Protein AF-0000000077277855 (afdb_homodimer)

pLDDT: mean 76.46, std 28.64, range [19.61, 98.88]

Nearest PDB structures (foldseek):
  4gz9-assembly1_A  TM=7.259E-01  e=1.049E-05  Mus musculus
  6gh8-assembly2_C  TM=6.364E-01  e=1.049E-05  Homo sapiens
  2qql-assembly1_A  TM=7.311E-01  e=8.524E-05  Homo sapiens
  4gza-assembly1_H-2  TM=6.963E-01  e=7.123E-05  Mus musculus
  4gz9-assembly1_A  TM=7.260E-01  e=1.275E-05  Mus musculus

Sequence (448 aa):
MNHLLSTNTTCSLPTPPTPPAIHQHHLLVTYTICSLPTPLALPPTPTALHLIYLLVTWPAPTGCLQYYTETSGTITSFNHNNAGPTTNPGTRQIANTNYGVCVEMADGYCGIIWERNTTGGDYGFSMTGNPAGLPPGILGTPDVSETGTTDCTTDYVIIPGGVTDLGVQEDRYCGLGFPNSVTSTNKPFMLYVTTDEAELVAPPDISDINNSGFSLNYRQITNCMNHLLSTNTTCSLPTPPTPPAIHQHHLLVTYTICSLPTPLALPPTPTALHLIYLLVTWPAPTGCLQYYTETSGTITSFNHNNAGPTTNPGTRQIANTNYGVCVEMADGYCGIIWERNTTGGDYGFSMTGNPAGLPPGILGTPDVSETGTTDCTTDYVIIPGGVTDLGVQEDRYCGLGFPNSVTSTNKPFMLYVTTDEAELVAPPDISDINNSGFSLNYRQITNC

Foldseek 3Di:
DPCPPPPPVPPPPPPPPPPPVPWPQPFPQDQPQPPPPPDDDDPPPPSPRPRPRPSPPPPDPPQAPAEEEDQKDKDFDPQFDQAFDPDVQDESDDAFDKGKHFYADTPLFQKKKKAFDCPRHQQQAAWFFAPVPDPPPCFAEPVFKDFDCVVPPAWWKFFPQWAAPVGDTGGIIHTRYDGRMIMDRDPDGMMITGHHCQAVDPVHPNGGGRHRHHMMIMHTHNPD/DPCPPPPPPPPPPPPPPPPPVPWPQPFPFDQDQPPPPPDDPDPPPPSPRPRPRPSPPPPDPPQAPAEEEDQKDKDFDPQFDQAFDPDVQDESDDAFDKGKHFYADTPLFQKKKKAFDCPRHQQQAAWFFAPVPDPPPCFAEPVFKDFDCVVPPAWWKFFPQWAAPVGDTGGIIHTRYDGRMIMDRDPPGMMITGHHCQAVDPVHPNGGGRHRHHMMIMHTHNDD

Secondary structure (DSSP, 8-state):
--------------------S--S--EEEEEE-------TTS-------EEEEEE------TTEEEEE-SSEEEEE-TT--TT--SSSS---SPSS-EEEEEEPPPTT--EEEEEE--TT-STTEE-SS-GGGSPTT-TEEEEEEEEHHHH-SSSEEE-TT-EETTS-B-SEEEESE--S-EEE--SSEEEEEE--SGGG-SS--TTS-S--EEEEEEEEES--/--------------------S--S--EEEEEE-------TTS-------EEEEEE------TTEEEEE-SSEEEEE-TT--TT--SSSS---SPSS-EEEEEEPPPTT--EEEEEE--TT-STTEE-SS-GGGSPTT-TEEEEEEEEHHHH-SSSEEE-TT-EETTS-B-SEEEESE--S-EEE--SSEEEEEE--SGGG-SS--TTS-S--EEEEEEEEES--

Radius of gyration: 27.7 Å; Cα contacts (8 Å, |Δi|>4): 1075; chains: 2; bounding box: 88×74×42 Å

Structure (mmCIF, N/CA/C/O backbone):
data_AF-0000000077277855-model_v1
#
loop_
_entity.id
_entity.type
_entity.pdbx_description
1 polymer 'CUB domain-containing protein'
#
loop_
_atom_site.group_PDB
_atom_site.id
_atom_site.type_symbol
_atom_site.label_atom_id
_atom_site.label_alt_id
_atom_site.label_comp_id
_atom_site.label_asym_id
_atom_site.label_entity_id
_atom_site.label_seq_id
_atom_site.pdbx_PDB_ins_code
_atom_site.Cartn_x
_atom_site.Cartn_y
_atom_site.Cartn_z
_atom_site.occupancy
_atom_site.B_iso_or_equiv
_atom_site.auth_seq_id
_atom_site.auth_comp_id
_atom_site.auth_asym_id
_atom_site.auth_atom_id
_atom_site.pdbx_PDB_model_num
ATOM 1 N N . MET A 1 1 ? 59.188 41.688 6.324 1 19.61 1 MET A N 1
ATOM 2 C CA . MET A 1 1 ? 58.031 41.656 5.434 1 19.61 1 MET A CA 1
ATOM 3 C C . MET A 1 1 ? 57.875 40.312 4.73 1 19.61 1 MET A C 1
ATOM 5 O O . MET A 1 1 ? 58.5 40.094 3.699 1 19.61 1 MET A O 1
ATOM 9 N N . ASN A 1 2 ? 57.906 39.188 5.301 1 21.92 2 ASN A N 1
ATOM 10 C CA . ASN A 1 2 ? 58 37.812 4.816 1 21.92 2 ASN A CA 1
ATOM 11 C C . ASN A 1 2 ? 56.812 37.438 3.943 1 21.92 2 ASN A C 1
ATOM 13 O O . ASN A 1 2 ? 55.656 37.531 4.391 1 21.92 2 ASN A O 1
ATOM 17 N N . HIS A 1 3 ? 56.812 37.625 2.615 1 20.16 3 HIS A N 1
ATOM 18 C CA . HIS A 1 3 ? 55.844 37.406 1.563 1 20.16 3 HIS A CA 1
ATOM 19 C C . HIS A 1 3 ? 55.375 35.969 1.515 1 20.16 3 HIS A C 1
ATOM 21 O O . HIS A 1 3 ? 56.156 35.094 1.104 1 20.16 3 HIS A O 1
ATOM 27 N N . LEU A 1 4 ? 54.719 35.375 2.424 1 24.2 4 LEU A N 1
ATOM 28 C CA . LEU A 1 4 ? 54.125 34.031 2.34 1 24.2 4 LEU A CA 1
ATOM 29 C C . LEU A 1 4 ? 53.312 33.906 1.044 1 24.2 4 LEU A C 1
ATOM 31 O O . LEU A 1 4 ? 52.375 34.656 0.789 1 24.2 4 LEU A O 1
ATOM 35 N N . LEU A 1 5 ? 53.906 33.562 -0.11 1 22.11 5 LEU A N 1
ATOM 36 C CA . LEU A 1 5 ? 53.344 33.406 -1.439 1 22.11 5 LEU A CA 1
ATOM 37 C C . LEU A 1 5 ? 52.125 32.469 -1.404 1 22.11 5 LEU A C 1
ATOM 39 O O . LEU A 1 5 ? 52.281 31.297 -1.016 1 22.11 5 LEU A O 1
ATOM 43 N N . SER A 1 6 ? 50.906 32.75 -1.094 1 22.66 6 SER A N 1
ATOM 44 C CA . SER A 1 6 ? 49.531 32.25 -0.949 1 22.66 6 SER A CA 1
ATOM 45 C C . SER A 1 6 ? 49.031 31.625 -2.248 1 22.66 6 SER A C 1
ATOM 47 O O . SER A 1 6 ? 48.156 32.188 -2.902 1 22.66 6 SER A O 1
ATOM 49 N N . THR A 1 7 ? 49.844 31.312 -3.227 1 22.73 7 THR A N 1
ATOM 50 C CA . THR A 1 7 ? 49.281 30.938 -4.516 1 22.73 7 THR A CA 1
ATOM 51 C C . THR A 1 7 ? 48.438 29.672 -4.379 1 22.73 7 THR A C 1
ATOM 53 O O . THR A 1 7 ? 48.969 28.578 -4.148 1 22.73 7 THR A O 1
ATOM 56 N N . ASN A 1 8 ? 47.375 29.656 -3.719 1 23.77 8 ASN A N 1
ATOM 57 C CA . ASN A 1 8 ? 46.375 28.594 -3.604 1 23.77 8 ASN A CA 1
ATOM 58 C C . ASN A 1 8 ? 45.938 28.078 -4.977 1 23.77 8 ASN A C 1
ATOM 60 O O . ASN A 1 8 ? 45.25 28.766 -5.719 1 23.77 8 ASN A O 1
ATOM 64 N N . THR A 1 9 ? 46.781 27.562 -5.797 1 22.58 9 THR A N 1
ATOM 65 C CA . THR A 1 9 ? 46.469 27 -7.105 1 22.58 9 THR A CA 1
ATOM 66 C C . THR A 1 9 ? 45.25 26.125 -7.035 1 22.58 9 THR A C 1
ATOM 68 O O . THR A 1 9 ? 45.219 25.109 -6.332 1 22.58 9 THR A O 1
ATOM 71 N N . THR A 1 10 ? 44.094 26.641 -7.109 1 23.83 10 THR A N 1
ATOM 72 C CA . THR A 1 10 ? 42.781 26.031 -7.238 1 23.83 10 THR A CA 1
ATOM 73 C C . THR A 1 10 ? 42.75 25.078 -8.43 1 23.83 10 THR A C 1
ATOM 75 O O . THR A 1 10 ? 43.094 25.469 -9.555 1 23.83 10 THR A O 1
ATOM 78 N N . CYS A 1 11 ? 43.312 23.938 -8.375 1 24.25 11 CYS A N 1
ATOM 79 C CA . CYS A 1 11 ? 43.188 22.953 -9.445 1 24.25 11 CYS A CA 1
ATOM 80 C C . CYS A 1 11 ? 41.781 23 -10.047 1 24.25 11 CYS A C 1
ATOM 82 O O . CYS A 1 11 ? 40.781 22.953 -9.312 1 24.25 11 CYS A O 1
ATOM 84 N N . SER A 1 12 ? 41.656 23.703 -11.055 1 25.09 12 SER A N 1
ATOM 85 C CA . SER A 1 12 ? 40.438 23.75 -11.859 1 25.09 12 SER A CA 1
ATOM 86 C C . SER A 1 12 ? 39.938 22.344 -12.18 1 25.09 12 SER A C 1
ATOM 88 O O . SER A 1 12 ? 40.656 21.547 -12.789 1 25.09 12 SER A O 1
ATOM 90 N N . LEU A 1 13 ? 39.312 21.641 -11.289 1 27.23 13 LEU A N 1
ATOM 91 C CA . LEU A 1 13 ? 38.656 20.359 -11.555 1 27.23 13 LEU A CA 1
ATOM 92 C C . LEU A 1 13 ? 37.938 20.391 -12.898 1 27.23 13 LEU A C 1
ATOM 94 O O . LEU A 1 13 ? 37.219 21.344 -13.195 1 27.23 13 LEU A O 1
ATOM 98 N N . PRO A 1 14 ? 38.5 19.812 -13.875 1 27.08 14 PRO A N 1
ATOM 99 C CA . PRO A 1 14 ? 37.719 19.844 -15.109 1 27.08 14 PRO A CA 1
ATOM 100 C C . PRO A 1 14 ? 36.25 19.594 -14.867 1 27.08 14 PRO A C 1
ATOM 102 O O . PRO A 1 14 ? 35.875 19 -13.852 1 27.08 14 PRO A O 1
ATOM 105 N N . THR A 1 15 ? 35.375 20.328 -15.547 1 28.91 15 THR A N 1
ATOM 106 C CA . THR A 1 15 ? 33.938 20.125 -15.578 1 28.91 15 THR A CA 1
ATOM 107 C C . THR A 1 15 ? 33.594 18.656 -15.75 1 28.91 15 THR A C 1
ATOM 109 O O . THR A 1 15 ? 34.125 17.984 -16.656 1 28.91 15 THR A O 1
ATOM 112 N N . PRO A 1 16 ? 33.312 17.984 -14.758 1 28.89 16 PRO A N 1
ATOM 113 C CA . PRO A 1 16 ? 33.062 16.562 -14.953 1 28.89 16 PRO A CA 1
ATOM 114 C C . PRO A 1 16 ? 32.25 16.281 -16.219 1 28.89 16 PRO A C 1
ATOM 116 O O . PRO A 1 16 ? 31.438 17.125 -16.641 1 28.89 16 PRO A O 1
ATOM 119 N N . PRO A 1 17 ? 32.781 15.586 -17.156 1 28.34 17 PRO A N 1
ATOM 120 C CA . PRO A 1 17 ? 31.875 15.367 -18.281 1 28.34 17 PRO A CA 1
ATOM 121 C C . PRO A 1 17 ? 30.438 15.086 -17.859 1 28.34 17 PRO A C 1
ATOM 123 O O . PRO A 1 17 ? 30.203 14.672 -16.719 1 28.34 17 PRO A O 1
ATOM 126 N N . THR A 1 18 ? 29.484 15.672 -18.594 1 29.77 18 THR A N 1
ATOM 127 C CA . THR A 1 18 ? 28.062 15.438 -18.422 1 29.77 18 THR A CA 1
ATOM 128 C C . THR A 1 18 ? 27.766 13.945 -18.25 1 29.77 18 THR A C 1
ATOM 130 O O . THR A 1 18 ? 28.156 13.133 -19.094 1 29.77 18 THR A O 1
ATOM 133 N N . PRO A 1 19 ? 27.766 13.516 -17.109 1 30.11 19 PRO A N 1
ATOM 134 C CA . PRO A 1 19 ? 27.594 12.07 -16.984 1 30.11 19 PRO A CA 1
ATOM 135 C C . PRO A 1 19 ? 26.594 11.508 -18 1 30.11 19 PRO A C 1
ATOM 137 O O . PRO A 1 19 ? 25.672 12.211 -18.422 1 30.11 19 PRO A O 1
ATOM 140 N N . PRO A 1 20 ? 27.016 10.703 -18.875 1 28.34 20 PRO A N 1
ATOM 141 C CA . PRO A 1 20 ? 25.938 10.195 -19.734 1 28.34 20 PRO A CA 1
ATOM 142 C C . PRO A 1 20 ? 24.641 9.969 -18.969 1 28.34 20 PRO A C 1
ATOM 144 O O . PRO A 1 20 ? 24.641 9.844 -17.75 1 28.34 20 PRO A O 1
ATOM 147 N N . ALA A 1 21 ? 23.469 10.102 -19.656 1 28.45 21 ALA A N 1
ATOM 148 C CA . ALA A 1 21 ? 22.125 9.922 -19.141 1 28.45 21 ALA A CA 1
ATOM 149 C C . ALA A 1 21 ? 22.047 8.703 -18.219 1 28.45 21 ALA A C 1
ATOM 151 O O . ALA A 1 21 ? 21.859 7.578 -18.672 1 28.45 21 ALA A O 1
ATOM 152 N N . ILE A 1 22 ? 23.078 8.367 -17.516 1 30.16 22 ILE A N 1
ATOM 153 C CA . ILE A 1 22 ? 23.031 7.199 -16.656 1 30.16 22 ILE A CA 1
ATOM 154 C C . ILE A 1 22 ? 21.812 7.281 -15.734 1 30.16 22 ILE A C 1
ATOM 156 O O . ILE A 1 22 ? 21.516 8.336 -15.18 1 30.16 22 ILE A O 1
ATOM 160 N N . HIS A 1 23 ? 20.953 6.359 -15.703 1 29.94 23 HIS A N 1
ATOM 161 C CA . HIS A 1 23 ? 19.703 6.113 -14.984 1 29.94 23 HIS A CA 1
ATOM 162 C C . HIS A 1 23 ? 19.844 6.434 -13.5 1 29.94 23 HIS A C 1
ATOM 164 O O . HIS A 1 23 ? 20.953 6.477 -12.977 1 29.94 23 HIS A O 1
ATOM 170 N N . GLN A 1 24 ? 18.828 6.84 -12.711 1 31.66 24 GLN A N 1
ATOM 171 C CA . GLN A 1 24 ? 18.797 7.52 -11.422 1 31.66 24 GLN A CA 1
ATOM 172 C C . GLN A 1 24 ? 19.797 6.902 -10.445 1 31.66 24 GLN A C 1
ATOM 174 O O . GLN A 1 24 ? 19.438 6.008 -9.672 1 31.66 24 GLN A O 1
ATOM 179 N N . HIS A 1 25 ? 20.922 6.418 -10.836 1 33 25 HIS A N 1
ATOM 180 C CA . HIS A 1 25 ? 22.047 6.07 -9.984 1 33 25 HIS A CA 1
ATOM 181 C C . HIS A 1 25 ? 22.531 7.285 -9.203 1 33 25 HIS A C 1
ATOM 183 O O . HIS A 1 25 ? 22.734 8.359 -9.766 1 33 25 HIS A O 1
ATOM 189 N N . HIS A 1 26 ? 21.891 7.531 -8.086 1 35.06 26 HIS A N 1
ATOM 190 C CA . HIS A 1 26 ? 22.453 8.633 -7.312 1 35.06 26 HIS A CA 1
ATOM 191 C C . HIS A 1 26 ? 23.953 8.445 -7.109 1 35.06 26 HIS A C 1
ATOM 193 O O . HIS A 1 26 ? 24.406 7.344 -6.801 1 35.06 26 HIS A O 1
ATOM 199 N N . LEU A 1 27 ? 24.672 9.18 -7.801 1 32.5 27 LEU A N 1
ATOM 200 C CA . LEU A 1 27 ? 26.109 9.344 -7.66 1 32.5 27 LEU A CA 1
ATOM 201 C C . LEU A 1 27 ? 26.469 9.891 -6.277 1 32.5 27 LEU A C 1
ATOM 203 O O . LEU A 1 27 ? 25.984 10.953 -5.883 1 32.5 27 LEU A O 1
ATOM 207 N N . LEU A 1 28 ? 26.547 8.945 -5.355 1 33.75 28 LEU A N 1
ATOM 208 C CA . LEU A 1 28 ? 27.219 9.453 -4.164 1 33.75 28 LEU A CA 1
ATOM 209 C C . LEU A 1 28 ? 28.688 9.758 -4.449 1 33.75 28 LEU A C 1
ATOM 211 O O . LEU A 1 28 ? 29.422 8.891 -4.945 1 33.75 28 LEU A O 1
ATOM 215 N N . VAL A 1 29 ? 28.906 11.023 -4.648 1 31.45 29 VAL A N 1
ATOM 216 C CA . VAL A 1 29 ? 30.281 11.492 -4.777 1 31.45 29 VAL A CA 1
ATOM 217 C C . VAL A 1 29 ? 30.953 11.539 -3.398 1 31.45 29 VAL A C 1
ATOM 219 O O . VAL A 1 29 ? 30.438 12.195 -2.482 1 31.45 29 VAL A O 1
ATOM 222 N N . THR A 1 30 ? 31.469 10.414 -2.977 1 33.59 30 THR A N 1
ATOM 223 C CA . THR A 1 30 ? 32.25 10.5 -1.759 1 33.59 30 THR A CA 1
ATOM 224 C C . THR A 1 30 ? 33.688 10.969 -2.074 1 33.59 30 THR A C 1
ATOM 226 O O . THR A 1 30 ? 34.281 10.547 -3.072 1 33.59 30 THR A O 1
ATOM 229 N N . TYR A 1 31 ? 33.938 12.141 -1.371 1 29.31 31 TYR A N 1
ATOM 230 C CA . TYR A 1 31 ? 35.312 12.625 -1.401 1 29.31 31 TYR A CA 1
ATOM 231 C C . TYR A 1 31 ? 36.188 11.898 -0.374 1 29.31 31 TYR A C 1
ATOM 233 O O . TYR A 1 31 ? 35.781 11.766 0.789 1 29.31 31 TYR A O 1
ATOM 241 N N . THR A 1 32 ? 36.75 10.781 -0.854 1 31.22 32 THR A N 1
ATOM 242 C CA . THR A 1 32 ? 37.719 10.172 0.047 1 31.22 32 THR A CA 1
ATOM 243 C C . THR A 1 32 ? 39.062 10.898 -0.028 1 31.22 32 THR A C 1
ATOM 245 O O . THR A 1 32 ? 39.625 11.047 -1.109 1 31.22 32 THR A O 1
ATOM 248 N N . ILE A 1 33 ? 39.219 11.664 1.037 1 29.25 33 ILE A N 1
ATOM 249 C CA . ILE A 1 33 ? 40.562 12.219 1.197 1 29.25 33 ILE A CA 1
ATOM 250 C C . ILE A 1 33 ? 41.5 11.125 1.666 1 29.25 33 ILE A C 1
ATOM 252 O O . ILE A 1 33 ? 41.312 10.523 2.725 1 29.25 33 ILE A O 1
ATOM 256 N N . CYS A 1 34 ? 41.906 10.297 0.726 1 29.62 34 CYS A N 1
ATOM 257 C CA . CYS A 1 34 ? 42.938 9.32 1.062 1 29.62 34 CYS A CA 1
ATOM 258 C C . CYS A 1 34 ? 44.188 10.008 1.578 1 29.62 34 CYS A C 1
ATOM 260 O O . CYS A 1 34 ? 44.812 10.797 0.861 1 29.62 34 CYS A O 1
ATOM 262 N N . SER A 1 35 ? 44.094 10.258 2.889 1 30.45 35 SER A N 1
ATOM 263 C CA . SER A 1 35 ? 45.375 10.719 3.426 1 30.45 35 SER A CA 1
ATOM 264 C C . SER A 1 35 ? 46.438 9.625 3.355 1 30.45 35 SER A C 1
ATOM 266 O O . SER A 1 35 ? 46.25 8.523 3.885 1 30.45 35 SER A O 1
ATOM 268 N N . LEU A 1 36 ? 47.062 9.469 2.213 1 31.39 36 LEU A N 1
ATOM 269 C CA . LEU A 1 36 ? 48.25 8.633 2.178 1 31.39 36 LEU A CA 1
ATOM 270 C C . LEU A 1 36 ? 49.125 8.898 3.395 1 31.39 36 LEU A C 1
ATOM 272 O O . LEU A 1 36 ? 49.281 10.039 3.834 1 31.39 36 LEU A O 1
ATOM 276 N N . PRO A 1 37 ? 49.25 7.824 4.145 1 31.36 37 PRO A N 1
ATOM 277 C CA . PRO A 1 37 ? 50.312 8.094 5.117 1 31.36 37 PRO A CA 1
ATOM 278 C C . PRO A 1 37 ? 51.531 8.711 4.48 1 31.36 37 PRO A C 1
ATOM 280 O O . PRO A 1 37 ? 52 8.258 3.428 1 31.36 37 PRO A O 1
ATOM 283 N N . THR A 1 38 ? 51.625 10.039 4.52 1 31.17 38 THR A N 1
ATOM 284 C CA . THR A 1 38 ? 52.906 10.617 4.164 1 31.17 38 THR A CA 1
ATOM 285 C C . THR A 1 38 ? 54.031 9.859 4.84 1 31.17 38 THR A C 1
ATOM 287 O O . THR A 1 38 ? 54.031 9.672 6.059 1 31.17 38 THR A O 1
ATOM 290 N N . PRO A 1 39 ? 54.656 8.883 4.207 1 31.98 39 PRO A N 1
ATOM 291 C CA . PRO A 1 39 ? 55.969 8.852 4.828 1 31.98 39 PRO A CA 1
ATOM 292 C C . PRO A 1 39 ? 56.531 10.25 5.102 1 31.98 39 PRO A C 1
ATOM 294 O O . PRO A 1 39 ? 56.062 11.227 4.508 1 31.98 39 PRO A O 1
ATOM 297 N N . LEU A 1 40 ? 57.656 10.398 5.887 1 33.03 40 LEU A N 1
ATOM 298 C CA . LEU A 1 40 ? 58.312 11.617 6.316 1 33.03 40 LEU A CA 1
ATOM 299 C C . LEU A 1 40 ? 58.25 12.688 5.227 1 33.03 40 LEU A C 1
ATOM 301 O O . LEU A 1 40 ? 57.938 13.844 5.508 1 33.03 40 LEU A O 1
ATOM 305 N N . ALA A 1 41 ? 59.281 12.781 4.375 1 31.73 41 ALA A N 1
ATOM 306 C CA . ALA A 1 41 ? 59.812 13.922 3.646 1 31.73 41 ALA A CA 1
ATOM 307 C C . ALA A 1 41 ? 58.969 14.234 2.414 1 31.73 41 ALA A C 1
ATOM 309 O O . ALA A 1 41 ? 59.406 15 1.541 1 31.73 41 ALA A O 1
ATOM 310 N N . LEU A 1 42 ? 58.188 13.234 1.888 1 34.34 42 LEU A N 1
ATOM 311 C CA . LEU A 1 42 ? 57.781 13.609 0.539 1 34.34 42 LEU A CA 1
ATOM 312 C C . LEU A 1 42 ? 56.688 14.68 0.578 1 34.34 42 LEU A C 1
ATOM 314 O O . LEU A 1 42 ? 55.906 14.727 1.514 1 34.34 42 LEU A O 1
ATOM 318 N N . PRO A 1 43 ? 56.844 15.758 -0.214 1 36.53 43 PRO A N 1
ATOM 319 C CA . PRO A 1 43 ? 55.938 16.906 -0.305 1 36.53 43 PRO A CA 1
ATOM 320 C C . PRO A 1 43 ? 54.469 16.5 -0.389 1 36.53 43 PRO A C 1
ATOM 322 O O . PRO A 1 43 ? 54.188 15.383 -0.823 1 36.53 43 PRO A O 1
ATOM 325 N N . PRO A 1 44 ? 53.688 17.156 0.347 1 34.84 44 PRO A N 1
ATOM 326 C CA . PRO A 1 44 ? 52.25 16.906 0.405 1 34.84 44 PRO A CA 1
ATOM 327 C C . PRO A 1 44 ? 51.656 16.562 -0.959 1 34.84 44 PRO A C 1
ATOM 329 O O . PRO A 1 44 ? 51.75 17.359 -1.896 1 34.84 44 PRO A O 1
ATOM 332 N N . THR A 1 45 ? 52 15.367 -1.472 1 32.69 45 THR A N 1
ATOM 333 C CA . THR A 1 45 ? 51.406 15.016 -2.76 1 32.69 45 THR A CA 1
ATOM 334 C C . THR A 1 45 ? 49.906 15.32 -2.775 1 32.69 45 THR A C 1
ATOM 336 O O . THR A 1 45 ? 49.25 15.234 -1.743 1 32.69 45 THR A O 1
ATOM 339 N N . PRO A 1 46 ? 49.562 16.031 -3.838 1 30.86 46 PRO A N 1
ATOM 340 C CA . PRO A 1 46 ? 48.156 16.438 -4.02 1 30.86 46 PRO A CA 1
ATOM 341 C C . PRO A 1 46 ? 47.188 15.289 -3.781 1 30.86 46 PRO A C 1
ATOM 343 O O . PRO A 1 46 ? 47.469 14.141 -4.141 1 30.86 46 PRO A O 1
ATOM 346 N N . THR A 1 47 ? 46.594 15.289 -2.615 1 32.66 47 THR A N 1
ATOM 347 C CA . THR A 1 47 ? 45.469 14.43 -2.256 1 32.66 47 THR A CA 1
ATOM 348 C C . THR A 1 47 ? 44.469 14.312 -3.416 1 32.66 47 THR A C 1
ATOM 350 O O . THR A 1 47 ? 43.938 15.32 -3.885 1 32.66 47 THR A O 1
ATOM 353 N N . ALA A 1 48 ? 44.938 13.445 -4.379 1 30.86 48 ALA A N 1
ATOM 354 C CA . ALA A 1 48 ? 44 13.219 -5.465 1 30.86 48 ALA A CA 1
ATOM 355 C C . ALA A 1 48 ? 42.594 12.867 -4.922 1 30.86 48 ALA A C 1
ATOM 357 O O . ALA A 1 48 ? 42.469 12.016 -4.043 1 30.86 48 ALA A O 1
ATOM 358 N N . LEU A 1 49 ? 41.719 13.797 -4.906 1 29.03 49 LEU A N 1
ATOM 359 C CA . LEU A 1 49 ? 40.281 13.57 -4.652 1 29.03 49 LEU A CA 1
ATOM 360 C C . LEU A 1 49 ? 39.719 12.609 -5.676 1 29.03 49 LEU A C 1
ATOM 362 O O . LEU A 1 49 ? 39.781 12.859 -6.883 1 29.03 49 LEU A O 1
ATOM 366 N N . HIS A 1 50 ? 39.969 11.359 -5.469 1 29.95 50 HIS A N 1
ATOM 367 C CA . HIS A 1 50 ? 39.281 10.438 -6.375 1 29.95 50 HIS A CA 1
ATOM 368 C C . HIS A 1 50 ? 37.781 10.438 -6.141 1 29.95 50 HIS A C 1
ATOM 370 O O . HIS A 1 50 ? 37.312 10.289 -5 1 29.95 50 HIS A O 1
ATOM 376 N N . LEU A 1 51 ? 37.062 11.016 -7.031 1 30.38 51 LEU A N 1
ATOM 377 C CA . LEU A 1 51 ? 35.594 10.961 -7.098 1 30.38 51 LEU A CA 1
ATOM 378 C C . LEU A 1 51 ? 35.125 9.555 -7.449 1 30.38 51 LEU A C 1
ATOM 380 O O . LEU A 1 51 ? 35.562 8.984 -8.453 1 30.38 51 LEU A O 1
ATOM 384 N N . ILE A 1 52 ? 35.094 8.742 -6.504 1 30.39 52 ILE A N 1
ATOM 385 C CA . ILE A 1 52 ? 34.5 7.43 -6.785 1 30.39 52 ILE A CA 1
ATOM 386 C C . ILE A 1 52 ? 33 7.562 -6.965 1 30.39 52 ILE A C 1
ATOM 388 O O . ILE A 1 52 ? 32.312 8.117 -6.105 1 30.39 52 ILE A O 1
ATOM 392 N N . TYR A 1 53 ? 32.625 7.496 -8.211 1 29.84 53 TYR A N 1
ATOM 393 C CA . TYR A 1 53 ? 31.188 7.371 -8.523 1 29.84 53 TYR A CA 1
ATOM 394 C C . TYR A 1 53 ? 30.688 5.977 -8.195 1 29.84 53 TYR A C 1
ATOM 396 O O . TYR A 1 53 ? 31.203 4.98 -8.703 1 29.84 53 TYR A O 1
ATOM 404 N N . LEU A 1 54 ? 30.5 5.77 -7 1 31.84 54 LEU A N 1
ATOM 405 C CA . LEU A 1 54 ? 29.922 4.461 -6.711 1 31.84 54 LEU A CA 1
ATOM 406 C C . LEU A 1 54 ? 28.484 4.391 -7.199 1 31.84 54 LEU A C 1
ATOM 408 O O . LEU A 1 54 ? 27.656 5.242 -6.852 1 31.84 54 LEU A O 1
ATOM 412 N N . LEU A 1 55 ? 28.297 3.854 -8.352 1 29.97 55 LEU A N 1
ATOM 413 C CA . LEU A 1 55 ? 26.953 3.459 -8.734 1 29.97 55 LEU A CA 1
ATOM 414 C C . LEU A 1 55 ? 26.328 2.553 -7.684 1 29.97 55 LEU A C 1
ATOM 416 O O . LEU A 1 55 ? 26.812 1.446 -7.441 1 29.97 55 LEU A O 1
ATOM 420 N N . VAL A 1 56 ? 26.188 3.078 -6.535 1 32.03 56 VAL A N 1
ATOM 421 C CA . VAL A 1 56 ? 25.609 2.252 -5.48 1 32.03 56 VAL A CA 1
ATOM 422 C C . VAL A 1 56 ? 24.266 1.688 -5.949 1 32.03 56 VAL A C 1
ATOM 424 O O . VAL A 1 56 ? 23.406 2.432 -6.414 1 32.03 56 VAL A O 1
ATOM 427 N N . THR A 1 57 ? 24.281 0.619 -6.695 1 35.22 57 THR A N 1
ATOM 428 C CA . THR A 1 57 ? 23 -0.085 -6.812 1 35.22 57 THR A CA 1
ATOM 429 C C . THR A 1 57 ? 22.344 -0.229 -5.445 1 35.22 57 THR A C 1
ATOM 431 O O . THR A 1 57 ? 22.969 -0.662 -4.484 1 35.22 57 THR A O 1
ATOM 434 N N . TRP A 1 58 ? 21.656 0.763 -5.043 1 39.66 58 TRP A N 1
ATOM 435 C CA . TRP A 1 58 ? 20.969 0.786 -3.756 1 39.66 58 TRP A CA 1
ATOM 436 C C . TRP A 1 58 ? 20.312 -0.558 -3.467 1 39.66 58 TRP A C 1
ATOM 438 O O . TRP A 1 58 ? 19.734 -1.181 -4.363 1 39.66 58 TRP A O 1
ATOM 448 N N . PRO A 1 59 ? 20.844 -1.265 -2.521 1 47.09 59 PRO A N 1
ATOM 449 C CA . PRO A 1 59 ? 20.078 -2.475 -2.18 1 47.09 59 PRO A CA 1
ATOM 450 C C . PRO A 1 59 ? 18.578 -2.227 -2.082 1 47.09 59 PRO A C 1
ATOM 452 O O . PRO A 1 59 ? 18.156 -1.095 -1.843 1 47.09 59 PRO A O 1
ATOM 455 N N . ALA A 1 60 ? 17.859 -3.121 -2.561 1 49.34 60 ALA A N 1
ATOM 456 C CA . ALA A 1 60 ? 16.406 -3.143 -2.363 1 49.34 60 ALA A CA 1
ATOM 457 C C . ALA A 1 60 ? 16.047 -2.783 -0.926 1 49.34 60 ALA A C 1
ATOM 459 O O . ALA A 1 60 ? 16.703 -3.229 0.018 1 49.34 60 ALA A O 1
ATOM 460 N N . PRO A 1 61 ? 15.195 -1.645 -0.696 1 57.62 61 PRO A N 1
ATOM 461 C CA . PRO A 1 61 ? 14.727 -1.351 0.661 1 57.62 61 PRO A CA 1
ATOM 462 C C . PRO A 1 61 ? 14.344 -2.607 1.437 1 57.62 61 PRO A C 1
ATOM 464 O O . PRO A 1 61 ? 13.883 -3.586 0.844 1 57.62 61 PRO A O 1
ATOM 467 N N . THR A 1 62 ? 14.672 -2.631 2.693 1 67.44 62 THR A N 1
ATOM 468 C CA . THR A 1 62 ? 14.234 -3.734 3.543 1 67.44 62 THR A CA 1
ATOM 469 C C . THR A 1 62 ? 12.734 -3.961 3.408 1 67.44 62 THR A C 1
ATOM 471 O O . THR A 1 62 ? 11.953 -3.006 3.398 1 67.44 62 THR A O 1
ATOM 474 N N . GLY A 1 63 ? 12.32 -5.168 3.172 1 76.12 63 GLY A N 1
ATOM 475 C CA . GLY A 1 63 ? 10.93 -5.559 3.01 1 76.12 63 GLY A CA 1
ATOM 476 C C . GLY A 1 63 ? 10.562 -5.867 1.57 1 76.12 63 GLY A C 1
ATOM 477 O O . GLY A 1 63 ? 9.531 -6.496 1.309 1 76.12 63 GLY A O 1
ATOM 478 N N . CYS A 1 64 ? 11.398 -5.262 0.715 1 83.25 64 CYS A N 1
ATOM 479 C CA . CYS A 1 64 ? 11.227 -5.629 -0.687 1 83.25 64 CYS A CA 1
ATOM 480 C C . CYS A 1 64 ? 11.977 -6.914 -1.013 1 83.25 64 CYS A C 1
ATOM 482 O O . CYS A 1 64 ? 13.117 -6.867 -1.481 1 83.25 64 CYS A O 1
ATOM 484 N N . LEU A 1 65 ? 11.328 -8.047 -0.909 1 87.94 65 LEU A N 1
ATOM 485 C CA . LEU A 1 65 ? 12 -9.32 -1.146 1 87.94 65 LEU A CA 1
ATOM 486 C C . LEU A 1 65 ? 12.297 -9.516 -2.631 1 87.94 65 LEU A C 1
ATOM 488 O O . LEU A 1 65 ? 13.133 -10.344 -3.002 1 87.94 65 LEU A O 1
ATOM 492 N N . GLN A 1 66 ? 11.547 -8.852 -3.414 1 89.19 66 GLN A N 1
ATOM 493 C CA . GLN A 1 66 ? 11.82 -8.758 -4.844 1 89.19 66 GLN A CA 1
ATOM 494 C C . GLN A 1 66 ? 11.977 -7.301 -5.281 1 89.19 66 GLN A C 1
ATOM 496 O O . GLN A 1 66 ? 11.227 -6.434 -4.832 1 89.19 66 GLN A O 1
ATOM 501 N N . TYR A 1 67 ? 13.023 -7.07 -6.137 1 88.44 67 TYR A N 1
ATOM 502 C CA . TYR A 1 67 ? 13.289 -5.711 -6.586 1 88.44 67 TYR A CA 1
ATOM 503 C C . TYR A 1 67 ? 13.633 -5.684 -8.07 1 88.44 67 TYR A C 1
ATOM 505 O O . TYR A 1 67 ? 14.523 -6.406 -8.523 1 88.44 67 TYR A O 1
ATOM 513 N N . TYR A 1 68 ? 12.953 -4.855 -8.773 1 91.06 68 TYR A N 1
ATOM 514 C CA . TYR A 1 68 ? 13.117 -4.742 -10.219 1 91.06 68 TYR A CA 1
ATOM 515 C C . TYR A 1 68 ? 13.508 -3.324 -10.609 1 91.06 68 TYR A C 1
ATOM 517 O O . TYR A 1 68 ? 12.984 -2.352 -10.062 1 91.06 68 TYR A O 1
ATOM 525 N N . THR A 1 69 ? 14.312 -3.168 -11.617 1 88.06 69 THR A N 1
ATOM 526 C CA . THR A 1 69 ? 14.828 -1.843 -11.953 1 88.06 69 THR A CA 1
ATOM 527 C C . THR A 1 69 ? 14.422 -1.452 -13.375 1 88.06 69 THR A C 1
ATOM 529 O O . THR A 1 69 ? 14.539 -0.286 -13.758 1 88.06 69 THR A O 1
ATOM 532 N N . GLU A 1 70 ? 13.953 -2.443 -14.156 1 93.75 70 GLU A N 1
ATOM 533 C CA . GLU A 1 70 ? 13.555 -2.156 -15.531 1 93.75 70 GLU A CA 1
ATOM 534 C C . GLU A 1 70 ? 12.211 -1.429 -15.578 1 93.75 70 GLU A C 1
ATOM 536 O O . GLU A 1 70 ? 11.406 -1.547 -14.656 1 93.75 70 GLU A O 1
ATOM 541 N N . THR A 1 71 ? 11.984 -0.693 -16.656 1 96.88 71 THR A N 1
ATOM 542 C CA . THR A 1 71 ? 10.742 0.053 -16.797 1 96.88 71 THR A CA 1
ATOM 543 C C . THR A 1 71 ? 9.586 -0.883 -17.125 1 96.88 71 THR A C 1
ATOM 545 O O . THR A 1 71 ? 8.414 -0.495 -17.031 1 96.88 71 THR A O 1
ATOM 548 N N . SER A 1 72 ? 9.922 -2.031 -17.625 1 98.38 72 SER A N 1
ATOM 549 C CA . SER A 1 72 ? 8.93 -3.074 -17.844 1 98.38 72 SER A CA 1
ATOM 550 C C . SER A 1 72 ? 9.508 -4.461 -17.562 1 98.38 72 SER A C 1
ATOM 552 O O . SER A 1 72 ? 10.727 -4.641 -17.562 1 98.38 72 SER A O 1
ATOM 554 N N . GLY A 1 73 ? 8.641 -5.391 -17.25 1 97.81 73 GLY A N 1
ATOM 555 C CA . GLY A 1 73 ? 9.062 -6.754 -16.969 1 97.81 73 GLY A CA 1
ATOM 556 C C . GLY A 1 73 ? 7.941 -7.621 -16.422 1 97.81 73 GLY A C 1
ATOM 557 O O . GLY A 1 73 ? 6.762 -7.332 -16.641 1 97.81 73 GLY A O 1
ATOM 558 N N . THR A 1 74 ? 8.336 -8.75 -15.938 1 97.81 74 THR A N 1
ATOM 559 C CA . THR A 1 74 ? 7.406 -9.695 -15.32 1 97.81 74 THR A CA 1
ATOM 560 C C . THR A 1 74 ? 7.812 -9.984 -13.875 1 97.81 74 THR A C 1
ATOM 562 O O . THR A 1 74 ? 8.984 -10.234 -13.594 1 97.81 74 THR A O 1
ATOM 565 N N . ILE A 1 75 ? 6.836 -9.852 -13.008 1 96.44 75 ILE A N 1
ATOM 566 C CA . ILE A 1 75 ? 7.074 -10.25 -11.617 1 96.44 75 ILE A CA 1
ATOM 567 C C . ILE A 1 75 ? 6.273 -11.508 -11.297 1 96.44 75 ILE A C 1
ATOM 569 O O . ILE A 1 75 ? 5.168 -11.695 -11.812 1 96.44 75 ILE A O 1
ATOM 573 N N . THR A 1 76 ? 6.844 -12.406 -10.477 1 96.81 76 THR A N 1
ATOM 574 C CA . THR A 1 76 ? 6.195 -13.664 -10.117 1 96.81 76 THR A CA 1
ATOM 575 C C . THR A 1 76 ? 6.316 -13.93 -8.625 1 96.81 76 THR A C 1
ATOM 577 O O . THR A 1 76 ? 7.355 -13.648 -8.016 1 96.81 76 THR A O 1
ATOM 580 N N . SER A 1 77 ? 5.18 -14.398 -8.109 1 95.81 77 SER A N 1
ATOM 581 C CA . SER A 1 77 ? 5.293 -14.859 -6.723 1 95.81 77 SER A CA 1
ATOM 582 C C . SER A 1 77 ? 6.25 -16.031 -6.609 1 95.81 77 SER A C 1
ATOM 584 O O . SER A 1 77 ? 6.535 -16.703 -7.602 1 95.81 77 SER A O 1
ATOM 586 N N . PHE A 1 78 ? 6.727 -16.234 -5.434 1 91.25 78 PHE A N 1
ATOM 587 C CA . PHE A 1 78 ? 7.68 -17.312 -5.215 1 91.25 78 PHE A CA 1
ATOM 588 C C . PHE A 1 78 ? 7.055 -18.656 -5.547 1 91.25 78 PHE A C 1
ATOM 590 O O . PHE A 1 78 ? 5.895 -18.906 -5.211 1 91.25 78 PHE A O 1
ATOM 597 N N . ASN A 1 79 ? 7.746 -19.5 -6.234 1 92.94 79 ASN A N 1
ATOM 598 C CA . ASN A 1 79 ? 7.395 -20.875 -6.566 1 92.94 79 ASN A CA 1
ATOM 599 C C . ASN A 1 79 ? 6.25 -20.938 -7.574 1 92.94 79 ASN A C 1
ATOM 601 O O . ASN A 1 79 ? 5.617 -21.984 -7.738 1 92.94 79 ASN A O 1
ATOM 605 N N . HIS A 1 80 ? 5.992 -19.891 -8.195 1 95.38 80 HIS A N 1
ATOM 606 C CA . HIS A 1 80 ? 4.887 -19.828 -9.141 1 95.38 80 HIS A CA 1
ATOM 607 C C . HIS A 1 80 ? 5.188 -20.625 -10.398 1 95.38 80 HIS A C 1
ATOM 609 O O . HIS A 1 80 ? 6.344 -20.703 -10.82 1 95.38 80 HIS A O 1
ATOM 615 N N . ASN A 1 81 ? 4.125 -21.172 -10.93 1 95.06 81 ASN A N 1
ATOM 616 C CA . ASN A 1 81 ? 4.109 -21.766 -12.266 1 95.06 81 ASN A CA 1
ATOM 617 C C . ASN A 1 81 ? 2.781 -21.5 -12.977 1 95.06 81 ASN A C 1
ATOM 619 O O . ASN A 1 81 ? 1.718 -21.844 -12.453 1 95.06 81 ASN A O 1
ATOM 623 N N . ASN A 1 82 ? 2.834 -20.922 -14.164 1 95.94 82 ASN A N 1
ATOM 624 C CA . ASN A 1 82 ? 1.63 -20.547 -14.898 1 95.94 82 ASN A CA 1
ATOM 625 C C . ASN A 1 82 ? 0.843 -21.75 -15.367 1 95.94 82 ASN A C 1
ATOM 627 O O . ASN A 1 82 ? -0.317 -21.641 -15.766 1 95.94 82 ASN A O 1
ATOM 631 N N . ALA A 1 83 ? 1.442 -22.922 -15.312 1 93.75 83 ALA A N 1
ATOM 632 C CA . ALA A 1 83 ? 0.775 -24.172 -15.695 1 93.75 83 ALA A CA 1
ATOM 633 C C . ALA A 1 83 ? -0.043 -24.734 -14.539 1 93.75 83 ALA A C 1
ATOM 635 O O . ALA A 1 83 ? -0.872 -25.625 -14.727 1 93.75 83 ALA A O 1
ATOM 636 N N . GLY A 1 84 ? 0.136 -24.203 -13.391 1 93.25 84 GLY A N 1
ATOM 637 C CA . GLY A 1 84 ? -0.583 -24.688 -12.219 1 93.25 84 GLY A CA 1
ATOM 638 C C . GLY A 1 84 ? 0.146 -25.797 -11.484 1 93.25 84 GLY A C 1
ATOM 639 O O . GLY A 1 84 ? 1.258 -26.172 -11.867 1 93.25 84 GLY A O 1
ATOM 640 N N . PRO A 1 85 ? -0.494 -26.219 -10.367 1 91.12 85 PRO A N 1
ATOM 641 C CA . PRO A 1 85 ? 0.093 -27.328 -9.617 1 91.12 85 PRO A CA 1
ATOM 642 C C . PRO A 1 85 ? -0.006 -28.672 -10.359 1 91.12 85 PRO A C 1
ATOM 644 O O . PRO A 1 85 ? -0.921 -28.859 -11.164 1 91.12 85 PRO A O 1
ATOM 647 N N . THR A 1 86 ? 0.937 -29.562 -10.023 1 87.5 86 THR A N 1
ATOM 648 C CA . THR A 1 86 ? 0.99 -30.844 -10.719 1 87.5 86 THR A CA 1
ATOM 649 C C . THR A 1 86 ? 0.19 -31.891 -9.961 1 87.5 86 THR A C 1
ATOM 651 O O . THR A 1 86 ? -0.117 -32.969 -10.5 1 87.5 86 THR A O 1
ATOM 654 N N . THR A 1 87 ? -0.089 -31.656 -8.727 1 82.81 87 THR A N 1
ATOM 655 C CA . THR A 1 87 ? -0.884 -32.562 -7.914 1 82.81 87 THR A CA 1
ATOM 656 C C . THR A 1 87 ? -2.223 -31.938 -7.543 1 82.81 87 THR A C 1
ATOM 658 O O . THR A 1 87 ? -2.359 -30.703 -7.551 1 82.81 87 THR A O 1
ATOM 661 N N . ASN A 1 88 ? -3.201 -32.812 -7.293 1 77.25 88 ASN A N 1
ATOM 662 C CA . ASN A 1 88 ? -4.523 -32.375 -6.848 1 77.25 88 ASN A CA 1
ATOM 663 C C . ASN A 1 88 ? -5 -33.188 -5.648 1 77.25 88 ASN A C 1
ATOM 665 O O . ASN A 1 88 ? -5.285 -34.375 -5.781 1 77.25 88 ASN A O 1
ATOM 669 N N . PRO A 1 89 ? -5.07 -32.656 -4.363 1 80.38 89 PRO A N 1
ATOM 670 C CA . PRO A 1 89 ? -4.793 -31.25 -4.027 1 80.38 89 PRO A CA 1
ATOM 671 C C . PRO A 1 89 ? -3.303 -30.922 -4.07 1 80.38 89 PRO A C 1
ATOM 673 O O . PRO A 1 89 ? -2.467 -31.797 -3.822 1 80.38 89 PRO A O 1
ATOM 676 N N . GLY A 1 90 ? -3.027 -29.781 -4.559 1 85.94 90 GLY A N 1
ATOM 677 C CA . GLY A 1 90 ? -1.677 -29.234 -4.582 1 85.94 90 GLY A CA 1
ATOM 678 C C . GLY A 1 90 ? -1.641 -27.734 -4.703 1 85.94 90 GLY A C 1
ATOM 679 O O . GLY A 1 90 ? -2.645 -27.109 -5.059 1 85.94 90 GLY A O 1
ATOM 680 N N . THR A 1 91 ? -0.578 -27.156 -4.188 1 89.81 91 THR A N 1
ATOM 681 C CA . THR A 1 91 ? -0.436 -25.719 -4.309 1 89.81 91 THR A CA 1
ATOM 682 C C . THR A 1 91 ? 0.997 -25.344 -4.68 1 89.81 91 THR A C 1
ATOM 684 O O . THR A 1 91 ? 1.936 -26.078 -4.375 1 89.81 91 THR A O 1
ATOM 687 N N . ARG A 1 92 ? 1.12 -24.328 -5.426 1 92.12 92 ARG A N 1
ATOM 688 C CA . ARG A 1 92 ? 2.424 -23.703 -5.66 1 92.12 92 ARG A CA 1
ATOM 689 C C . ARG A 1 92 ? 2.564 -22.406 -4.875 1 92.12 92 ARG A C 1
ATOM 691 O O . ARG A 1 92 ? 3.633 -21.797 -4.867 1 92.12 92 ARG A O 1
ATOM 698 N N . GLN A 1 93 ? 1.431 -22 -4.246 1 93.44 93 GLN A N 1
ATOM 699 C CA . GLN A 1 93 ? 1.442 -20.797 -3.428 1 93.44 93 GLN A CA 1
ATOM 700 C C . GLN A 1 93 ? 2.072 -21.062 -2.062 1 93.44 93 GLN A C 1
ATOM 702 O O . GLN A 1 93 ? 1.579 -21.891 -1.297 1 93.44 93 GLN A O 1
ATOM 707 N N . ILE A 1 94 ? 3.193 -20.312 -1.813 1 90.69 94 ILE A N 1
ATOM 708 C CA . ILE A 1 94 ? 3.834 -20.469 -0.511 1 90.69 94 ILE A CA 1
ATOM 709 C C . ILE A 1 94 ? 2.947 -19.844 0.571 1 90.69 94 ILE A C 1
ATOM 711 O O . ILE A 1 94 ? 2.467 -18.719 0.421 1 90.69 94 ILE A O 1
ATOM 715 N N . ALA A 1 95 ? 2.75 -20.609 1.646 1 90.31 95 ALA A N 1
ATOM 716 C CA . ALA A 1 95 ? 1.892 -20.172 2.744 1 90.31 95 ALA A CA 1
ATOM 717 C C . ALA A 1 95 ? 2.627 -19.203 3.66 1 90.31 95 ALA A C 1
ATOM 719 O O . ALA A 1 95 ? 3.859 -19.219 3.73 1 90.31 95 ALA A O 1
ATOM 720 N N . ASN A 1 96 ? 1.896 -18.328 4.309 1 91.38 96 ASN A N 1
ATOM 721 C CA . ASN A 1 96 ? 2.352 -17.438 5.367 1 91.38 96 ASN A CA 1
ATOM 722 C C . ASN A 1 96 ? 3.443 -16.484 4.871 1 91.38 96 ASN A C 1
ATOM 724 O O . ASN A 1 96 ? 4.488 -16.344 5.512 1 91.38 96 ASN A O 1
ATOM 728 N N . THR A 1 97 ? 3.148 -15.938 3.723 1 92.5 97 THR A N 1
ATOM 729 C CA . THR A 1 97 ? 4.09 -14.945 3.225 1 92.5 97 THR A CA 1
ATOM 730 C C . THR A 1 97 ? 3.578 -13.531 3.492 1 92.5 97 THR A C 1
ATOM 732 O O . THR A 1 97 ? 2.375 -13.328 3.66 1 92.5 97 THR A O 1
ATOM 735 N N . ASN A 1 98 ? 4.434 -12.617 3.658 1 93.38 98 ASN A N 1
ATOM 736 C CA . ASN A 1 98 ? 4.215 -11.18 3.842 1 93.38 98 ASN A CA 1
ATOM 737 C C . ASN A 1 98 ? 5.43 -10.367 3.393 1 93.38 98 ASN A C 1
ATOM 739 O O . ASN A 1 98 ? 6.395 -10.227 4.141 1 93.38 98 ASN A O 1
ATOM 743 N N . TYR A 1 99 ? 5.348 -9.914 2.145 1 90.5 99 TYR A N 1
ATOM 744 C CA . TYR A 1 99 ? 6.52 -9.25 1.593 1 90.5 99 TYR A CA 1
ATOM 745 C C . TYR A 1 99 ? 6.117 -8.25 0.515 1 90.5 99 TYR A C 1
ATOM 747 O O . TYR A 1 99 ? 4.984 -8.266 0.03 1 90.5 99 TYR A O 1
ATOM 755 N N . GLY A 1 100 ? 7.086 -7.398 0.194 1 92.81 100 GLY A N 1
ATOM 756 C CA . GLY A 1 100 ? 6.895 -6.426 -0.873 1 92.81 100 GLY A CA 1
ATOM 757 C C . GLY A 1 100 ? 7.648 -6.781 -2.141 1 92.81 100 GLY A C 1
ATOM 758 O O . GLY A 1 100 ? 8.727 -7.379 -2.086 1 92.81 100 GLY A O 1
ATOM 759 N N . VAL A 1 101 ? 7.023 -6.531 -3.215 1 93.94 101 VAL A N 1
ATOM 760 C CA . VAL A 1 101 ? 7.66 -6.512 -4.527 1 93.94 101 VAL A CA 1
ATOM 761 C C . VAL A 1 101 ? 7.812 -5.07 -5.008 1 93.94 101 VAL A C 1
ATOM 763 O O . VAL A 1 101 ? 6.82 -4.367 -5.215 1 93.94 101 VAL A O 1
ATOM 766 N N . CYS A 1 102 ? 9 -4.66 -5.203 1 91.31 102 CYS A N 1
ATOM 767 C CA . CYS A 1 102 ? 9.273 -3.254 -5.48 1 91.31 102 CYS A CA 1
ATOM 768 C C . CYS A 1 102 ? 9.82 -3.07 -6.891 1 91.31 102 CYS A C 1
ATOM 770 O O . CYS A 1 102 ? 10.625 -3.877 -7.359 1 91.31 102 CYS A O 1
ATOM 772 N N . VAL A 1 103 ? 9.328 -2.057 -7.555 1 93.06 103 VAL A N 1
ATOM 773 C CA . VAL A 1 103 ? 9.836 -1.646 -8.859 1 93.06 103 VAL A CA 1
ATOM 774 C C . VAL A 1 103 ? 10.406 -0.232 -8.766 1 93.06 103 VAL A C 1
ATOM 776 O O . VAL A 1 103 ? 9.703 0.708 -8.398 1 93.06 103 VAL A O 1
ATOM 779 N N . GLU A 1 104 ? 11.594 -0.153 -9.156 1 89.44 104 GLU A N 1
ATOM 780 C CA . GLU A 1 104 ? 12.227 1.165 -9.164 1 89.44 104 GLU A CA 1
ATOM 781 C C . GLU A 1 104 ? 11.547 2.094 -10.172 1 89.44 104 GLU A C 1
ATOM 783 O O . GLU A 1 104 ? 11.367 1.73 -11.336 1 89.44 104 GLU A O 1
ATOM 788 N N . MET A 1 105 ? 11.219 3.277 -9.664 1 90.31 105 MET A N 1
ATOM 789 C CA . MET A 1 105 ? 10.625 4.262 -10.57 1 90.31 105 MET A CA 1
ATOM 790 C C . MET A 1 105 ? 11.695 4.941 -11.414 1 90.31 105 MET A C 1
ATOM 792 O O . MET A 1 105 ? 12.625 5.555 -10.875 1 90.31 105 MET A O 1
ATOM 796 N N . ALA A 1 106 ? 11.555 4.844 -12.688 1 88.94 106 ALA A N 1
ATOM 797 C CA . ALA A 1 106 ? 12.453 5.543 -13.594 1 88.94 106 ALA A CA 1
ATOM 798 C C . ALA A 1 106 ? 12.102 7.023 -13.688 1 88.94 106 ALA A C 1
ATOM 800 O O . ALA A 1 106 ? 10.945 7.406 -13.492 1 88.94 106 ALA A O 1
ATOM 801 N N . ASP A 1 107 ? 13.109 7.812 -14.008 1 84.5 107 ASP A N 1
ATOM 802 C CA . ASP A 1 107 ? 12.875 9.25 -14.148 1 84.5 107 ASP A CA 1
ATOM 803 C C . ASP A 1 107 ? 11.828 9.523 -15.234 1 84.5 107 ASP A C 1
ATOM 805 O O . ASP A 1 107 ? 11.867 8.922 -16.312 1 84.5 107 ASP A O 1
ATOM 809 N N . GLY A 1 108 ? 10.977 10.398 -14.922 1 88.62 108 GLY A N 1
ATOM 810 C CA . GLY A 1 108 ? 9.992 10.828 -15.906 1 88.62 108 GLY A CA 1
ATOM 811 C C . GLY A 1 108 ? 8.742 9.969 -15.914 1 88.62 108 GLY A C 1
ATOM 812 O O . GLY A 1 108 ? 7.758 10.305 -16.578 1 88.62 108 GLY A O 1
ATOM 813 N N . TYR A 1 109 ? 8.805 8.914 -15.258 1 93 109 TYR A N 1
ATOM 814 C CA . TYR A 1 109 ? 7.633 8.047 -15.164 1 93 109 TYR A CA 1
ATOM 815 C C . TYR A 1 109 ? 6.801 8.391 -13.938 1 93 109 TYR A C 1
ATOM 817 O O . TYR A 1 109 ? 7.344 8.789 -12.898 1 93 109 TYR A O 1
ATOM 825 N N . CYS A 1 110 ? 5.438 8.227 -14.055 1 92.94 110 CYS A N 1
ATOM 826 C CA . CYS A 1 110 ? 4.594 8.703 -12.969 1 92.94 110 CYS A CA 1
ATOM 827 C C . CYS A 1 1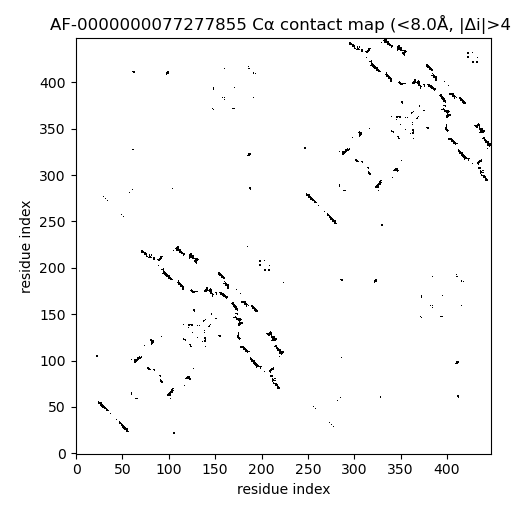10 ? 3.598 7.637 -12.539 1 92.94 110 CYS A C 1
ATOM 829 O O . CYS A 1 110 ? 2.828 7.84 -11.594 1 92.94 110 CYS A O 1
ATOM 831 N N . GLY A 1 111 ? 3.572 6.527 -13.234 1 97.19 111 GLY A N 1
ATOM 832 C CA . GLY A 1 111 ? 2.652 5.449 -12.914 1 97.19 111 GLY A CA 1
ATOM 833 C C . GLY A 1 111 ? 3.135 4.094 -13.398 1 97.19 111 GLY A C 1
ATOM 834 O O . GLY A 1 111 ? 4.172 3.994 -14.055 1 97.19 111 GLY A O 1
ATOM 835 N N . ILE A 1 112 ? 2.404 3.082 -13.094 1 98.44 112 ILE A N 1
ATOM 836 C CA . ILE A 1 112 ? 2.732 1.705 -13.438 1 98.44 112 ILE A CA 1
ATOM 837 C C . ILE A 1 112 ? 1.452 0.925 -13.727 1 98.44 112 ILE A C 1
ATOM 839 O O . ILE A 1 112 ? 0.436 1.119 -13.055 1 98.44 112 ILE A O 1
ATOM 843 N N . ILE A 1 113 ? 1.488 0.096 -14.719 1 98.88 113 ILE A N 1
ATOM 844 C CA . ILE A 1 113 ? 0.379 -0.775 -15.086 1 98.88 113 ILE A CA 1
ATOM 845 C C . ILE A 1 113 ? 0.765 -2.232 -14.844 1 98.88 113 ILE A C 1
ATOM 847 O O . ILE A 1 113 ? 1.874 -2.652 -15.18 1 98.88 113 ILE A O 1
ATOM 851 N N . TRP A 1 114 ? -0.106 -2.971 -14.25 1 98.88 114 TRP A N 1
ATOM 852 C CA . TRP A 1 114 ? 0.018 -4.406 -14.023 1 98.88 114 TRP A CA 1
ATOM 853 C C . TRP A 1 114 ? -0.982 -5.184 -14.875 1 98.88 114 TRP A C 1
ATOM 855 O O . TRP A 1 114 ? -2.158 -4.816 -14.953 1 98.88 114 TRP A O 1
ATOM 865 N N . GLU A 1 115 ? -0.508 -6.242 -15.438 1 98.81 115 GLU A N 1
ATOM 866 C CA . GLU A 1 115 ? -1.338 -7.141 -16.234 1 98.81 115 GLU A CA 1
ATOM 867 C C . GLU A 1 115 ? -0.974 -8.602 -15.969 1 98.81 115 GLU A C 1
ATOM 869 O O . GLU A 1 115 ? 0.202 -8.938 -15.812 1 98.81 115 GLU A O 1
ATOM 874 N N . ARG A 1 116 ? -2.01 -9.367 -15.961 1 98.31 116 ARG A N 1
ATOM 875 C CA . ARG A 1 116 ? -1.75 -10.797 -15.781 1 98.31 116 ARG A CA 1
ATOM 876 C C . ARG A 1 116 ? -0.883 -11.344 -16.906 1 98.31 116 ARG A C 1
ATOM 878 O O . ARG A 1 116 ? -1.098 -11.008 -18.078 1 98.31 116 ARG A O 1
ATOM 885 N N . ASN A 1 117 ? 0.119 -12.172 -16.562 1 98.44 117 ASN A N 1
ATOM 886 C CA . ASN A 1 117 ? 0.895 -12.914 -17.547 1 98.44 117 ASN A CA 1
ATOM 887 C C . ASN A 1 117 ? 0.111 -14.102 -18.094 1 98.44 117 ASN A C 1
ATOM 889 O O . ASN A 1 117 ? -0.353 -14.953 -17.344 1 98.44 117 ASN A O 1
ATOM 893 N N . THR A 1 118 ? 0.034 -14.188 -19.375 1 97.38 118 THR A N 1
ATOM 894 C CA . THR A 1 118 ? -0.792 -15.227 -19.984 1 97.38 118 THR A CA 1
ATOM 895 C C . THR A 1 118 ? 0.077 -16.266 -20.672 1 97.38 118 THR A C 1
ATOM 897 O O . THR A 1 118 ? -0.44 -17.188 -21.312 1 97.38 118 THR A O 1
ATOM 900 N N . THR A 1 119 ? 1.356 -16.125 -20.578 1 96.56 119 THR A N 1
ATOM 901 C CA . THR A 1 119 ? 2.268 -17.047 -21.25 1 96.56 119 THR A CA 1
ATOM 902 C C . THR A 1 119 ? 2.463 -18.328 -20.422 1 96.56 119 THR A C 1
ATOM 904 O O . THR A 1 119 ? 2.762 -18.25 -19.234 1 96.56 119 THR A O 1
ATOM 907 N N . GLY A 1 120 ? 2.26 -19.453 -21.031 1 92.12 120 GLY A N 1
ATOM 908 C CA . GLY A 1 120 ? 2.629 -20.719 -20.422 1 92.12 120 GLY A CA 1
ATOM 909 C C . GLY A 1 120 ? 1.511 -21.312 -19.594 1 92.12 120 GLY A C 1
ATOM 910 O O . GLY A 1 120 ? 1.693 -22.359 -18.953 1 92.12 120 GLY A O 1
ATOM 911 N N . GLY A 1 121 ? 0.326 -20.641 -19.594 1 94.69 121 GLY A N 1
ATOM 912 C CA . GLY A 1 121 ? -0.796 -21.203 -18.859 1 94.69 121 GLY A CA 1
ATOM 913 C C . GLY A 1 121 ? -1.784 -20.141 -18.391 1 94.69 121 GLY A C 1
ATOM 914 O O . GLY A 1 121 ? -1.689 -18.984 -18.781 1 94.69 121 GLY A O 1
ATOM 915 N N . ASP A 1 122 ? -2.76 -20.641 -17.594 1 96 122 ASP A N 1
ATOM 916 C CA . ASP A 1 122 ? -3.859 -19.75 -17.219 1 96 122 ASP A CA 1
ATOM 917 C C . ASP A 1 122 ? -3.764 -19.359 -15.75 1 96 122 ASP A C 1
ATOM 919 O O . ASP A 1 122 ? -4.609 -18.625 -15.242 1 96 122 ASP A O 1
ATOM 923 N N . TYR A 1 123 ? -2.684 -19.812 -15.07 1 97.25 123 TYR A N 1
ATOM 924 C CA . TYR A 1 123 ? -2.568 -19.609 -13.633 1 97.25 123 TYR A CA 1
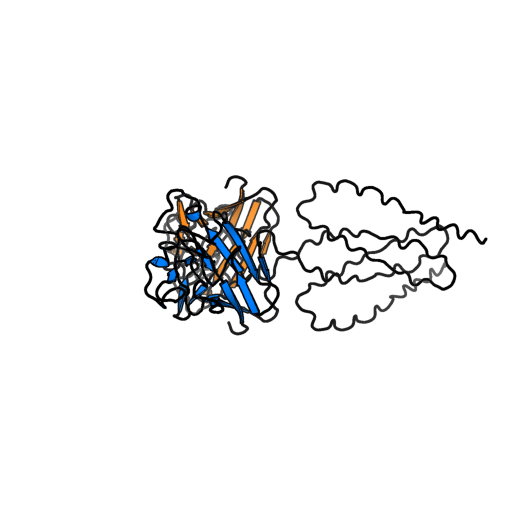ATOM 925 C C . TYR A 1 123 ? -1.807 -18.328 -13.32 1 97.25 123 TYR A C 1
ATOM 927 O O . TYR A 1 123 ? -1.119 -18.234 -12.305 1 97.25 123 TYR A O 1
ATOM 935 N N . GLY A 1 124 ? -1.932 -17.359 -14.25 1 98.06 124 GLY A N 1
ATOM 936 C CA . GLY A 1 124 ? -1.235 -16.094 -14.039 1 98.06 124 GLY A CA 1
ATOM 937 C C . GLY A 1 124 ? -1.656 -15.391 -12.766 1 98.06 124 GLY A C 1
ATOM 938 O O . GLY A 1 124 ? -0.908 -14.57 -12.227 1 98.06 124 GLY A O 1
ATOM 939 N N . PHE A 1 125 ? -2.912 -15.734 -12.359 1 98.62 125 PHE A N 1
ATOM 940 C CA . PHE A 1 125 ? -3.402 -15.211 -11.094 1 98.62 125 PHE A CA 1
ATOM 941 C C . PHE A 1 125 ? -4.398 -16.172 -10.461 1 98.62 125 PHE A C 1
ATOM 943 O O . PHE A 1 125 ? -5.523 -16.312 -10.938 1 98.62 125 PHE A O 1
ATOM 950 N N . SER A 1 126 ? -3.986 -16.781 -9.461 1 97.62 126 SER A N 1
ATOM 951 C CA . SER A 1 126 ? -4.789 -17.672 -8.633 1 97.62 126 SER A CA 1
ATOM 952 C C . SER A 1 126 ? -4.34 -17.625 -7.176 1 97.62 126 SER A C 1
ATOM 954 O O . SER A 1 126 ? -3.441 -18.359 -6.773 1 97.62 126 SER A O 1
ATOM 956 N N . MET A 1 127 ? -5.016 -16.797 -6.449 1 97.5 127 MET A N 1
ATOM 957 C CA . MET A 1 127 ? -4.578 -16.516 -5.086 1 97.5 127 MET A CA 1
ATOM 958 C C . MET A 1 127 ? -5.496 -17.188 -4.066 1 97.5 127 MET A C 1
ATOM 960 O O . MET A 1 127 ? -5.035 -17.672 -3.035 1 97.5 127 MET A O 1
ATOM 964 N N . THR A 1 128 ? -6.711 -17.109 -4.27 1 96.56 128 THR A N 1
ATOM 965 C CA . THR A 1 128 ? -7.715 -17.625 -3.348 1 96.56 128 THR A CA 1
ATOM 966 C C . THR A 1 128 ? -8.828 -18.344 -4.105 1 96.56 128 THR A C 1
ATOM 968 O O . THR A 1 128 ? -9.258 -17.891 -5.164 1 96.56 128 THR A O 1
ATOM 971 N N . GLY A 1 129 ? -9.297 -19.422 -3.555 1 94.81 129 GLY A N 1
ATOM 972 C CA . GLY A 1 129 ? -10.328 -20.234 -4.184 1 94.81 129 GLY A CA 1
ATOM 973 C C . GLY A 1 129 ? -9.82 -21.578 -4.668 1 94.81 129 GLY A C 1
ATOM 974 O O . GLY A 1 129 ? -8.828 -22.094 -4.148 1 94.81 129 GLY A O 1
ATOM 975 N N . ASN A 1 130 ? -10.617 -22.172 -5.57 1 94.12 130 ASN A N 1
ATOM 976 C CA . ASN A 1 130 ? -10.289 -23.469 -6.141 1 94.12 130 ASN A CA 1
ATOM 977 C C . ASN A 1 130 ? -10.477 -23.484 -7.656 1 94.12 130 ASN A C 1
ATOM 979 O O . ASN A 1 130 ? -11.609 -23.516 -8.148 1 94.12 130 ASN A O 1
ATOM 983 N N . PRO A 1 131 ? -9.359 -23.594 -8.391 1 94.56 131 PRO A N 1
ATOM 984 C CA . PRO A 1 131 ? -9.445 -23.562 -9.852 1 94.56 131 PRO A CA 1
ATOM 985 C C . PRO A 1 131 ? -10.172 -24.781 -10.422 1 94.56 131 PRO A C 1
ATOM 987 O O . PRO A 1 131 ? -10.734 -24.703 -11.516 1 94.56 131 PRO A O 1
ATOM 990 N N . ALA A 1 132 ? -10.109 -25.906 -9.773 1 88.44 132 ALA A N 1
ATOM 991 C CA . ALA A 1 132 ? -10.703 -27.156 -10.281 1 88.44 132 ALA A CA 1
ATOM 992 C C . ALA A 1 132 ? -12.203 -26.984 -10.5 1 88.44 132 ALA A C 1
ATOM 994 O O . ALA A 1 132 ? -12.781 -27.656 -11.367 1 88.44 132 ALA A O 1
ATOM 995 N N . GLY A 1 133 ? -12.844 -26.125 -9.898 1 82.38 133 GLY A N 1
ATOM 996 C CA . GLY A 1 133 ? -14.281 -25.953 -10.016 1 82.38 133 GLY A CA 1
ATOM 997 C C . GLY A 1 133 ? -14.672 -24.953 -11.094 1 82.38 133 GLY A C 1
ATOM 998 O O . GLY A 1 133 ? -15.859 -24.797 -11.391 1 82.38 133 GLY A O 1
ATOM 999 N N . LEU A 1 134 ? -13.719 -24.469 -11.82 1 92.94 134 LEU A N 1
ATOM 1000 C CA . LEU A 1 134 ? -14.039 -23.406 -12.773 1 92.94 134 LEU A CA 1
ATOM 1001 C C . LEU A 1 134 ? -14.258 -23.984 -14.172 1 92.94 134 LEU A C 1
ATOM 1003 O O . LEU A 1 134 ? -13.594 -24.953 -14.555 1 92.94 134 LEU A O 1
ATOM 1007 N N . PRO A 1 135 ? -15.258 -23.406 -14.891 1 92.56 135 PRO A N 1
ATOM 1008 C CA . PRO A 1 135 ? -15.336 -23.75 -16.312 1 92.56 135 PRO A CA 1
ATOM 1009 C C . PRO A 1 135 ? -14.031 -23.453 -17.062 1 92.56 135 PRO A C 1
ATOM 1011 O O . PRO A 1 135 ? -13.258 -22.594 -16.641 1 92.56 135 PRO A O 1
ATOM 1014 N N . PRO A 1 136 ? -13.875 -24.203 -18.188 1 88.75 136 PRO A N 1
ATOM 1015 C CA . PRO A 1 136 ? -12.664 -23.953 -18.969 1 88.75 136 PRO A CA 1
ATOM 1016 C C . PRO A 1 136 ? -12.586 -22.531 -19.5 1 88.75 136 PRO A C 1
ATOM 1018 O O . PRO A 1 136 ? -13.594 -21.953 -19.922 1 88.75 136 PRO A O 1
ATOM 1021 N N . GLY A 1 137 ? -11.461 -21.922 -19.375 1 92.75 137 GLY A N 1
ATOM 1022 C CA . GLY A 1 137 ? -11.203 -20.656 -20.047 1 92.75 137 GLY A CA 1
ATOM 1023 C C . GLY A 1 137 ? -11.438 -19.453 -19.156 1 92.75 137 GLY A C 1
ATOM 1024 O O . GLY A 1 137 ? -11.156 -18.312 -19.531 1 92.75 137 GLY A O 1
ATOM 1025 N N . ILE A 1 138 ? -11.883 -19.672 -17.984 1 96.44 138 ILE A N 1
ATOM 1026 C CA . ILE A 1 138 ? -12.266 -18.516 -17.188 1 96.44 138 ILE A CA 1
ATOM 1027 C C . ILE A 1 138 ? -11.18 -18.219 -16.156 1 96.44 138 ILE A C 1
ATOM 1029 O O . ILE A 1 138 ? -11.062 -17.094 -15.656 1 96.44 138 ILE A O 1
ATOM 1033 N N . LEU A 1 139 ? -10.352 -19.266 -15.828 1 97.94 139 LEU A N 1
ATOM 1034 C CA . LEU A 1 139 ? -9.273 -19.094 -14.859 1 97.94 139 LEU A CA 1
ATOM 1035 C C . LEU A 1 139 ? -8.336 -17.969 -15.289 1 97.94 139 LEU A C 1
ATOM 1037 O O . LEU A 1 139 ? -7.965 -17.875 -16.453 1 97.94 139 LEU A O 1
ATOM 1041 N N . GLY A 1 140 ? -8.008 -17.141 -14.367 1 98 140 GLY A N 1
ATOM 1042 C CA . GLY A 1 140 ? -7.082 -16.047 -14.609 1 98 140 GLY A CA 1
ATOM 1043 C C . GLY A 1 140 ? -7.758 -14.789 -15.133 1 98 140 GLY A C 1
ATOM 1044 O O . GLY A 1 140 ? -7.156 -13.711 -15.148 1 98 140 GLY A O 1
ATOM 1045 N N . THR A 1 141 ? -9.016 -14.867 -15.539 1 98 141 THR A N 1
ATOM 1046 C CA . THR A 1 141 ? -9.672 -13.766 -16.234 1 98 141 THR A CA 1
ATOM 1047 C C . THR A 1 141 ? -10.375 -12.844 -15.234 1 98 141 THR A C 1
ATOM 1049 O O . THR A 1 141 ? -10.523 -13.195 -14.062 1 98 141 THR A O 1
ATOM 1052 N N . PRO A 1 142 ? -10.836 -11.648 -15.742 1 98 142 PRO A N 1
ATOM 1053 C CA . PRO A 1 142 ? -11.523 -10.719 -14.844 1 98 142 PRO A CA 1
ATOM 1054 C C . PRO A 1 142 ? -12.828 -11.297 -14.289 1 98 142 PRO A C 1
ATOM 1056 O O . PRO A 1 142 ? -13.289 -10.867 -13.227 1 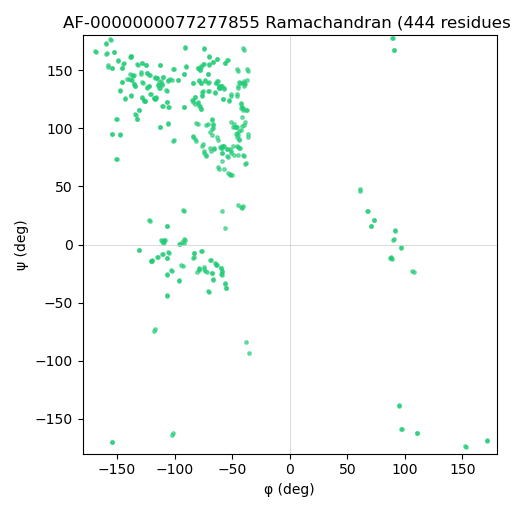98 142 PRO A O 1
ATOM 1059 N N . ASP A 1 143 ? -13.359 -12.312 -14.875 1 97.5 143 ASP A N 1
ATOM 1060 C CA . ASP A 1 143 ? -14.656 -12.859 -14.484 1 97.5 143 ASP A CA 1
ATOM 1061 C C . ASP A 1 143 ? -14.586 -13.492 -13.094 1 97.5 143 ASP A C 1
ATOM 1063 O O . ASP A 1 143 ? -15.609 -13.633 -12.422 1 97.5 143 ASP A O 1
ATOM 1067 N N . VAL A 1 144 ? -13.445 -13.883 -12.703 1 98.12 144 VAL A N 1
ATOM 1068 C CA . VAL A 1 144 ? -13.305 -14.555 -11.414 1 98.12 144 VAL A CA 1
ATOM 1069 C C . VAL A 1 144 ? -12.312 -13.789 -10.539 1 98.12 144 VAL A C 1
ATOM 1071 O O . VAL A 1 144 ? -11.688 -14.359 -9.648 1 98.12 144 VAL A O 1
ATOM 1074 N N . SER A 1 145 ? -12.117 -12.5 -10.883 1 98.38 145 SER A N 1
ATOM 1075 C CA . SER A 1 145 ? -11.328 -11.602 -10.047 1 98.38 145 SER A CA 1
ATOM 1076 C C . SER A 1 145 ? -12.133 -11.102 -8.859 1 98.38 145 SER A C 1
ATOM 1078 O O . SER A 1 145 ? -13.344 -10.867 -8.977 1 98.38 145 SER A O 1
ATOM 1080 N N . GLU A 1 146 ? -11.5 -10.984 -7.707 1 97.81 146 GLU A N 1
ATOM 1081 C CA . GLU A 1 146 ? -12.086 -10.383 -6.512 1 97.81 146 GLU A CA 1
ATOM 1082 C C . GLU A 1 146 ? -11.227 -9.234 -5.992 1 97.81 146 GLU A C 1
ATOM 1084 O O . GLU A 1 146 ? -10.008 -9.25 -6.152 1 97.81 146 GLU A O 1
ATOM 1089 N N . THR A 1 147 ? -11.898 -8.227 -5.406 1 97.25 147 THR A N 1
ATOM 1090 C CA . THR A 1 147 ? -11.195 -7.059 -4.891 1 97.25 147 THR A CA 1
ATOM 1091 C C . THR A 1 147 ? -11.766 -6.637 -3.539 1 97.25 147 THR A C 1
ATOM 1093 O O . THR A 1 147 ? -12.844 -7.082 -3.148 1 97.25 147 THR A O 1
ATOM 1096 N N . GLY A 1 148 ? -10.922 -5.805 -2.818 1 95.88 148 GLY A N 1
ATOM 1097 C CA . GLY A 1 148 ? -11.414 -5.16 -1.609 1 95.88 148 GLY A CA 1
ATOM 1098 C C . GLY A 1 148 ? -11.18 -5.984 -0.358 1 95.88 148 GLY A C 1
ATOM 1099 O O . GLY A 1 148 ? -10.898 -7.184 -0.44 1 95.88 148 GLY A O 1
ATOM 1100 N N . THR A 1 149 ? -11.359 -5.348 0.778 1 95.56 149 THR A N 1
ATOM 1101 C CA . THR A 1 149 ? -11.039 -5.973 2.059 1 95.56 149 THR A CA 1
ATOM 1102 C C . THR A 1 149 ? -12.148 -6.938 2.48 1 95.56 149 THR A C 1
ATOM 1104 O O . THR A 1 149 ? -11.93 -7.809 3.326 1 95.56 149 THR A O 1
ATOM 1107 N N . THR A 1 150 ? -13.312 -6.754 1.941 1 94.5 150 THR A N 1
ATOM 1108 C CA . THR A 1 150 ? -14.406 -7.652 2.297 1 94.5 150 THR A CA 1
ATOM 1109 C C . THR A 1 150 ? -14.18 -9.047 1.72 1 94.5 150 THR A C 1
ATOM 1111 O O . THR A 1 150 ? -14.367 -10.047 2.41 1 94.5 150 THR A O 1
ATOM 1114 N N . ASP A 1 151 ? -13.703 -9.102 0.503 1 95.38 151 ASP A N 1
ATOM 1115 C CA . ASP A 1 151 ? -13.555 -10.383 -0.192 1 95.38 151 ASP A CA 1
ATOM 1116 C C . ASP A 1 151 ? -12.133 -10.922 -0.047 1 95.38 151 ASP A C 1
ATOM 1118 O O . ASP A 1 151 ? -11.922 -12.141 -0.076 1 95.38 151 ASP A O 1
ATOM 1122 N N . CYS A 1 152 ? -11.172 -10.055 0.048 1 97.12 152 CYS A N 1
ATOM 1123 C CA . CYS A 1 152 ? -9.773 -10.453 0.081 1 97.12 152 CYS A CA 1
ATOM 1124 C C . CYS A 1 152 ? -9.234 -10.438 1.507 1 97.12 152 CYS A C 1
ATOM 1126 O O . CYS A 1 152 ? -8.562 -9.484 1.911 1 97.12 152 CYS A O 1
ATOM 1128 N N . THR A 1 153 ? -9.352 -11.555 2.211 1 94.88 153 THR A N 1
ATOM 1129 C CA . THR A 1 153 ? -9.039 -11.562 3.635 1 94.88 153 THR A CA 1
ATOM 1130 C C . THR A 1 153 ? -7.902 -12.539 3.932 1 94.88 153 THR A C 1
ATOM 1132 O O . THR A 1 153 ? -7.309 -12.5 5.012 1 94.88 153 THR A O 1
ATOM 1135 N N . THR A 1 154 ? -7.539 -13.422 2.996 1 94 154 THR A N 1
ATOM 1136 C CA . THR A 1 154 ? -6.574 -14.469 3.291 1 94 154 THR A CA 1
ATOM 1137 C C . THR A 1 154 ? -5.332 -14.328 2.414 1 94 154 THR A C 1
ATOM 1139 O O . THR A 1 154 ? -4.297 -13.836 2.871 1 94 154 THR A O 1
ATOM 1142 N N . ASP A 1 155 ? -5.477 -14.688 1.116 1 96.62 155 ASP A N 1
ATOM 1143 C CA . ASP A 1 155 ? -4.391 -14.531 0.154 1 96.62 155 ASP A CA 1
ATOM 1144 C C . ASP A 1 155 ? -4.699 -13.422 -0.845 1 96.62 155 ASP A C 1
ATOM 1146 O O . ASP A 1 155 ? -5.691 -13.492 -1.575 1 96.62 155 ASP A O 1
ATOM 1150 N N . TYR A 1 156 ? -3.826 -12.406 -0.831 1 98.12 156 TYR A N 1
ATOM 1151 C CA . TYR A 1 156 ? -4.129 -11.25 -1.675 1 98.12 156 TYR A CA 1
ATOM 1152 C C . TYR A 1 156 ? -2.871 -10.445 -1.964 1 98.12 156 TYR A C 1
ATOM 1154 O O . TYR A 1 156 ? -1.831 -10.656 -1.337 1 98.12 156 TYR A O 1
ATOM 1162 N N . VAL A 1 157 ? -3.002 -9.594 -2.949 1 98.56 157 VAL A N 1
ATOM 1163 C CA . VAL A 1 157 ? -1.999 -8.578 -3.242 1 98.56 157 VAL A CA 1
ATOM 1164 C C . VAL A 1 157 ? -2.596 -7.184 -3.029 1 98.56 157 VAL A C 1
ATOM 1166 O O . VAL A 1 157 ? -3.771 -6.957 -3.32 1 98.56 157 VAL A O 1
ATOM 1169 N N . ILE A 1 158 ? -1.763 -6.324 -2.525 1 98.44 158 ILE A N 1
ATOM 1170 C CA . ILE A 1 158 ? -2.139 -4.918 -2.424 1 98.44 158 ILE A CA 1
ATOM 1171 C C . ILE A 1 158 ? -1.382 -4.105 -3.469 1 98.44 158 ILE A C 1
ATOM 1173 O O . ILE A 1 158 ? -0.151 -4.156 -3.533 1 98.44 158 ILE A O 1
ATOM 1177 N N . ILE A 1 159 ? -2.109 -3.453 -4.266 1 98.5 159 ILE A N 1
ATOM 1178 C CA . ILE A 1 159 ? -1.595 -2.43 -5.168 1 98.5 159 ILE A CA 1
ATOM 1179 C C . ILE A 1 159 ? -2.125 -1.06 -4.754 1 98.5 159 ILE A C 1
ATOM 1181 O O . ILE A 1 159 ? -3.262 -0.704 -5.07 1 98.5 159 ILE A O 1
ATOM 1185 N N . PRO A 1 160 ? -1.276 -0.295 -4.074 1 97.56 160 PRO A N 1
ATOM 1186 C CA . PRO A 1 160 ? -1.786 0.978 -3.559 1 97.56 160 PRO A CA 1
ATOM 1187 C C . PRO A 1 160 ? -2.332 1.884 -4.66 1 97.56 160 PRO A C 1
ATOM 1189 O O . PRO A 1 160 ? -1.628 2.174 -5.629 1 97.56 160 PRO A O 1
ATOM 1192 N N . GLY A 1 161 ? -3.594 2.314 -4.488 1 97.19 161 GLY A N 1
ATOM 1193 C CA . GLY A 1 161 ? -4.207 3.254 -5.41 1 97.19 161 GLY A CA 1
ATOM 1194 C C . GLY A 1 161 ? -4.566 2.629 -6.746 1 97.19 161 GLY A C 1
ATOM 1195 O O . GLY A 1 161 ? -4.695 3.332 -7.754 1 97.19 161 GLY A O 1
ATOM 1196 N N . GLY A 1 162 ? -4.711 1.349 -6.828 1 97.94 162 GLY A N 1
ATOM 1197 C CA . GLY A 1 162 ? -4.992 0.67 -8.086 1 97.94 162 GLY A CA 1
ATOM 1198 C C . GLY A 1 162 ? -6.332 1.054 -8.68 1 97.94 162 GLY A C 1
ATOM 1199 O O . GLY A 1 162 ? -7.312 1.23 -7.957 1 97.94 162 GLY A O 1
ATOM 1200 N N . VAL A 1 163 ? -6.332 1.224 -9.984 1 97.88 163 VAL A N 1
ATOM 1201 C CA . VAL A 1 163 ? -7.543 1.431 -10.773 1 97.88 163 VAL A CA 1
ATOM 1202 C C . VAL A 1 163 ? -7.609 0.4 -11.898 1 97.88 163 VAL A C 1
ATOM 1204 O O . VAL A 1 163 ? -6.695 0.309 -12.727 1 97.88 163 VAL A O 1
ATOM 1207 N N . THR A 1 164 ? -8.695 -0.352 -11.938 1 98.38 164 THR A N 1
ATOM 1208 C CA . THR A 1 164 ? -8.836 -1.391 -12.953 1 98.38 164 THR A CA 1
ATOM 1209 C C . THR A 1 164 ? -9.148 -0.777 -14.32 1 98.38 164 THR A C 1
ATOM 1211 O O . THR A 1 164 ? -9.477 0.406 -14.406 1 98.38 164 THR A O 1
ATOM 1214 N N . ASP A 1 165 ? -9.062 -1.596 -15.312 1 97.94 165 ASP A N 1
ATOM 1215 C CA . ASP A 1 165 ? -9.367 -1.18 -16.672 1 97.94 165 ASP A CA 1
ATOM 1216 C C . ASP A 1 165 ? -10.805 -0.684 -16.797 1 97.94 165 ASP A C 1
ATOM 1218 O O . ASP A 1 165 ? -11.125 0.118 -17.672 1 97.94 165 ASP A O 1
ATOM 1222 N N . LEU A 1 166 ? -11.586 -1.08 -15.875 1 97.19 166 LEU A N 1
ATOM 1223 C CA . LEU A 1 166 ? -12.992 -0.689 -15.891 1 97.19 166 LEU A CA 1
ATOM 1224 C C . LEU A 1 166 ? -13.219 0.547 -15.023 1 97.19 166 LEU A C 1
ATOM 1226 O O . LEU A 1 166 ? -14.367 0.95 -14.805 1 97.19 166 LEU A O 1
ATOM 1230 N N . GLY A 1 167 ? -12.227 1.069 -14.43 1 96 167 GLY A N 1
ATOM 1231 C CA . GLY A 1 167 ? -12.32 2.312 -13.688 1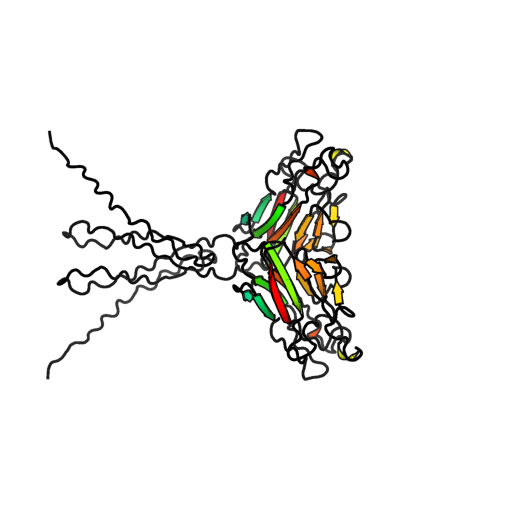 96 167 GLY A CA 1
ATOM 1232 C C . GLY A 1 167 ? -12.641 2.104 -12.219 1 96 167 GLY A C 1
ATOM 1233 O O . GLY A 1 167 ? -12.977 3.055 -11.508 1 96 167 GLY A O 1
ATOM 1234 N N . VAL A 1 168 ? -12.555 0.876 -11.766 1 94.62 168 VAL A N 1
ATOM 1235 C CA . VAL A 1 168 ? -12.82 0.578 -10.359 1 94.62 168 VAL A CA 1
ATOM 1236 C C . VAL A 1 168 ? -11.57 0.825 -9.531 1 94.62 168 VAL A C 1
ATOM 1238 O O . VAL A 1 168 ? -10.508 0.269 -9.82 1 94.62 168 VAL A O 1
ATOM 1241 N N . GLN A 1 169 ? -11.742 1.668 -8.539 1 96 169 GLN A N 1
ATOM 1242 C CA . GLN A 1 169 ? -10.617 1.941 -7.652 1 96 169 GLN A CA 1
ATOM 1243 C C . GLN A 1 169 ? -10.617 0.997 -6.453 1 96 169 GLN A C 1
ATOM 1245 O O . GLN A 1 169 ? -11.578 0.966 -5.684 1 96 169 GLN A O 1
ATOM 1250 N N . GLU A 1 170 ? -9.578 0.228 -6.34 1 97 170 GLU A N 1
ATOM 1251 C CA . GLU A 1 170 ? -9.367 -0.688 -5.223 1 97 170 GLU A CA 1
ATOM 1252 C C . GLU A 1 170 ? -7.875 -0.857 -4.93 1 97 170 GLU A C 1
ATOM 1254 O O . GLU A 1 170 ? -7.035 -0.615 -5.797 1 97 170 GLU A O 1
ATOM 1259 N N . ASP A 1 171 ? -7.625 -1.289 -3.699 1 97.75 171 ASP A N 1
ATOM 1260 C CA . ASP A 1 171 ? -6.223 -1.483 -3.354 1 97.75 171 ASP A CA 1
ATOM 1261 C C . ASP A 1 171 ? -5.875 -2.969 -3.279 1 97.75 171 ASP A C 1
ATOM 1263 O O . ASP A 1 171 ? -4.727 -3.355 -3.506 1 97.75 171 ASP A O 1
ATOM 1267 N N . ARG A 1 172 ? -6.883 -3.789 -2.994 1 97.88 172 ARG A N 1
ATOM 1268 C CA . ARG A 1 172 ? -6.625 -5.203 -2.748 1 97.88 172 ARG A CA 1
ATOM 1269 C C . ARG A 1 172 ? -7.211 -6.066 -3.859 1 97.88 172 ARG A C 1
ATOM 1271 O O . ARG A 1 172 ? -8.328 -5.824 -4.316 1 97.88 172 ARG A O 1
ATOM 1278 N N . TYR A 1 173 ? -6.445 -7.094 -4.219 1 98.62 173 TYR A N 1
ATOM 1279 C CA . TYR A 1 173 ? -6.852 -8.023 -5.27 1 98.62 173 TYR A CA 1
ATOM 1280 C C . TYR A 1 173 ? -6.613 -9.469 -4.848 1 98.62 173 TYR A C 1
ATOM 1282 O O . TYR A 1 173 ? -5.586 -9.781 -4.242 1 98.62 173 TYR A O 1
ATOM 1290 N N . CYS A 1 174 ? -7.602 -10.289 -5.145 1 98.56 174 CYS A N 1
ATOM 1291 C CA . CYS A 1 174 ? -7.5 -11.711 -4.852 1 98.56 174 CYS A CA 1
ATOM 1292 C C . CYS A 1 174 ? -8.391 -12.523 -5.781 1 98.56 174 CYS A C 1
ATOM 1294 O O . CYS A 1 174 ? -8.82 -12.031 -6.824 1 98.56 174 CYS A O 1
ATOM 1296 N N . GLY A 1 175 ? -8.539 -13.781 -5.473 1 98.25 175 GLY A N 1
ATOM 1297 C CA . GLY A 1 175 ? -9.398 -14.641 -6.266 1 98.25 175 GLY A CA 1
ATOM 1298 C C . GLY A 1 175 ? -8.641 -15.453 -7.301 1 98.25 175 GLY A C 1
ATOM 1299 O O . GLY A 1 175 ? -7.457 -15.742 -7.121 1 98.25 175 GLY A O 1
ATOM 1300 N N . LEU A 1 176 ? -9.383 -15.906 -8.328 1 98.31 176 LEU A N 1
ATOM 1301 C CA . LEU A 1 176 ? -8.859 -16.812 -9.336 1 98.31 176 LEU A CA 1
ATOM 1302 C C . LEU A 1 176 ? -8.633 -16.094 -10.664 1 98.31 176 LEU A C 1
ATOM 1304 O O . LEU A 1 176 ? -8.516 -16.734 -11.711 1 98.31 176 LEU A O 1
ATOM 1308 N N . GLY A 1 177 ? -8.633 -14.812 -10.539 1 98.5 177 GLY A N 1
ATOM 1309 C CA . GLY A 1 177 ? -8.43 -13.984 -11.711 1 98.5 177 GLY A CA 1
ATOM 1310 C C . GLY A 1 177 ? -7.969 -12.578 -11.375 1 98.5 177 GLY A C 1
ATOM 1311 O O . GLY A 1 177 ? -7.926 -12.195 -10.203 1 98.5 177 GLY A O 1
ATOM 1312 N N . PHE A 1 178 ? -7.637 -11.844 -12.383 1 98.75 178 PHE A N 1
ATOM 1313 C CA . PHE A 1 178 ? -7.141 -10.477 -12.297 1 98.75 178 PHE A CA 1
ATOM 1314 C C . PHE A 1 178 ? -7.82 -9.586 -13.336 1 98.75 178 PHE A C 1
ATOM 1316 O O . PHE A 1 178 ? -8.148 -10.047 -14.43 1 98.75 178 PHE A O 1
ATOM 1323 N N . PRO A 1 179 ? -8.031 -8.336 -12.953 1 98.69 179 PRO A N 1
ATOM 1324 C CA . PRO A 1 179 ? -8.492 -7.441 -14.016 1 98.69 179 PRO A CA 1
ATOM 1325 C C . PRO A 1 179 ? -7.578 -7.445 -15.234 1 98.69 179 PRO A C 1
ATOM 1327 O O . PRO A 1 179 ? -6.422 -7.875 -15.141 1 98.69 179 PRO A O 1
ATOM 1330 N N . ASN A 1 180 ? -8.164 -7.008 -16.375 1 98.69 180 ASN A N 1
ATOM 1331 C CA . ASN A 1 180 ? -7.305 -6.945 -17.547 1 98.69 180 ASN A CA 1
ATOM 1332 C C . ASN A 1 180 ? -6.066 -6.094 -17.297 1 98.69 180 ASN A C 1
ATOM 1334 O O . ASN A 1 180 ? -4.992 -6.383 -17.828 1 98.69 180 ASN A O 1
ATOM 1338 N N . SER A 1 181 ? -6.258 -5.039 -16.562 1 98.81 181 SER A N 1
ATOM 1339 C CA . SER A 1 181 ? -5.141 -4.219 -16.109 1 98.81 181 SER A CA 1
ATOM 1340 C C . SER A 1 181 ? -5.496 -3.465 -14.828 1 98.81 181 SER A C 1
ATOM 1342 O O . SER A 1 181 ? -6.676 -3.225 -14.547 1 98.81 181 SER A O 1
ATOM 1344 N N . VAL A 1 182 ? -4.469 -3.195 -14.055 1 98.88 182 VAL A N 1
ATOM 1345 C CA . VAL A 1 182 ? -4.559 -2.312 -12.898 1 98.88 182 VAL A CA 1
ATOM 1346 C C . VAL A 1 182 ? -3.49 -1.225 -12.992 1 98.88 182 VAL A C 1
ATOM 1348 O O . VAL A 1 182 ? -2.301 -1.522 -13.133 1 98.88 182 VAL A O 1
ATOM 1351 N N . THR A 1 183 ? -3.92 0.034 -12.953 1 98.75 183 THR A N 1
ATOM 1352 C CA . THR A 1 183 ? -3.01 1.173 -13 1 98.75 183 THR A CA 1
ATOM 1353 C C . THR A 1 183 ? -2.906 1.842 -11.633 1 98.75 183 THR A C 1
ATOM 1355 O O . THR A 1 183 ? -3.914 2.023 -10.945 1 98.75 183 THR A O 1
ATOM 1358 N N . SER A 1 184 ? -1.673 2.08 -11.234 1 98.25 184 SER A N 1
ATOM 1359 C CA . SER A 1 184 ? -1.449 2.857 -10.023 1 98.25 184 SER A CA 1
ATOM 1360 C C . SER A 1 184 ? -0.497 4.02 -10.281 1 98.25 184 SER A C 1
ATOM 1362 O O . SER A 1 184 ? 0.49 3.875 -11 1 98.25 184 SER A O 1
ATOM 1364 N N . THR A 1 185 ? -0.809 5.184 -9.695 1 96.44 185 THR A N 1
ATOM 1365 C CA . THR A 1 185 ? 0.094 6.328 -9.766 1 96.44 185 THR A CA 1
ATOM 1366 C C . THR A 1 185 ? 0.727 6.605 -8.406 1 96.44 185 THR A C 1
ATOM 1368 O O . THR A 1 185 ? 1.47 7.578 -8.25 1 96.44 185 THR A O 1
ATOM 1371 N N . ASN A 1 186 ? 0.401 5.766 -7.441 1 95 186 ASN A N 1
ATOM 1372 C CA . ASN A 1 186 ? 1.012 5.93 -6.125 1 95 186 ASN A CA 1
ATOM 1373 C C . ASN A 1 186 ? 2.49 5.555 -6.145 1 95 186 ASN A C 1
ATOM 1375 O O . ASN A 1 186 ? 2.877 4.566 -6.77 1 95 186 ASN A O 1
ATOM 1379 N N . LYS A 1 187 ? 3.256 6.391 -5.426 1 89.69 187 LYS A N 1
ATOM 1380 C CA . LYS A 1 187 ? 4.695 6.16 -5.344 1 89.69 187 LYS A CA 1
ATOM 1381 C C . LYS A 1 187 ? 5.129 5.867 -3.912 1 89.69 187 LYS A C 1
ATOM 1383 O O . LYS A 1 187 ? 4.594 6.449 -2.965 1 89.69 187 LYS A O 1
ATOM 1388 N N . PRO A 1 188 ? 6.133 4.949 -3.807 1 91.31 188 PRO A N 1
ATOM 1389 C CA . PRO A 1 188 ? 6.906 4.168 -4.773 1 91.31 188 PRO A CA 1
ATOM 1390 C C . PRO A 1 188 ? 6.074 3.078 -5.453 1 91.31 188 PRO A C 1
ATOM 1392 O O . PRO A 1 188 ? 5.027 2.686 -4.938 1 91.31 188 PRO A O 1
ATOM 1395 N N . PHE A 1 189 ? 6.586 2.611 -6.566 1 94.5 189 PHE A N 1
ATOM 1396 C CA . PHE A 1 189 ? 5.922 1.536 -7.293 1 94.5 189 PHE A CA 1
ATOM 1397 C C . PHE A 1 189 ? 6.168 0.193 -6.617 1 94.5 189 PHE A C 1
ATOM 1399 O O . PHE A 1 189 ? 7.305 -0.276 -6.551 1 94.5 189 PHE A O 1
ATOM 1406 N N . MET A 1 190 ? 5.062 -0.389 -6.148 1 93.06 190 MET A N 1
ATOM 1407 C CA . MET A 1 190 ? 5.254 -1.698 -5.531 1 93.06 190 MET A CA 1
ATOM 1408 C C . MET A 1 190 ? 3.916 -2.387 -5.285 1 93.06 190 MET A C 1
ATOM 1410 O O . MET A 1 190 ? 2.859 -1.767 -5.426 1 93.06 190 MET A O 1
ATOM 1414 N N . LEU A 1 191 ? 3.938 -3.633 -5.02 1 96.88 191 LEU A N 1
ATOM 1415 C CA . LEU A 1 191 ? 2.775 -4.32 -4.477 1 96.88 191 LEU A CA 1
ATOM 1416 C C . LEU A 1 191 ? 3.162 -5.172 -3.271 1 96.88 191 LEU A C 1
ATOM 1418 O O . LEU A 1 191 ? 4.344 -5.465 -3.066 1 96.88 191 LEU A O 1
ATOM 1422 N N . TYR A 1 192 ? 2.209 -5.438 -2.365 1 97.5 192 TYR A N 1
ATOM 1423 C CA . TYR A 1 192 ? 2.355 -6.297 -1.195 1 97.5 192 TYR A CA 1
ATOM 1424 C C . TYR A 1 192 ? 1.705 -7.656 -1.431 1 97.5 192 TYR A C 1
ATOM 1426 O O . TYR A 1 192 ? 0.626 -7.738 -2.023 1 97.5 192 TYR A O 1
ATOM 1434 N N . VAL A 1 193 ? 2.379 -8.664 -0.911 1 97.19 193 VAL A N 1
ATOM 1435 C CA . VAL A 1 193 ? 1.858 -10.023 -1.03 1 97.19 193 VAL A CA 1
ATOM 1436 C C . VAL A 1 193 ? 1.582 -10.594 0.359 1 97.19 193 VAL A C 1
ATOM 1438 O O . VAL A 1 193 ? 2.455 -10.578 1.229 1 97.19 193 VAL A O 1
ATOM 1441 N N . THR A 1 194 ? 0.408 -11.055 0.562 1 96.69 194 THR A N 1
ATOM 1442 C CA . THR A 1 194 ? 0.022 -11.727 1.8 1 96.69 194 THR A CA 1
ATOM 1443 C C . THR A 1 194 ? -0.629 -13.078 1.506 1 96.69 194 THR A C 1
ATOM 1445 O O . THR A 1 194 ? -1.548 -13.164 0.688 1 96.69 194 THR A O 1
ATOM 1448 N N . THR A 1 195 ? -0.135 -14.125 2.102 1 95.5 195 THR A N 1
ATOM 1449 C CA . THR A 1 195 ? -0.782 -15.43 2.09 1 95.5 195 THR A CA 1
ATOM 1450 C C . THR A 1 195 ? -0.908 -15.984 3.506 1 95.5 195 THR A C 1
ATOM 1452 O O . THR A 1 195 ? -0.107 -15.656 4.383 1 95.5 195 THR A O 1
ATOM 1455 N N . ASP A 1 196 ? -1.942 -16.734 3.746 1 93.94 196 ASP A N 1
ATOM 1456 C CA . ASP A 1 196 ? -2.127 -17.328 5.066 1 93.94 196 ASP A CA 1
ATOM 1457 C C . ASP A 1 196 ? -1.741 -18.812 5.062 1 93.94 196 ASP A C 1
ATOM 1459 O O . ASP A 1 196 ? -1.006 -19.266 4.184 1 93.94 196 ASP A O 1
ATOM 1463 N N . GLU A 1 197 ? -2.145 -19.562 6.051 1 90.06 197 GLU A N 1
ATOM 1464 C CA . GLU A 1 197 ? -1.668 -20.938 6.266 1 90.06 197 GLU A CA 1
ATOM 1465 C C . GLU A 1 197 ? -2.576 -21.953 5.582 1 90.06 197 GLU A C 1
ATOM 1467 O O . GLU A 1 197 ? -2.318 -23.156 5.633 1 90.06 197 GLU A O 1
ATOM 1472 N N . ALA A 1 198 ? -3.574 -21.562 4.918 1 86.25 198 ALA A N 1
ATOM 1473 C CA . ALA A 1 198 ? -4.617 -22.469 4.43 1 86.25 198 ALA A CA 1
ATOM 1474 C C . ALA A 1 198 ? -4.023 -23.578 3.568 1 86.25 198 ALA A C 1
ATOM 1476 O O . ALA A 1 198 ? -4.484 -24.719 3.615 1 86.25 198 ALA A O 1
ATOM 1477 N N . GLU A 1 199 ? -3.018 -23.328 2.854 1 79.19 199 GLU A N 1
ATOM 1478 C CA . GLU A 1 199 ? -2.43 -24.281 1.921 1 79.19 199 GLU A CA 1
ATOM 1479 C C . GLU A 1 199 ? -1.623 -25.344 2.658 1 79.19 199 GLU A C 1
ATOM 1481 O O . GLU A 1 199 ? -1.233 -26.359 2.068 1 79.19 199 GLU A O 1
ATOM 1486 N N . LEU A 1 200 ? -1.51 -25.141 3.99 1 79.38 200 LEU A N 1
ATOM 1487 C CA . LEU A 1 200 ? -0.711 -26.062 4.777 1 79.38 200 LEU A CA 1
ATOM 1488 C C . LEU A 1 200 ? -1.605 -26.969 5.625 1 79.38 200 LEU A C 1
ATOM 1490 O O . LEU A 1 200 ? -1.135 -27.953 6.207 1 79.38 200 LEU A O 1
ATOM 1494 N N . VAL A 1 201 ? -2.824 -26.641 5.695 1 80.94 201 VAL A N 1
ATOM 1495 C CA . VAL A 1 201 ? -3.695 -27.328 6.641 1 80.94 201 VAL A CA 1
ATOM 1496 C C . VAL A 1 201 ? -4.07 -28.703 6.082 1 80.94 201 VAL A C 1
ATOM 1498 O O . VAL A 1 201 ? -4.277 -28.859 4.875 1 80.94 201 VAL A O 1
ATOM 1501 N N . ALA A 1 202 ? -4.102 -29.766 6.91 1 79.69 202 ALA A N 1
ATOM 1502 C CA . ALA A 1 202 ? -4.57 -31.125 6.625 1 79.69 202 ALA A CA 1
ATOM 1503 C C . ALA A 1 202 ? -5.785 -31.469 7.484 1 79.69 202 ALA A C 1
ATOM 1505 O O . ALA A 1 202 ? -5.727 -31.406 8.711 1 79.69 202 ALA A O 1
ATOM 1506 N N . PRO A 1 203 ? -6.969 -31.938 6.945 1 81.62 203 PRO A N 1
ATOM 1507 C CA . PRO A 1 203 ? -7.168 -31.984 5.492 1 81.62 203 PRO A CA 1
ATOM 1508 C C . PRO A 1 203 ? -7.215 -30.594 4.859 1 81.62 203 PRO A C 1
ATOM 1510 O O . PRO A 1 203 ? -7.492 -29.609 5.547 1 81.62 203 PRO A O 1
ATOM 1513 N N . PRO A 1 204 ? -6.922 -30.547 3.549 1 78.56 204 PRO A N 1
ATOM 1514 C CA . PRO A 1 204 ? -6.887 -29.234 2.912 1 78.56 204 PRO A CA 1
ATOM 1515 C C . PRO A 1 204 ? -8.242 -28.531 2.939 1 78.56 204 PRO A C 1
ATOM 1517 O O . PRO A 1 204 ? -9.281 -29.188 2.875 1 78.56 204 PRO A O 1
ATOM 1520 N N . ASP A 1 205 ? -8.172 -27.203 3.18 1 84.19 205 ASP A N 1
ATOM 1521 C CA . ASP A 1 205 ? -9.359 -26.375 3.006 1 84.19 205 ASP A CA 1
ATOM 1522 C C . ASP A 1 205 ? -9.781 -26.312 1.539 1 84.19 205 ASP A C 1
ATOM 1524 O O . ASP A 1 205 ? -9.156 -25.609 0.74 1 84.19 205 ASP A O 1
ATOM 1528 N N . ILE A 1 206 ? -10.781 -27.016 1.167 1 84.19 206 ILE A N 1
ATOM 1529 C CA . ILE A 1 206 ? -11.18 -27.219 -0.223 1 84.19 206 ILE A CA 1
ATOM 1530 C C . ILE A 1 206 ? -11.609 -25.875 -0.83 1 84.19 206 ILE A C 1
ATOM 1532 O O . ILE A 1 206 ? -11.711 -25.75 -2.053 1 84.19 206 ILE A O 1
ATOM 1536 N N . SER A 1 207 ? -11.875 -24.906 -0.004 1 87.5 207 SER A N 1
ATOM 1537 C CA . SER A 1 207 ? -12.289 -23.609 -0.512 1 87.5 207 SER A CA 1
ATOM 1538 C C . SER A 1 207 ? -11.094 -22.766 -0.919 1 87.5 207 SER A C 1
ATOM 1540 O O . SER A 1 207 ? -11.25 -21.719 -1.561 1 87.5 207 SER A O 1
ATOM 1542 N N . ASP A 1 208 ? -9.906 -23.234 -0.635 1 91.88 208 ASP A N 1
ATOM 1543 C CA . ASP A 1 208 ? -8.68 -22.5 -0.946 1 91.88 208 ASP A CA 1
ATOM 1544 C C . ASP A 1 208 ? -7.52 -23.469 -1.202 1 91.88 208 ASP A C 1
ATOM 1546 O O . ASP A 1 208 ? -6.652 -23.656 -0.345 1 91.88 208 ASP A O 1
ATOM 1550 N N . ILE A 1 209 ? -7.629 -24.062 -2.361 1 90.88 209 ILE A N 1
ATOM 1551 C CA . ILE A 1 209 ? -6.664 -25.094 -2.73 1 90.88 209 ILE A CA 1
ATOM 1552 C C . ILE A 1 209 ? -6.27 -24.938 -4.195 1 90.88 209 ILE A C 1
ATOM 1554 O O . ILE A 1 209 ? -6.91 -24.188 -4.938 1 90.88 209 ILE A O 1
ATOM 1558 N N . ASN A 1 210 ? -5.16 -25.531 -4.539 1 92.75 210 ASN A N 1
ATOM 1559 C CA . ASN A 1 210 ? -4.723 -25.656 -5.926 1 92.75 210 ASN A CA 1
ATOM 1560 C C . ASN A 1 210 ? -4.359 -24.297 -6.523 1 92.75 210 ASN A C 1
ATOM 1562 O O . ASN A 1 210 ? -4.559 -24.078 -7.719 1 92.75 210 ASN A O 1
ATOM 1566 N N . ASN A 1 211 ? -3.916 -23.375 -5.676 1 95.25 211 ASN A N 1
ATOM 1567 C CA . ASN A 1 211 ? -3.502 -22.062 -6.16 1 95.25 211 ASN A CA 1
ATOM 1568 C C . ASN A 1 211 ? -2.016 -22.031 -6.508 1 95.25 211 ASN A C 1
ATOM 1570 O O . ASN A 1 211 ? -1.235 -22.828 -5.973 1 95.25 211 ASN A O 1
ATOM 1574 N N . SER A 1 212 ? -1.672 -21.141 -7.441 1 96 212 SER A N 1
ATOM 1575 C CA . SER A 1 212 ? -0.285 -21.062 -7.887 1 96 212 SER A CA 1
ATOM 1576 C C . SER A 1 212 ? 0.349 -19.734 -7.504 1 96 212 SER A C 1
ATOM 1578 O O . SER A 1 212 ? 1.566 -19.562 -7.609 1 96 212 SER A O 1
ATOM 1580 N N . GLY A 1 213 ? -0.365 -18.766 -7.059 1 97.31 213 GLY A N 1
ATOM 1581 C CA . GLY A 1 213 ? 0.144 -17.422 -6.875 1 97.31 213 GLY A CA 1
ATOM 1582 C C . GLY A 1 213 ? -0.134 -16.516 -8.062 1 97.31 213 GLY A C 1
ATOM 1583 O O . GLY A 1 213 ? -1.25 -16.5 -8.586 1 97.31 213 GLY A O 1
ATOM 1584 N N . PHE A 1 214 ? 0.896 -15.719 -8.391 1 98.56 214 PHE A N 1
ATOM 1585 C CA . PHE A 1 214 ? 0.639 -14.789 -9.492 1 98.56 214 PHE A CA 1
ATOM 1586 C C . PHE A 1 214 ? 1.896 -14.578 -10.328 1 98.56 214 PHE A C 1
ATOM 1588 O O . PHE A 1 214 ? 3.01 -14.789 -9.844 1 98.56 214 PHE A O 1
ATOM 1595 N N . SER A 1 215 ? 1.674 -14.289 -11.516 1 98.62 215 SER A N 1
ATOM 1596 C CA . SER A 1 215 ? 2.623 -13.75 -12.484 1 98.62 215 SER A CA 1
ATOM 1597 C C . SER A 1 215 ? 2.045 -12.539 -13.211 1 98.62 215 SER A C 1
ATOM 1599 O O . SER A 1 215 ? 1.057 -12.656 -13.938 1 98.62 215 SER A O 1
ATOM 1601 N N . LEU A 1 216 ? 2.641 -11.359 -13.023 1 98.75 216 LEU A N 1
ATOM 1602 C CA . LEU A 1 216 ? 2.131 -10.109 -13.578 1 98.75 216 LEU A CA 1
ATOM 1603 C C . LEU A 1 216 ? 3.195 -9.422 -14.422 1 98.75 216 LEU A C 1
ATOM 1605 O O . LEU A 1 216 ? 4.355 -9.328 -14.023 1 98.75 216 LEU A O 1
ATOM 1609 N N . ASN A 1 217 ? 2.748 -8.992 -15.516 1 98.81 217 ASN A N 1
ATOM 1610 C CA . ASN A 1 217 ? 3.549 -8.047 -16.281 1 98.81 217 ASN A CA 1
ATOM 1611 C C . ASN A 1 217 ? 3.342 -6.613 -15.805 1 98.81 217 ASN A C 1
ATOM 1613 O O . ASN A 1 217 ? 2.219 -6.215 -15.492 1 98.81 217 ASN A O 1
ATOM 1617 N N . TYR A 1 218 ? 4.465 -5.898 -15.75 1 98.75 218 TYR A N 1
ATOM 1618 C CA . TYR A 1 218 ? 4.336 -4.484 -15.414 1 98.75 218 TYR A CA 1
ATOM 1619 C C . TYR A 1 218 ? 4.977 -3.609 -16.484 1 98.75 218 TYR A C 1
ATOM 1621 O O . TYR A 1 218 ? 5.879 -4.055 -17.203 1 98.75 218 TYR A O 1
ATOM 1629 N N . ARG A 1 219 ? 4.492 -2.369 -16.594 1 98.81 219 ARG A N 1
ATOM 1630 C CA . ARG A 1 219 ? 5.102 -1.312 -17.391 1 98.81 219 ARG A CA 1
ATOM 1631 C C . ARG A 1 219 ? 4.875 0.056 -16.766 1 98.81 219 ARG A C 1
ATOM 1633 O O . ARG A 1 219 ? 3.756 0.38 -16.359 1 98.81 219 ARG A O 1
ATOM 1640 N N . GLN A 1 220 ? 5.906 0.785 -16.672 1 97.88 220 GLN A N 1
ATOM 1641 C CA . GLN A 1 220 ? 5.789 2.156 -16.172 1 97.88 220 GLN A CA 1
ATOM 1642 C C . GLN A 1 220 ? 5.242 3.08 -17.266 1 97.88 220 GLN A C 1
ATOM 1644 O O . GLN A 1 220 ? 5.441 2.836 -18.453 1 97.88 220 GLN A O 1
ATOM 1649 N N . ILE A 1 221 ? 4.562 4.07 -16.828 1 98.56 221 ILE A N 1
ATOM 1650 C CA . ILE A 1 221 ? 3.91 4.953 -17.797 1 98.56 221 ILE A CA 1
ATOM 1651 C C . ILE A 1 221 ? 4.285 6.402 -17.5 1 98.56 221 ILE A C 1
ATOM 1653 O O . ILE A 1 221 ? 4.637 6.742 -16.359 1 98.56 221 ILE A O 1
ATOM 1657 N N . THR A 1 222 ? 4.211 7.285 -18.484 1 95.44 222 THR A N 1
ATOM 1658 C CA . THR A 1 222 ? 4.617 8.68 -18.375 1 95.44 222 THR A CA 1
ATOM 1659 C C . THR A 1 222 ? 3.4 9.602 -18.422 1 95.44 222 THR A C 1
ATOM 1661 O O . THR A 1 222 ? 3.518 10.805 -18.172 1 95.44 222 THR A O 1
ATOM 1664 N N . ASN A 1 223 ? 2.33 9.031 -18.703 1 92 223 ASN A N 1
ATOM 1665 C CA . ASN A 1 223 ? 1.1 9.812 -18.75 1 92 223 ASN A CA 1
ATOM 1666 C C . ASN A 1 223 ? 0.217 9.539 -17.531 1 92 223 ASN A C 1
ATOM 1668 O O . ASN A 1 223 ? -0.435 8.5 -17.453 1 92 223 ASN A O 1
ATOM 1672 N N . CYS A 1 224 ? 0.231 10.516 -16.594 1 87.38 224 CYS A N 1
ATOM 1673 C CA . CYS A 1 224 ? -0.575 10.344 -15.391 1 87.38 224 CYS A CA 1
ATOM 1674 C C . CYS A 1 224 ? -1.486 11.539 -15.164 1 87.38 224 CYS A C 1
ATOM 1676 O O . CYS A 1 224 ? -1.154 12.664 -15.555 1 87.38 224 CYS A O 1
ATOM 1678 N N . MET B 1 1 ? 70.25 -21.172 -11.68 1 20.23 1 MET B N 1
ATOM 1679 C CA . MET B 1 1 ? 69.125 -21.516 -10.758 1 20.23 1 MET B CA 1
ATOM 1680 C C . MET B 1 1 ? 68.562 -20.266 -10.086 1 20.23 1 MET B C 1
ATOM 1682 O O . MET B 1 1 ? 69.125 -19.797 -9.086 1 20.23 1 MET B O 1
ATOM 1686 N N . ASN B 1 2 ? 68.188 -19.219 -10.656 1 22.36 2 ASN B N 1
ATOM 1687 C CA . ASN B 1 2 ? 67.812 -17.875 -10.234 1 22.36 2 ASN B CA 1
ATOM 1688 C C . ASN B 1 2 ? 66.562 -17.906 -9.352 1 22.36 2 ASN B C 1
ATOM 1690 O O . ASN B 1 2 ? 65.5 -18.375 -9.773 1 22.36 2 ASN B O 1
ATOM 1694 N N . HIS B 1 3 ? 66.688 -17.984 -8 1 20.53 3 HIS B N 1
ATOM 1695 C CA . HIS B 1 3 ? 65.75 -18.109 -6.922 1 20.53 3 HIS B CA 1
ATOM 1696 C C . HIS B 1 3 ? 64.812 -16.891 -6.887 1 20.53 3 HIS B C 1
ATOM 1698 O O . HIS B 1 3 ? 65.188 -15.797 -6.496 1 20.53 3 HIS B O 1
ATOM 1704 N N . LEU B 1 4 ? 63.969 -16.562 -7.762 1 24.27 4 LEU B N 1
ATOM 1705 C CA . LEU B 1 4 ? 62.969 -15.516 -7.676 1 24.27 4 LEU B CA 1
ATOM 1706 C C . LEU B 1 4 ? 62.156 -15.656 -6.391 1 24.27 4 LEU B C 1
ATOM 1708 O O . LEU B 1 4 ? 61.469 -16.672 -6.184 1 24.27 4 LEU B O 1
ATOM 1712 N N . LEU B 1 5 ? 62.625 -15.242 -5.207 1 23.17 5 LEU B N 1
ATOM 1713 C CA . LEU B 1 5 ? 61.969 -15.305 -3.902 1 23.17 5 LEU B CA 1
ATOM 1714 C C . LEU B 1 5 ? 60.594 -14.641 -3.943 1 23.17 5 LEU B C 1
ATOM 1716 O O . LEU B 1 5 ? 60.5 -13.453 -4.254 1 23.17 5 LEU B O 1
ATOM 1720 N N . SER B 1 6 ? 59.469 -15.164 -4.367 1 22.89 6 SER B N 1
ATOM 1721 C CA . SER B 1 6 ? 58.062 -14.844 -4.523 1 22.89 6 SER B CA 1
ATOM 1722 C C . SER B 1 6 ? 57.438 -14.484 -3.186 1 22.89 6 SER B C 1
ATOM 1724 O O . SER B 1 6 ? 56.781 -15.312 -2.561 1 22.89 6 SER B O 1
ATOM 1726 N N . THR B 1 7 ? 58.062 -13.961 -2.209 1 22.52 7 THR B N 1
ATOM 1727 C CA . THR B 1 7 ? 57.469 -13.734 -0.889 1 22.52 7 THR B CA 1
ATOM 1728 C C . THR B 1 7 ? 56.25 -12.828 -0.981 1 22.52 7 THR B C 1
ATOM 1730 O O . THR B 1 7 ? 56.375 -11.648 -1.308 1 22.52 7 THR B O 1
ATOM 1733 N N . ASN B 1 8 ? 55.188 -13.242 -1.482 1 24.11 8 ASN B N 1
ATOM 1734 C CA . ASN B 1 8 ? 53.875 -12.609 -1.515 1 24.11 8 ASN B CA 1
ATOM 1735 C C . ASN B 1 8 ? 53.438 -12.172 -0.123 1 24.11 8 ASN B C 1
ATOM 1737 O O . ASN B 1 8 ? 53.125 -13 0.733 1 24.11 8 ASN B O 1
ATOM 1741 N N . THR B 1 9 ? 54.094 -11.336 0.583 1 22.73 9 THR B N 1
ATOM 1742 C CA . THR B 1 9 ? 53.719 -10.812 1.896 1 22.73 9 THR B CA 1
ATOM 1743 C C . THR B 1 9 ? 52.25 -10.43 1.938 1 22.73 9 THR B C 1
ATOM 1745 O O . THR B 1 9 ? 51.812 -9.523 1.224 1 22.73 9 THR B O 1
ATOM 1748 N N . THR B 1 10 ? 51.406 -11.312 2.162 1 23.38 10 THR B N 1
ATOM 1749 C CA . THR B 1 10 ? 49.969 -11.203 2.43 1 23.38 10 THR B CA 1
ATOM 1750 C C . THR B 1 10 ? 49.719 -10.266 3.602 1 23.38 10 THR B C 1
ATOM 1752 O O . THR B 1 10 ? 50.25 -10.453 4.691 1 23.38 10 THR B O 1
ATOM 1755 N N . CYS B 1 11 ? 49.812 -9 3.459 1 24.38 11 CYS B N 1
ATOM 1756 C CA . CYS B 1 11 ? 49.406 -8.078 4.52 1 24.38 11 CYS B CA 1
ATOM 1757 C C . CYS B 1 11 ? 48.188 -8.586 5.262 1 24.38 11 CYS B C 1
ATOM 1759 O O . CYS B 1 11 ? 47.188 -8.938 4.641 1 24.38 11 CYS B O 1
ATOM 1761 N N . SER B 1 12 ? 48.406 -9.266 6.277 1 25.22 12 SER B N 1
ATOM 1762 C CA . SER B 1 12 ? 47.375 -9.688 7.207 1 25.22 12 SER B CA 1
ATOM 1763 C C . SER B 1 12 ? 46.438 -8.539 7.535 1 25.22 12 SER B C 1
ATOM 1765 O O . SER B 1 12 ? 46.844 -7.508 8.047 1 25.22 12 SER B O 1
ATOM 1767 N N . LEU B 1 13 ? 45.531 -8.164 6.699 1 27.42 13 LEU B N 1
ATOM 1768 C CA . LEU B 1 13 ? 44.5 -7.172 7 1 27.42 13 LEU B CA 1
ATOM 1769 C C . LEU B 1 13 ? 43.938 -7.371 8.414 1 27.42 13 LEU B C 1
ATOM 1771 O O . LEU B 1 13 ? 43.688 -8.5 8.82 1 27.42 13 LEU B O 1
ATOM 1775 N N . PRO B 1 14 ? 44.375 -6.551 9.305 1 27.14 14 PRO B N 1
ATOM 1776 C CA . PRO B 1 14 ? 43.781 -6.781 10.617 1 27.14 14 PRO B CA 1
ATOM 1777 C C . PRO B 1 14 ? 42.281 -7.129 10.539 1 27.14 14 PRO B C 1
ATOM 1779 O O . PRO B 1 14 ? 41.625 -6.797 9.555 1 27.14 14 PRO B O 1
ATOM 1782 N N . THR B 1 15 ? 41.844 -8.117 11.289 1 28.91 15 THR B N 1
ATOM 1783 C CA . THR B 1 15 ? 40.438 -8.461 11.469 1 28.91 15 THR B CA 1
ATOM 1784 C C . THR B 1 15 ? 39.594 -7.203 11.656 1 28.91 15 THR B C 1
ATOM 1786 O O . THR B 1 15 ? 39.906 -6.352 12.484 1 28.91 15 THR B O 1
ATOM 1789 N N . PRO B 1 16 ? 39 -6.758 10.695 1 28.88 16 PRO B N 1
ATOM 1790 C CA . PRO B 1 16 ? 38.25 -5.52 10.898 1 28.88 16 PRO B CA 1
ATOM 1791 C C . PRO B 1 16 ? 37.5 -5.48 12.242 1 28.88 16 PRO B C 1
ATOM 1793 O O . PRO B 1 16 ? 37.125 -6.527 12.766 1 28.88 16 PRO B O 1
ATOM 1796 N N . PRO B 1 17 ? 37.844 -4.602 13.102 1 28.5 17 PRO B N 1
ATOM 1797 C CA . PRO B 1 17 ? 37.062 -4.664 14.344 1 28.5 17 PRO B CA 1
ATOM 1798 C C . PRO B 1 17 ? 35.594 -4.973 14.086 1 28.5 17 PRO B C 1
ATOM 1800 O O . PRO B 1 17 ? 35.094 -4.738 12.984 1 28.5 17 PRO B O 1
ATOM 1803 N N . THR B 1 18 ? 35.031 -5.855 14.938 1 30.05 18 THR B N 1
ATOM 1804 C CA . THR B 1 18 ? 33.594 -6.148 14.922 1 30.05 18 THR B CA 1
ATOM 1805 C C . THR B 1 18 ? 32.781 -4.867 14.789 1 30.05 18 THR B C 1
ATOM 1807 O O . THR B 1 18 ? 32.938 -3.941 15.586 1 30.05 18 THR B O 1
ATOM 1810 N N . PRO B 1 19 ? 32.531 -4.508 13.664 1 30.08 19 PRO B N 1
ATOM 1811 C CA . PRO B 1 19 ? 31.844 -3.213 13.57 1 30.08 19 PRO B CA 1
ATOM 1812 C C . PRO B 1 19 ? 30.828 -2.998 14.688 1 30.08 19 PRO B C 1
ATOM 1814 O O . PRO B 1 19 ? 30.25 -3.965 15.195 1 30.08 19 PRO B O 1
ATOM 1817 N N . PRO B 1 20 ? 31.016 -2.066 15.516 1 28.66 20 PRO B N 1
ATOM 1818 C CA . PRO B 1 20 ? 29.922 -1.944 16.484 1 28.66 20 PRO B CA 1
ATOM 1819 C C . PRO B 1 20 ? 28.562 -2.24 15.867 1 28.66 20 PRO B C 1
ATOM 1821 O O . PRO B 1 20 ? 28.406 -2.176 14.641 1 28.66 20 PRO B O 1
ATOM 1824 N N . ALA B 1 21 ? 27.594 -2.773 16.656 1 28.52 21 ALA B N 1
ATOM 1825 C CA . ALA B 1 21 ? 26.219 -3.107 16.266 1 28.52 21 ALA B CA 1
ATOM 1826 C C . ALA B 1 21 ? 25.641 -2.035 15.352 1 28.52 21 ALA B C 1
ATOM 1828 O O . ALA B 1 21 ? 25.109 -1.029 15.828 1 28.52 21 ALA B O 1
ATOM 1829 N N . ILE B 1 22 ? 26.406 -1.403 14.539 1 30.02 22 ILE B N 1
ATOM 1830 C CA . ILE B 1 22 ? 25.875 -0.354 13.68 1 30.02 22 ILE B CA 1
ATOM 1831 C C . ILE B 1 22 ? 24.672 -0.883 12.898 1 30.02 22 ILE B C 1
ATOM 1833 O O . ILE B 1 22 ? 24.703 -2 12.375 1 30.02 22 ILE B O 1
ATOM 1837 N N . HIS B 1 23 ? 23.547 -0.307 12.961 1 29.84 23 HIS B N 1
ATOM 1838 C CA . HIS B 1 23 ? 22.234 -0.525 12.375 1 29.84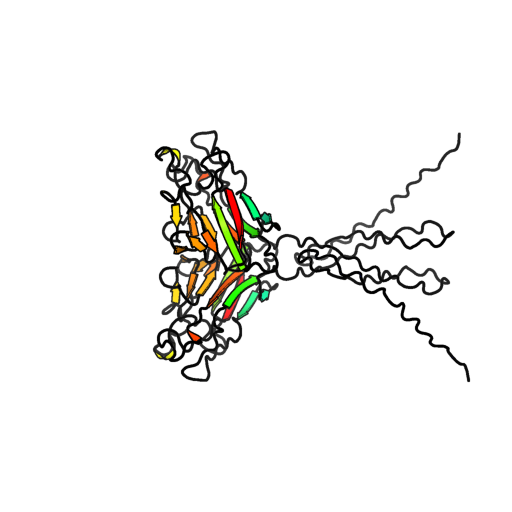 23 HIS B CA 1
ATOM 1839 C C . HIS B 1 23 ? 22.344 -0.839 10.891 1 29.84 23 HIS B C 1
ATOM 1841 O O . HIS B 1 23 ? 23.344 -0.523 10.25 1 29.84 23 HIS B O 1
ATOM 1847 N N . GLN B 1 24 ? 21.5 -1.62 10.234 1 31.61 24 GLN B N 1
ATOM 1848 C CA . GLN B 1 24 ? 21.562 -2.297 8.945 1 31.61 24 GLN B CA 1
ATOM 1849 C C . GLN B 1 24 ? 22.156 -1.382 7.879 1 31.61 24 GLN B C 1
ATOM 1851 O O . GLN B 1 24 ? 21.422 -0.684 7.176 1 31.61 24 GLN B O 1
ATOM 1856 N N . HIS B 1 25 ? 23.047 -0.508 8.148 1 33 25 HIS B N 1
ATOM 1857 C CA . HIS B 1 25 ? 23.875 0.206 7.176 1 33 25 HIS B CA 1
ATOM 1858 C C . HIS B 1 25 ? 24.688 -0.763 6.324 1 33 25 HIS B C 1
ATOM 1860 O O . HIS B 1 25 ? 25.312 -1.682 6.855 1 33 25 HIS B O 1
ATOM 1866 N N . HIS B 1 26 ? 24.047 -1.261 5.27 1 34.59 26 HIS B N 1
ATOM 1867 C CA . HIS B 1 26 ? 24.891 -2.096 4.418 1 34.59 26 HIS B CA 1
ATOM 1868 C C . HIS B 1 26 ? 26.219 -1.404 4.098 1 34.59 26 HIS B C 1
ATOM 1870 O O . HIS B 1 26 ? 26.234 -0.216 3.77 1 34.59 26 HIS B O 1
ATOM 1876 N N . LEU B 1 27 ? 27.188 -1.829 4.719 1 32.28 27 LEU B N 1
ATOM 1877 C CA . LEU B 1 27 ? 28.578 -1.49 4.441 1 32.28 27 LEU B CA 1
ATOM 1878 C C . LEU B 1 27 ? 28.969 -1.9 3.023 1 32.28 27 LEU B C 1
ATOM 1880 O O . LEU B 1 27 ? 28.828 -3.068 2.652 1 32.28 27 LEU B O 1
ATOM 1884 N N . LEU B 1 28 ? 28.625 -1.002 2.115 1 33.34 28 LEU B N 1
ATOM 1885 C CA . LEU B 1 28 ? 29.312 -1.28 0.853 1 33.34 28 LEU B CA 1
ATOM 1886 C C . LEU B 1 28 ? 30.812 -1.045 0.979 1 33.34 28 LEU B C 1
ATOM 1888 O O . LEU B 1 28 ? 31.234 0.033 1.396 1 33.34 28 LEU B O 1
ATOM 1892 N N . VAL B 1 29 ? 31.484 -2.131 1.159 1 31.45 29 VAL B N 1
ATOM 1893 C CA . VAL B 1 29 ? 32.938 -2.102 1.141 1 31.45 29 VAL B CA 1
ATOM 1894 C C . VAL B 1 29 ? 33.438 -1.966 -0.297 1 31.45 29 VAL B C 1
ATOM 1896 O O . VAL B 1 29 ? 33.094 -2.768 -1.163 1 31.45 29 VAL B O 1
ATOM 1899 N N . THR B 1 30 ? 33.531 -0.737 -0.767 1 33.19 30 THR B N 1
ATOM 1900 C CA . THR B 1 30 ? 34.188 -0.608 -2.064 1 33.19 30 THR B CA 1
ATOM 1901 C C . THR B 1 30 ? 35.688 -0.555 -1.905 1 33.19 30 THR B C 1
ATOM 1903 O O . THR B 1 30 ? 36.188 0.082 -0.98 1 33.19 30 THR B O 1
ATOM 1906 N N . TYR B 1 31 ? 36.25 -1.576 -2.629 1 29.27 31 TYR B N 1
ATOM 1907 C CA . TYR B 1 31 ? 37.719 -1.583 -2.744 1 29.27 31 TYR B CA 1
ATOM 1908 C C . TYR B 1 31 ? 38.156 -0.643 -3.85 1 29.27 31 TYR B C 1
ATOM 1910 O O . TYR B 1 31 ? 37.625 -0.677 -4.965 1 29.27 31 TYR B O 1
ATOM 1918 N N . THR B 1 32 ? 38.406 0.615 -3.426 1 31.53 32 THR B N 1
ATOM 1919 C CA . THR B 1 32 ? 39.031 1.488 -4.418 1 31.53 32 THR B CA 1
ATOM 1920 C C . THR B 1 32 ? 40.531 1.251 -4.484 1 31.53 32 THR B C 1
ATOM 1922 O O . THR B 1 32 ? 41.219 1.323 -3.465 1 31.53 32 THR B O 1
ATOM 1925 N N . ILE B 1 33 ? 40.844 0.564 -5.559 1 29.3 33 ILE B N 1
ATOM 1926 C CA . ILE B 1 33 ? 42.25 0.477 -5.852 1 29.3 33 ILE B CA 1
ATOM 1927 C C . ILE B 1 33 ? 42.75 1.809 -6.414 1 29.3 33 ILE B C 1
ATOM 1929 O O . ILE B 1 33 ? 42.25 2.273 -7.445 1 29.3 33 ILE B O 1
ATOM 1933 N N . CYS B 1 34 ? 43 2.746 -5.516 1 29.83 34 CYS B N 1
ATOM 1934 C CA . CYS B 1 34 ? 43.625 3.988 -5.953 1 29.83 34 CYS B CA 1
ATOM 1935 C C . CYS B 1 34 ? 44.969 3.723 -6.598 1 29.83 34 CYS B C 1
ATOM 1937 O O . CYS B 1 34 ? 45.875 3.211 -5.949 1 29.83 34 CYS B O 1
ATOM 1939 N N . SER B 1 35 ? 44.844 3.387 -7.887 1 30.12 35 SER B N 1
ATOM 1940 C CA . SER B 1 35 ? 46.125 3.33 -8.555 1 30.12 35 SER B CA 1
ATOM 1941 C C . SER B 1 35 ? 46.781 4.711 -8.625 1 30.12 35 SER B C 1
ATOM 1943 O O . SER B 1 35 ? 46.188 5.652 -9.156 1 30.12 35 SER B O 1
ATOM 1945 N N . LEU B 1 36 ? 47.438 5.125 -7.59 1 31.55 36 LEU B N 1
ATOM 1946 C CA . LEU B 1 36 ? 48.312 6.301 -7.703 1 31.55 36 LEU B CA 1
ATOM 1947 C C . LEU B 1 36 ? 49.094 6.273 -9.016 1 31.55 36 LEU B C 1
ATOM 1949 O O . LEU B 1 36 ? 49.531 5.211 -9.461 1 31.55 36 LEU B O 1
ATOM 1953 N N . PRO B 1 37 ? 48.812 7.305 -9.773 1 31.75 37 PRO B N 1
ATOM 1954 C CA . PRO B 1 37 ? 49.781 7.352 -10.867 1 31.75 37 PRO B CA 1
ATOM 1955 C C . PRO B 1 37 ? 51.219 7.156 -10.391 1 31.75 37 PRO B C 1
ATOM 1957 O O . PRO B 1 37 ? 51.625 7.797 -9.422 1 31.75 37 PRO B O 1
ATOM 1960 N N . THR B 1 38 ? 51.656 5.902 -10.406 1 31.59 38 THR B N 1
ATOM 1961 C CA . THR B 1 38 ? 53.094 5.758 -10.203 1 31.59 38 THR B CA 1
ATOM 1962 C C . THR B 1 38 ? 53.875 6.742 -11.078 1 31.59 38 THR B C 1
ATOM 1964 O O . THR B 1 38 ? 53.656 6.812 -12.289 1 31.59 38 THR B O 1
ATOM 1967 N N . PRO B 1 39 ? 54.25 7.895 -10.562 1 32.75 39 PRO B N 1
ATOM 1968 C CA . PRO B 1 39 ? 55.438 8.25 -11.359 1 32.75 39 PRO B CA 1
ATOM 1969 C C . PRO B 1 39 ? 56.312 7.055 -11.656 1 32.75 39 PRO B C 1
ATOM 1971 O O . PRO B 1 39 ? 56.25 6.035 -10.961 1 32.75 39 PRO B O 1
ATOM 1974 N N . LEU B 1 40 ? 57.312 7.117 -12.594 1 33.5 40 LEU B N 1
ATOM 1975 C CA . LEU B 1 40 ? 58.219 6.098 -13.086 1 33.5 40 LEU B CA 1
ATOM 1976 C C . LEU B 1 40 ? 58.656 5.18 -11.953 1 33.5 40 LEU B C 1
ATOM 1978 O O . LEU B 1 40 ? 58.75 3.961 -12.133 1 33.5 40 LEU B O 1
ATOM 1982 N N . ALA B 1 41 ? 59.688 5.605 -11.211 1 32.34 41 ALA B N 1
ATOM 1983 C CA . ALA B 1 41 ? 60.688 4.785 -10.508 1 32.34 41 ALA B CA 1
ATOM 1984 C C . ALA B 1 41 ? 60.125 4.281 -9.18 1 32.34 41 ALA B C 1
ATOM 1986 O O . ALA B 1 41 ? 60.875 3.742 -8.359 1 32.34 41 ALA B O 1
ATOM 1987 N N . LEU B 1 42 ? 59.094 4.98 -8.586 1 34.44 42 LEU B N 1
ATOM 1988 C CA . LEU B 1 42 ? 58.969 4.562 -7.191 1 34.44 42 LEU B CA 1
ATOM 1989 C C . LEU B 1 42 ? 58.281 3.193 -7.098 1 34.44 42 LEU B C 1
ATOM 1991 O O . LEU B 1 42 ? 57.469 2.838 -7.945 1 34.44 42 LEU B O 1
ATOM 1995 N N . PRO B 1 43 ? 58.875 2.26 -6.324 1 36.66 43 PRO B N 1
ATOM 1996 C CA . PRO B 1 43 ? 58.406 0.887 -6.125 1 36.66 43 PRO B CA 1
ATOM 1997 C C . PRO B 1 43 ? 56.906 0.809 -5.871 1 36.66 43 PRO B C 1
ATOM 1999 O O . PRO B 1 43 ? 56.312 1.783 -5.418 1 36.66 43 PRO B O 1
ATOM 2002 N N . PRO B 1 44 ? 56.281 -0.129 -6.496 1 34.88 44 PRO B N 1
ATOM 2003 C CA . PRO B 1 44 ? 54.844 -0.361 -6.391 1 34.88 44 PRO B CA 1
ATOM 2004 C C . PRO B 1 44 ? 54.312 -0.157 -4.973 1 34.88 44 PRO B C 1
ATOM 2006 O O . PRO B 1 44 ? 54.75 -0.83 -4.039 1 34.88 44 PRO B O 1
ATOM 2009 N N . THR B 1 45 ? 54.312 1.11 -4.512 1 33.69 45 THR B N 1
ATOM 2010 C CA . THR B 1 45 ? 53.781 1.328 -3.174 1 33.69 45 THR B CA 1
ATOM 2011 C C . THR B 1 45 ? 52.469 0.568 -2.988 1 33.69 45 THR B C 1
ATOM 2013 O O . THR B 1 45 ? 51.688 0.39 -3.943 1 33.69 45 THR B O 1
ATOM 2016 N N . PRO B 1 46 ? 52.469 -0.2 -1.887 1 31.05 46 PRO B N 1
ATOM 2017 C CA . PRO B 1 46 ? 51.281 -1.013 -1.562 1 31.05 46 PRO B CA 1
ATOM 2018 C C . PRO B 1 46 ? 49.969 -0.238 -1.692 1 31.05 46 PRO B C 1
ATOM 2020 O O . PRO B 1 46 ? 49.938 0.953 -1.372 1 31.05 46 PRO B O 1
ATOM 2023 N N . THR B 1 47 ? 49.281 -0.456 -2.795 1 32.53 47 THR B N 1
ATOM 2024 C CA . THR B 1 47 ? 47.906 -0.003 -3.027 1 32.53 47 THR B CA 1
ATOM 2025 C C . THR B 1 47 ? 47.062 -0.167 -1.768 1 32.53 47 THR B C 1
ATOM 2027 O O . THR B 1 47 ? 46.938 -1.273 -1.241 1 32.53 47 THR B O 1
ATOM 2030 N N . ALA B 1 48 ? 47.344 0.817 -0.848 1 31.03 48 ALA B N 1
ATOM 2031 C CA . ALA B 1 48 ? 46.5 0.782 0.34 1 31.03 48 ALA B CA 1
ATOM 2032 C C . ALA B 1 48 ? 45.031 0.654 -0.041 1 31.03 48 ALA B C 1
ATOM 2034 O O . ALA B 1 48 ? 44.531 1.385 -0.906 1 31.03 48 ALA B O 1
ATOM 2035 N N . LEU B 1 49 ? 44.469 -0.515 0.042 1 28.94 49 LEU B N 1
ATOM 2036 C CA . LEU B 1 49 ? 43.031 -0.763 -0.047 1 28.94 49 LEU B CA 1
ATOM 2037 C C . LEU B 1 49 ? 42.281 -0.008 1.045 1 28.94 49 LEU B C 1
ATOM 2039 O O . LEU B 1 49 ? 42.531 -0.201 2.232 1 28.94 49 LEU B O 1
ATOM 2043 N N . HIS B 1 50 ? 42.094 1.248 0.825 1 30.08 50 HIS B N 1
ATOM 2044 C CA . HIS B 1 50 ? 41.281 1.938 1.805 1 30.08 50 HIS B CA 1
ATOM 2045 C C . HIS B 1 50 ? 39.844 1.446 1.747 1 30.08 50 HIS B C 1
ATOM 2047 O O . HIS B 1 50 ? 39.25 1.382 0.669 1 30.08 50 HIS B O 1
ATOM 2053 N N . LEU B 1 51 ? 39.469 0.718 2.723 1 30.23 51 LEU B N 1
ATOM 2054 C CA . LEU B 1 51 ? 38.094 0.304 2.955 1 30.23 51 LEU B CA 1
ATOM 2055 C C . LEU B 1 51 ? 37.219 1.495 3.357 1 30.23 51 LEU B C 1
ATOM 2057 O O . LEU B 1 51 ? 37.562 2.223 4.293 1 30.23 51 LEU B O 1
ATOM 2061 N N . ILE B 1 52 ? 36.781 2.193 2.436 1 30.61 52 ILE B N 1
ATOM 2062 C CA . ILE B 1 52 ? 35.844 3.25 2.779 1 30.61 52 ILE B CA 1
ATOM 2063 C C . ILE B 1 52 ? 34.469 2.633 3.145 1 30.61 52 ILE B C 1
ATOM 2065 O O . ILE B 1 52 ? 33.938 1.844 2.379 1 30.61 52 ILE B O 1
ATOM 2069 N N . TYR B 1 53 ? 34.25 2.613 4.438 1 29.41 53 TYR B N 1
ATOM 2070 C CA . TYR B 1 53 ? 32.938 2.279 4.914 1 29.41 53 TYR B CA 1
ATOM 2071 C C . TYR B 1 53 ? 31.953 3.42 4.652 1 29.41 53 TYR B C 1
ATOM 2073 O O . TYR B 1 53 ? 32.188 4.547 5.102 1 29.41 53 TYR B O 1
ATOM 2081 N N . LEU B 1 54 ? 31.594 3.502 3.494 1 31.64 54 LEU B N 1
ATOM 2082 C CA . LEU B 1 54 ? 30.578 4.527 3.27 1 31.64 54 LEU B CA 1
ATOM 2083 C C . LEU B 1 54 ? 29.266 4.152 3.938 1 31.64 54 LEU B C 1
ATOM 2085 O O . LEU B 1 54 ? 28.734 3.062 3.703 1 31.64 54 LEU B O 1
ATOM 2089 N N . LEU B 1 55 ? 29.078 4.625 5.125 1 29.52 55 LEU B N 1
ATOM 2090 C CA . LEU B 1 55 ? 27.719 4.582 5.656 1 29.52 55 LEU B CA 1
ATOM 2091 C C . LEU B 1 55 ? 26.734 5.203 4.672 1 29.52 55 LEU B C 1
ATOM 2093 O O . LEU B 1 55 ? 26.812 6.402 4.387 1 29.52 55 LEU B O 1
ATOM 2097 N N . VAL B 1 56 ? 26.688 4.625 3.549 1 31.95 56 VAL B N 1
ATOM 2098 C CA . VAL B 1 56 ? 25.75 5.172 2.57 1 31.95 56 VAL B CA 1
ATOM 2099 C C . VAL B 1 56 ? 24.375 5.312 3.201 1 31.95 56 VAL B C 1
ATOM 2101 O O . VAL B 1 56 ? 23.844 4.359 3.773 1 31.95 56 VAL B O 1
ATOM 2104 N N . THR B 1 57 ? 24.156 6.352 3.963 1 34.31 57 THR B N 1
ATOM 2105 C CA . THR B 1 57 ? 22.75 6.625 4.242 1 34.31 57 THR B CA 1
ATOM 2106 C C . THR B 1 57 ? 21.906 6.48 2.98 1 34.31 57 THR B C 1
ATOM 2108 O O . THR B 1 57 ? 22.25 7.031 1.932 1 34.31 57 THR B O 1
ATOM 2111 N N . TRP B 1 58 ? 21.547 5.309 2.676 1 38.97 58 TRP B N 1
ATOM 2112 C CA . TRP B 1 58 ? 20.734 4.996 1.504 1 38.97 58 TRP B CA 1
ATOM 2113 C C . TRP B 1 58 ? 19.656 6.062 1.283 1 38.97 58 TRP B C 1
ATOM 2115 O O . TRP B 1 58 ? 19.031 6.523 2.236 1 38.97 58 TRP B O 1
ATOM 2125 N N . PRO B 1 59 ? 19.859 6.906 0.282 1 46.12 59 PRO B N 1
ATOM 2126 C CA . PRO B 1 59 ? 18.734 7.805 0.032 1 46.12 59 PRO B CA 1
ATOM 2127 C C . PRO B 1 59 ? 17.391 7.086 0.096 1 46.12 59 PRO B C 1
ATOM 2129 O O . PRO B 1 59 ? 17.312 5.871 -0.108 1 46.12 59 PRO B O 1
ATOM 2132 N N . ALA B 1 60 ? 16.484 7.684 0.651 1 49.25 60 ALA B N 1
ATOM 2133 C CA . ALA B 1 60 ? 15.094 7.23 0.608 1 49.25 60 ALA B CA 1
ATOM 2134 C C . ALA B 1 60 ? 14.711 6.746 -0.788 1 49.25 60 ALA B C 1
ATOM 2136 O O . ALA B 1 60 ? 15.109 7.348 -1.79 1 49.25 60 ALA B O 1
ATOM 2137 N N . PRO B 1 61 ? 14.25 5.391 -0.944 1 57.22 61 PRO B N 1
ATOM 2138 C CA . PRO B 1 61 ? 13.758 4.945 -2.25 1 57.22 61 PRO B CA 1
ATOM 2139 C C . PRO B 1 61 ? 12.969 6.027 -2.98 1 57.22 61 PRO B C 1
ATOM 2141 O O . PRO B 1 61 ? 12.305 6.852 -2.342 1 57.22 61 PRO B O 1
ATOM 2144 N N . THR B 1 62 ? 13.148 6.102 -4.258 1 66.56 62 THR B N 1
ATOM 2145 C CA . THR B 1 62 ? 12.359 7.031 -5.055 1 66.56 62 THR B CA 1
ATOM 2146 C C . THR B 1 62 ? 10.867 6.859 -4.773 1 66.56 62 THR B C 1
ATOM 2148 O O . THR B 1 62 ? 10.375 5.734 -4.707 1 66.56 62 THR B O 1
ATOM 2151 N N . GLY B 1 63 ? 10.195 7.914 -4.469 1 75.62 63 GLY B N 1
ATOM 2152 C CA . GLY B 1 63 ? 8.773 7.93 -4.164 1 75.62 63 GLY B CA 1
ATOM 2153 C C . GLY B 1 63 ? 8.484 8.156 -2.693 1 75.62 63 GLY B C 1
ATOM 2154 O O . GLY B 1 63 ? 7.363 8.516 -2.326 1 75.62 63 GLY B O 1
ATOM 2155 N N . CYS B 1 64 ? 9.531 7.789 -1.932 1 82.75 64 CYS B N 1
ATOM 2156 C CA . CYS B 1 64 ? 9.406 8.117 -0.516 1 82.75 64 CYS B CA 1
ATOM 2157 C C . CYS B 1 64 ? 9.836 9.555 -0.253 1 82.75 64 CYS B C 1
ATOM 2159 O O . CYS B 1 64 ? 10.992 9.812 0.09 1 82.75 64 CYS B O 1
ATOM 2161 N N . LEU B 1 65 ? 8.906 10.484 -0.263 1 87.31 65 LEU B N 1
ATOM 2162 C CA . LEU B 1 65 ? 9.25 11.883 -0.081 1 87.31 65 LEU B CA 1
ATOM 2163 C C . LEU B 1 65 ? 9.625 12.172 1.369 1 87.31 65 LEU B C 1
ATOM 2165 O O . LEU B 1 65 ? 10.25 13.188 1.664 1 87.31 65 LEU B O 1
ATOM 2169 N N . GLN B 1 66 ? 9.156 11.352 2.223 1 88.62 66 GLN B N 1
ATOM 2170 C CA . GLN B 1 66 ? 9.586 11.352 3.617 1 88.62 66 GLN B CA 1
ATOM 2171 C C . GLN B 1 66 ? 10.148 9.992 4.02 1 88.62 66 GLN B C 1
ATOM 2173 O O . GLN B 1 66 ? 9.609 8.945 3.637 1 88.62 66 GLN B O 1
ATOM 2178 N N . TYR B 1 67 ? 11.305 10.055 4.762 1 88.12 67 TYR B N 1
ATOM 2179 C CA . TYR B 1 67 ? 11.969 8.812 5.164 1 88.12 67 TYR B CA 1
ATOM 2180 C C . TYR B 1 67 ? 12.445 8.898 6.605 1 88.12 67 TYR B C 1
ATOM 2182 O O . TYR B 1 67 ? 13.164 9.828 6.977 1 88.12 67 TYR B O 1
ATOM 2190 N N . TYR B 1 68 ? 12.07 7.926 7.363 1 90.94 68 TYR B N 1
ATOM 2191 C CA . TYR B 1 68 ? 12.406 7.879 8.781 1 90.94 68 TYR B CA 1
ATOM 2192 C C . TYR B 1 68 ? 13.188 6.613 9.117 1 90.94 68 TYR B C 1
ATOM 2194 O O . TYR B 1 68 ? 12.875 5.531 8.609 1 90.94 68 TYR B O 1
ATOM 2202 N N . THR B 1 69 ? 14.102 6.688 10.039 1 87.88 69 THR B N 1
ATOM 2203 C CA . THR B 1 69 ? 14.969 5.539 10.305 1 87.88 69 THR B CA 1
ATOM 2204 C C . THR B 1 69 ? 14.82 5.078 11.75 1 87.88 69 THR B C 1
ATOM 2206 O O . THR B 1 69 ? 15.266 3.984 12.109 1 87.88 69 THR B O 1
ATOM 2209 N N . GLU B 1 70 ? 14.203 5.93 12.586 1 93.88 70 GLU B N 1
ATOM 2210 C CA . GLU B 1 70 ? 14.031 5.566 13.992 1 93.88 70 GLU B CA 1
ATOM 2211 C C . GLU B 1 70 ? 12.93 4.52 14.156 1 93.88 70 GLU B C 1
ATOM 2213 O O . GLU B 1 70 ? 12.031 4.418 13.32 1 93.88 70 GLU B O 1
ATOM 2218 N N . THR B 1 71 ? 13.023 3.756 15.242 1 96.94 71 THR B N 1
ATOM 2219 C CA . THR B 1 71 ? 12.031 2.715 15.484 1 96.94 71 THR B CA 1
ATOM 2220 C C . THR B 1 71 ? 10.711 3.324 15.938 1 96.94 71 THR B C 1
ATOM 2222 O O . THR B 1 71 ? 9.68 2.646 15.945 1 96.94 71 THR B O 1
ATOM 2225 N N . SER B 1 72 ? 10.781 4.527 16.406 1 98.38 72 SER B N 1
ATOM 2226 C CA . SER B 1 72 ? 9.578 5.281 16.75 1 98.38 72 SER B CA 1
ATOM 2227 C C . SER B 1 72 ? 9.75 6.762 16.438 1 98.38 72 SER B C 1
ATOM 2229 O O . SER B 1 72 ? 10.867 7.254 16.328 1 98.38 72 SER B O 1
ATOM 2231 N N . GLY B 1 73 ? 8.648 7.445 16.219 1 97.81 73 GLY B N 1
ATOM 2232 C CA . GLY B 1 73 ? 8.672 8.867 15.914 1 97.81 73 GLY B CA 1
ATOM 2233 C C . GLY B 1 73 ? 7.316 9.406 15.484 1 97.81 73 GLY B C 1
ATOM 2234 O O . GLY B 1 73 ? 6.281 8.828 15.805 1 97.81 73 GLY B O 1
ATOM 2235 N N . THR B 1 74 ? 7.352 10.602 14.992 1 97.69 74 THR B N 1
ATOM 2236 C CA . THR B 1 74 ? 6.16 11.266 14.484 1 97.69 74 THR B CA 1
ATOM 2237 C C . THR B 1 74 ? 6.332 11.625 13.008 1 97.69 74 THR B C 1
ATOM 2239 O O . THR B 1 74 ? 7.367 12.164 12.609 1 97.69 74 THR B O 1
ATOM 2242 N N . ILE B 1 75 ? 5.34 11.234 12.234 1 96.38 75 ILE B N 1
ATOM 2243 C CA . ILE B 1 75 ? 5.324 11.664 10.836 1 96.38 75 ILE B CA 1
ATOM 2244 C C . ILE B 1 75 ? 4.199 12.672 10.617 1 96.38 75 ILE B C 1
ATOM 2246 O O . ILE B 1 75 ? 3.137 12.57 11.242 1 96.38 75 ILE B O 1
ATOM 2250 N N . THR B 1 76 ? 4.434 13.672 9.758 1 96.75 76 THR B N 1
ATOM 2251 C CA . THR B 1 76 ? 3.451 14.719 9.492 1 96.75 76 THR B CA 1
ATOM 2252 C C . THR B 1 76 ? 3.355 14.992 7.992 1 96.75 76 THR B C 1
ATOM 2254 O O . THR B 1 76 ? 4.367 14.977 7.285 1 96.75 76 THR B O 1
ATOM 2257 N N . SER B 1 77 ? 2.094 15.148 7.59 1 95.5 77 SER B N 1
ATOM 2258 C CA . SER B 1 77 ? 1.948 15.602 6.211 1 95.5 77 SER B CA 1
ATOM 2259 C C . SER B 1 77 ? 2.559 16.984 6.016 1 95.5 77 SER B C 1
ATOM 2261 O O . SER B 1 77 ? 2.766 17.719 6.984 1 95.5 77 SER B O 1
ATOM 2263 N N . PHE B 1 78 ? 2.844 17.281 4.805 1 90.56 78 PHE B N 1
ATOM 2264 C CA . PHE B 1 78 ? 3.457 18.562 4.5 1 90.56 78 PHE B CA 1
ATOM 2265 C C . PHE B 1 78 ? 2.539 19.719 4.918 1 90.56 78 PHE B C 1
ATOM 2267 O O . PHE B 1 78 ? 1.328 19.656 4.699 1 90.56 78 PHE B O 1
ATOM 2274 N N . ASN B 1 79 ? 3.064 20.703 5.551 1 92.5 79 ASN B N 1
ATOM 2275 C CA . ASN B 1 79 ? 2.408 21.953 5.934 1 92.5 79 ASN B CA 1
ATOM 2276 C C . ASN B 1 79 ? 1.392 21.734 7.051 1 92.5 79 ASN B C 1
ATOM 2278 O O . ASN B 1 79 ? 0.531 22.578 7.289 1 92.5 79 ASN B O 1
ATOM 2282 N N . HIS B 1 80 ? 1.479 20.656 7.684 1 95.06 80 HIS B N 1
ATOM 2283 C CA . HIS B 1 80 ? 0.525 20.312 8.734 1 95.06 80 HIS B CA 1
ATOM 2284 C C . HIS B 1 80 ? 0.736 21.188 9.969 1 95.06 80 HIS B C 1
ATOM 2286 O O . HIS B 1 80 ? 1.866 21.578 10.273 1 95.06 80 HIS B O 1
ATOM 2292 N N . ASN B 1 81 ? -0.382 21.453 10.609 1 94.94 81 ASN B N 1
ATOM 2293 C CA . ASN B 1 81 ? -0.421 22.031 11.945 1 94.94 81 ASN B CA 1
ATOM 2294 C C . ASN B 1 81 ? -1.563 21.453 12.773 1 94.94 81 ASN B C 1
ATOM 2296 O O . ASN B 1 81 ? -2.723 21.5 12.359 1 94.94 81 ASN B O 1
ATOM 2300 N N . ASN B 1 82 ? -1.247 20.922 13.961 1 95.88 82 ASN B N 1
ATOM 2301 C CA . ASN B 1 82 ? -2.236 20.25 14.797 1 95.88 82 ASN B CA 1
ATOM 2302 C C . ASN B 1 82 ? -3.256 21.234 15.359 1 95.88 82 ASN B C 1
ATOM 2304 O O . ASN B 1 82 ? -4.305 20.828 15.859 1 95.88 82 ASN B O 1
ATOM 2308 N N . ALA B 1 83 ? -2.975 22.516 15.258 1 93.62 83 ALA B N 1
ATOM 2309 C CA . ALA B 1 83 ? -3.895 23.562 15.711 1 93.62 83 ALA B CA 1
ATOM 2310 C C . ALA B 1 83 ? -4.941 23.875 14.648 1 93.62 83 ALA B C 1
ATOM 2312 O O . ALA B 1 83 ? -5.953 24.516 14.93 1 93.62 83 ALA B O 1
ATOM 2313 N N . GLY B 1 84 ? -4.754 23.375 13.477 1 93.19 84 GLY B N 1
ATOM 2314 C CA . GLY B 1 84 ? -5.684 23.641 12.391 1 93.19 84 GLY B CA 1
ATOM 2315 C C . GLY B 1 84 ? -5.344 24.891 11.602 1 93.19 84 GLY B C 1
ATOM 2316 O O . GLY B 1 84 ? -4.332 25.547 11.875 1 93.19 84 GLY B O 1
ATOM 2317 N N . PRO B 1 85 ? -6.176 25.125 10.562 1 91.06 85 PRO B N 1
ATOM 2318 C CA . PRO B 1 85 ? -5.973 26.344 9.773 1 91.06 85 PRO B CA 1
ATOM 2319 C C . PRO B 1 85 ? -6.336 27.609 10.539 1 91.06 85 PRO B C 1
ATOM 2321 O O . PRO B 1 85 ? -7.18 27.578 11.438 1 91.06 85 PRO B O 1
ATOM 2324 N N . THR B 1 86 ? -5.703 28.719 10.109 1 87.25 86 THR B N 1
ATOM 2325 C CA . THR B 1 86 ? -5.914 29.984 10.812 1 87.25 86 THR B CA 1
ATOM 2326 C C . THR B 1 86 ? -7.027 30.797 10.148 1 87.25 86 THR B C 1
ATOM 2328 O O . THR B 1 86 ? -7.543 31.75 10.734 1 87.25 86 THR B O 1
ATOM 2331 N N . THR B 1 87 ? -7.352 30.469 8.953 1 82.62 87 THR B N 1
ATOM 2332 C CA . THR B 1 87 ? -8.43 31.125 8.234 1 82.62 87 THR B CA 1
ATOM 2333 C C . THR B 1 87 ? -9.594 30.172 7.992 1 82.62 87 THR B C 1
ATOM 2335 O O . THR B 1 87 ? -9.414 28.953 8 1 82.62 87 THR B O 1
ATOM 2338 N N . ASN B 1 88 ? -10.781 30.766 7.848 1 78.12 88 ASN B N 1
ATOM 2339 C CA . ASN B 1 88 ? -11.992 30.016 7.531 1 78.12 88 ASN B CA 1
ATOM 2340 C C . ASN B 1 88 ? -12.773 30.672 6.398 1 78.12 88 ASN B C 1
ATOM 2342 O O . ASN B 1 88 ? -13.344 31.75 6.57 1 78.12 88 ASN B O 1
ATOM 2346 N N . PRO B 1 89 ? -12.82 30.094 5.137 1 80.94 89 PRO B N 1
ATOM 2347 C CA . PRO B 1 89 ? -12.227 28.812 4.762 1 80.94 89 PRO B CA 1
ATOM 2348 C C . PRO B 1 89 ? -10.703 28.875 4.648 1 80.94 89 PRO B C 1
ATOM 2350 O O . PRO B 1 89 ? -10.148 29.938 4.336 1 80.94 89 PRO B O 1
ATOM 2353 N N . GLY B 1 90 ? -10.102 27.844 5.082 1 85.69 90 GLY B N 1
ATOM 2354 C CA . GLY B 1 90 ? -8.664 27.672 4.961 1 85.69 90 GLY B CA 1
ATOM 2355 C C . GLY B 1 90 ? -8.227 26.219 5.047 1 85.69 90 GLY B C 1
ATOM 2356 O O . GLY B 1 90 ? -9 25.359 5.473 1 85.69 90 GLY B O 1
ATOM 2357 N N . THR B 1 91 ? -7.09 25.953 4.438 1 89.56 91 THR B N 1
ATOM 2358 C CA . THR B 1 91 ? -6.57 24.594 4.523 1 89.56 91 THR B CA 1
ATOM 2359 C C . THR B 1 91 ? -5.059 24.609 4.746 1 89.56 91 THR B C 1
ATOM 2361 O O . THR B 1 91 ? -4.379 25.562 4.363 1 89.56 91 THR B O 1
ATOM 2364 N N . ARG B 1 92 ? -4.609 23.656 5.465 1 91.94 92 ARG B N 1
ATOM 2365 C CA . ARG B 1 92 ? -3.176 23.406 5.562 1 91.94 92 ARG B CA 1
ATOM 2366 C C . ARG B 1 92 ? -2.785 22.172 4.762 1 91.94 92 ARG B C 1
ATOM 2368 O O . ARG B 1 92 ? -1.6 21.859 4.641 1 91.94 92 ARG B O 1
ATOM 2375 N N . GLN B 1 93 ? -3.826 21.484 4.242 1 93.25 93 GLN B N 1
ATOM 2376 C CA . GLN B 1 93 ? -3.586 20.312 3.416 1 93.25 93 GLN B CA 1
ATOM 2377 C C . GLN B 1 93 ? -3.182 20.703 1.998 1 93.25 93 GLN B C 1
ATOM 2379 O O . GLN B 1 93 ? -3.941 21.375 1.294 1 93.25 93 GLN B O 1
ATOM 2384 N N . ILE B 1 94 ? -1.95 20.266 1.631 1 90.25 94 ILE B N 1
ATOM 2385 C CA . ILE B 1 94 ? -1.5 20.562 0.272 1 90.25 94 ILE B CA 1
ATOM 2386 C C . ILE B 1 94 ? -2.307 19.719 -0.723 1 90.25 94 ILE B C 1
ATOM 2388 O O . ILE B 1 94 ? -2.473 18.516 -0.539 1 90.25 94 ILE B O 1
ATOM 2392 N N . ALA B 1 95 ? -2.793 20.422 -1.773 1 90 95 ALA B N 1
ATOM 2393 C CA . ALA B 1 95 ? -3.617 19.766 -2.787 1 90 95 ALA B CA 1
ATOM 2394 C C . ALA B 1 95 ? -2.754 19 -3.785 1 90 95 ALA B C 1
ATOM 2396 O O . ALA B 1 95 ? -1.579 19.312 -3.977 1 90 95 ALA B O 1
ATOM 2397 N N . ASN B 1 96 ? -3.301 17.953 -4.367 1 91.06 96 ASN B N 1
ATOM 2398 C CA . ASN B 1 96 ? -2.74 17.188 -5.477 1 91.06 96 ASN B CA 1
ATOM 2399 C C . ASN B 1 96 ? -1.398 16.562 -5.109 1 91.06 96 ASN B C 1
ATOM 2401 O O . ASN B 1 96 ? -0.423 16.688 -5.848 1 91.06 96 ASN B O 1
ATOM 2405 N N . THR B 1 97 ? -1.445 15.953 -3.949 1 92.31 97 THR B N 1
ATOM 2406 C CA . THR B 1 97 ? -0.234 15.242 -3.564 1 92.31 97 THR B CA 1
ATOM 2407 C C . THR B 1 97 ? -0.392 13.742 -3.803 1 92.31 97 THR B C 1
ATOM 2409 O O . THR B 1 97 ? -1.513 13.227 -3.857 1 92.31 97 THR B O 1
ATOM 2412 N N . ASN B 1 98 ? 0.651 13.07 -4.07 1 93.12 98 ASN B N 1
ATOM 2413 C CA . ASN B 1 98 ? 0.793 11.625 -4.25 1 93.12 98 ASN B CA 1
ATOM 2414 C C . ASN B 1 98 ? 2.211 11.156 -3.932 1 93.12 98 ASN B C 1
ATOM 2416 O O . ASN B 1 98 ? 3.105 11.258 -4.773 1 93.12 98 ASN B O 1
ATOM 2420 N N . TYR B 1 99 ? 2.373 10.711 -2.682 1 90.06 99 TYR B N 1
ATOM 2421 C CA . TYR B 1 99 ? 3.729 10.383 -2.262 1 90.06 99 TYR B CA 1
ATOM 2422 C C . TYR B 1 99 ? 3.713 9.32 -1.163 1 90.06 99 TYR B C 1
ATOM 2424 O O . TYR B 1 99 ? 2.668 9.055 -0.567 1 90.06 99 TYR B O 1
ATOM 2432 N N . GLY B 1 100 ? 4.895 8.758 -0.956 1 92.69 100 GLY B N 1
ATOM 2433 C CA . GLY B 1 100 ? 5.074 7.781 0.108 1 92.69 100 GLY B CA 1
ATOM 2434 C C . GLY B 1 100 ? 5.828 8.336 1.303 1 92.69 100 GLY B C 1
ATOM 2435 O O . GLY B 1 100 ? 6.707 9.18 1.149 1 92.69 100 GLY B O 1
ATOM 2436 N N . VAL B 1 101 ? 5.395 7.957 2.432 1 93.88 101 VAL B N 1
ATOM 2437 C CA . VAL B 1 101 ? 6.141 8.117 3.676 1 93.88 101 VAL B CA 1
ATOM 2438 C C . VAL B 1 101 ? 6.707 6.766 4.113 1 93.88 101 VAL B C 1
ATOM 2440 O O . VAL B 1 101 ? 5.953 5.836 4.41 1 93.88 101 VAL B O 1
ATOM 2443 N N . CYS B 1 102 ? 7.977 6.672 4.188 1 91.31 102 CYS B N 1
ATOM 2444 C CA . CYS B 1 102 ? 8.633 5.391 4.418 1 91.31 102 CYS B CA 1
ATOM 2445 C C . CYS B 1 102 ? 9.344 5.371 5.766 1 91.31 102 CYS B C 1
ATOM 2447 O O . CYS B 1 102 ? 9.953 6.367 6.16 1 91.31 102 CYS B O 1
ATOM 2449 N N . VAL B 1 103 ? 9.195 4.277 6.457 1 93.12 103 VAL B N 1
ATOM 2450 C CA . VAL B 1 103 ? 9.914 4.031 7.699 1 93.12 103 VAL B CA 1
ATOM 2451 C C . VAL B 1 103 ? 10.82 2.811 7.535 1 93.12 103 VAL B C 1
ATOM 2453 O O . VAL B 1 103 ? 10.344 1.715 7.23 1 93.12 103 VAL B O 1
ATOM 2456 N N . GLU B 1 104 ? 12.023 3.037 7.805 1 89.31 104 GLU B N 1
ATOM 2457 C CA . GLU B 1 104 ? 12.969 1.925 7.73 1 89.31 104 GLU B CA 1
ATOM 2458 C C . GLU B 1 104 ? 12.656 0.866 8.781 1 89.31 104 GLU B C 1
ATOM 2460 O O . GLU B 1 104 ? 12.508 1.185 9.969 1 89.31 104 GLU B O 1
ATOM 2465 N N . MET B 1 105 ? 12.609 -0.377 8.297 1 90.5 105 MET B N 1
ATOM 2466 C CA . MET B 1 105 ? 12.383 -1.468 9.242 1 90.5 105 MET B CA 1
ATOM 2467 C C . MET B 1 105 ? 13.672 -1.839 9.969 1 90.5 105 MET B C 1
ATOM 2469 O O . MET B 1 105 ? 14.664 -2.205 9.336 1 90.5 105 MET B O 1
ATOM 2473 N N . ALA B 1 106 ? 13.625 -1.752 11.25 1 89.44 106 ALA B N 1
ATOM 2474 C CA . ALA B 1 106 ? 14.766 -2.186 12.062 1 89.44 106 ALA B CA 1
ATOM 2475 C C . ALA B 1 106 ? 14.812 -3.707 12.164 1 89.44 106 ALA B C 1
ATOM 2477 O O . ALA B 1 106 ? 13.781 -4.375 12.086 1 89.44 106 ALA B O 1
ATOM 2478 N N . ASP B 1 107 ? 16.016 -4.207 12.359 1 84.94 107 ASP B N 1
ATOM 2479 C CA . ASP B 1 107 ? 16.172 -5.652 12.508 1 84.94 107 ASP B CA 1
ATOM 2480 C C . ASP B 1 107 ? 15.352 -6.176 13.688 1 84.94 107 ASP B C 1
ATOM 2482 O O . ASP B 1 107 ? 15.336 -5.562 14.758 1 84.94 107 ASP B O 1
ATOM 2486 N N . GLY B 1 108 ? 14.719 -7.242 13.453 1 89.06 108 GLY B N 1
ATOM 2487 C CA . GLY B 1 108 ? 13.984 -7.891 14.531 1 89.06 108 GLY B CA 1
ATOM 2488 C C . GLY B 1 108 ? 12.562 -7.387 14.664 1 89.06 108 GLY B C 1
ATOM 2489 O O . GLY B 1 108 ? 11.766 -7.953 15.414 1 89.06 108 GLY B O 1
ATOM 2490 N N . TYR B 1 109 ? 12.273 -6.359 14.031 1 93.5 109 TYR B N 1
ATOM 2491 C CA . TYR B 1 109 ? 10.914 -5.828 14.062 1 93.5 109 TYR B CA 1
ATOM 2492 C C . TYR B 1 109 ? 10.086 -6.395 12.914 1 93.5 109 TYR B C 1
ATOM 2494 O O . TYR B 1 109 ? 10.609 -6.652 11.828 1 93.5 109 TYR B O 1
ATOM 2502 N N . CYS B 1 110 ? 8.758 -6.582 13.172 1 93.25 110 CYS B N 1
ATOM 2503 C CA . CYS B 1 110 ? 7.957 -7.273 12.164 1 93.25 110 CYS B CA 1
ATOM 2504 C C . CYS B 1 110 ? 6.68 -6.5 11.852 1 93.25 110 CYS B C 1
ATOM 2506 O O . CYS B 1 110 ? 5.895 -6.91 11 1 93.25 110 CYS B O 1
ATOM 2508 N N . GLY B 1 111 ? 6.441 -5.43 12.57 1 97.25 111 GLY B N 1
ATOM 2509 C CA . GLY B 1 111 ? 5.246 -4.629 12.359 1 97.25 111 GLY B CA 1
ATOM 2510 C C . GLY B 1 111 ? 5.406 -3.189 12.812 1 97.25 111 GLY B C 1
ATOM 2511 O O . GLY B 1 111 ? 6.441 -2.82 13.375 1 97.25 111 GLY B O 1
ATOM 2512 N N . ILE B 1 112 ? 4.422 -2.396 12.594 1 98.44 112 ILE B N 1
ATOM 2513 C CA . ILE B 1 112 ? 4.418 -0.976 12.93 1 98.44 112 ILE B CA 1
ATOM 2514 C C . ILE B 1 112 ? 3.014 -0.546 13.352 1 98.44 112 ILE B C 1
ATOM 2516 O O . ILE B 1 112 ? 2.021 -1.002 12.773 1 98.44 112 ILE B O 1
ATOM 2520 N N . ILE B 1 113 ? 2.934 0.275 14.344 1 98.88 113 ILE B N 1
ATOM 2521 C CA . ILE B 1 113 ? 1.681 0.839 14.836 1 98.88 113 ILE B CA 1
ATOM 2522 C C . ILE B 1 113 ? 1.653 2.344 14.57 1 98.88 113 ILE B C 1
ATOM 2524 O O . ILE B 1 113 ? 2.646 3.037 14.797 1 98.88 113 ILE B O 1
ATOM 2528 N N . TRP B 1 114 ? 0.576 2.82 14.078 1 98.88 114 TRP B N 1
ATOM 2529 C CA . TRP B 1 114 ? 0.303 4.234 13.852 1 98.88 114 TRP B CA 1
ATOM 2530 C C . TRP B 1 114 ? -0.776 4.738 14.805 1 98.88 114 TRP B C 1
ATOM 2532 O O . TRP B 1 114 ? -1.805 4.086 14.992 1 98.88 114 TRP B O 1
ATOM 2542 N N . GLU B 1 115 ? -0.554 5.891 15.312 1 98.81 115 GLU B N 1
ATOM 2543 C CA . GLU B 1 115 ? -1.505 6.559 16.203 1 98.81 115 GLU B CA 1
ATOM 2544 C C . GLU B 1 115 ? -1.556 8.062 15.922 1 98.81 115 GLU B C 1
ATOM 2546 O O . GLU B 1 115 ? -0.525 8.68 15.664 1 98.81 115 GLU B O 1
ATOM 2551 N N . ARG B 1 116 ? -2.738 8.531 16.031 1 98.38 116 ARG B N 1
ATOM 2552 C CA . ARG B 1 116 ? -2.871 9.977 15.852 1 98.38 116 ARG B CA 1
ATOM 2553 C C . ARG B 1 116 ? -2.07 10.734 16.906 1 98.38 116 ARG B C 1
ATOM 2555 O O . ARG B 1 116 ? -2.088 10.383 18.078 1 98.38 116 ARG B O 1
ATOM 2562 N N . ASN B 1 117 ? -1.357 11.797 16.469 1 98.38 117 ASN B N 1
ATOM 2563 C CA . ASN B 1 117 ? -0.706 12.719 17.391 1 98.38 117 ASN B CA 1
ATOM 2564 C C . ASN B 1 117 ? -1.712 13.672 18.031 1 98.38 117 ASN B C 1
ATOM 2566 O O . ASN B 1 117 ? -2.463 14.352 17.344 1 98.38 117 ASN B O 1
ATOM 2570 N N . THR B 1 118 ? -1.676 13.758 19.312 1 97.38 118 THR B N 1
ATOM 2571 C CA . THR B 1 118 ? -2.678 14.555 20.016 1 97.38 118 THR B CA 1
ATOM 2572 C C . THR B 1 118 ? -2.043 15.797 20.641 1 97.38 118 THR B C 1
ATOM 2574 O O . THR B 1 118 ? -2.711 16.547 21.344 1 97.38 118 THR B O 1
ATOM 2577 N N . THR B 1 119 ? -0.79 15.992 20.406 1 96.5 119 THR B N 1
ATOM 2578 C CA . THR B 1 119 ? -0.084 17.125 21 1 96.5 119 THR B CA 1
ATOM 2579 C C . THR B 1 119 ? -0.304 18.391 20.188 1 96.5 119 THR B C 1
ATOM 2581 O O . THR B 1 119 ? -0.112 18.391 18.969 1 96.5 119 THR B O 1
ATOM 2584 N N . GLY B 1 120 ? -0.738 19.438 20.812 1 92.19 120 GLY B N 1
ATOM 2585 C CA . GLY B 1 120 ? -0.772 20.734 20.188 1 92.19 120 GLY B CA 1
ATOM 2586 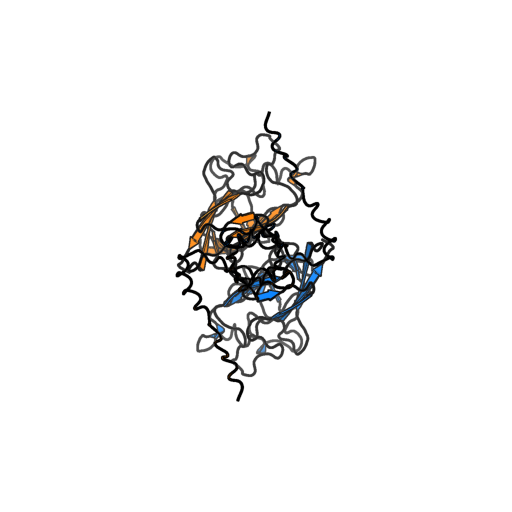C C . GLY B 1 120 ? -2.08 21.016 19.469 1 92.19 120 GLY B C 1
ATOM 2587 O O . GLY B 1 120 ? -2.227 22.047 18.812 1 92.19 120 GLY B O 1
ATOM 2588 N N . GLY B 1 121 ? -3.053 20.078 19.594 1 94.62 121 GLY B N 1
ATOM 2589 C CA . GLY B 1 121 ? -4.348 20.312 18.969 1 94.62 121 GLY B CA 1
ATOM 2590 C C . GLY B 1 121 ? -5.066 19.031 18.594 1 94.62 121 GLY B C 1
ATOM 2591 O O . GLY B 1 121 ? -4.633 17.938 18.969 1 94.62 121 GLY B O 1
ATOM 2592 N N . ASP B 1 122 ? -6.199 19.25 17.891 1 96.06 122 ASP B N 1
ATOM 2593 C CA . ASP B 1 122 ? -7.062 18.094 17.609 1 96.06 122 ASP B CA 1
ATOM 2594 C C . ASP B 1 122 ? -7.012 17.719 16.141 1 96.06 122 ASP B C 1
ATOM 2596 O O . ASP B 1 122 ? -7.691 16.781 15.703 1 96.06 122 ASP B O 1
ATOM 2600 N N . TYR B 1 123 ? -6.156 18.422 15.375 1 97.31 123 TYR B N 1
ATOM 2601 C CA . TYR B 1 123 ? -6.129 18.25 13.93 1 97.31 123 TYR B CA 1
ATOM 2602 C C . TYR B 1 123 ? -5.098 17.188 13.539 1 97.31 123 TYR B C 1
ATOM 2604 O O . TYR B 1 123 ? -4.508 17.266 12.453 1 97.31 123 TYR B O 1
ATOM 2612 N N . GLY B 1 124 ? -4.875 16.234 14.453 1 98.12 124 GLY B N 1
ATOM 2613 C CA . GLY B 1 124 ? -3.908 15.18 14.164 1 98.12 124 GLY B CA 1
ATOM 2614 C C . GLY B 1 124 ? -4.258 14.383 12.922 1 98.12 124 GLY B C 1
ATOM 2615 O O . GLY B 1 124 ? -3.377 13.781 12.297 1 98.12 124 GLY B O 1
ATOM 2616 N N . PHE B 1 125 ? -5.602 14.383 12.648 1 98.62 125 PHE B N 1
ATOM 2617 C CA . PHE B 1 125 ? -6.062 13.75 11.422 1 98.62 125 PHE B CA 1
ATOM 2618 C C . PHE B 1 125 ? -7.332 14.414 10.906 1 98.62 125 PHE B C 1
ATOM 2620 O O . PHE B 1 125 ? -8.398 14.266 11.5 1 98.62 125 PHE B O 1
ATOM 2627 N N . SER B 1 126 ? -7.184 15.102 9.883 1 97.62 126 SER B N 1
ATOM 2628 C CA . SER B 1 126 ? -8.266 15.75 9.148 1 97.62 126 SER B CA 1
ATOM 2629 C C . SER B 1 126 ? -7.969 15.805 7.652 1 97.62 126 SER B C 1
ATOM 2631 O O . SER B 1 126 ? -7.336 16.75 7.176 1 97.62 126 SER B O 1
ATOM 2633 N N . MET B 1 127 ? -8.484 14.812 6.984 1 97.5 127 MET B N 1
ATOM 2634 C CA . MET B 1 127 ? -8.125 14.641 5.578 1 97.5 127 MET B CA 1
ATOM 2635 C C . MET B 1 127 ? -9.281 15.039 4.668 1 97.5 127 MET B C 1
ATOM 2637 O O . MET B 1 127 ? -9.062 15.625 3.605 1 97.5 127 MET B O 1
ATOM 2641 N N . THR B 1 128 ? -10.398 14.656 4.988 1 96.56 128 THR B N 1
ATOM 2642 C CA . THR B 1 128 ? -11.586 14.891 4.172 1 96.56 128 THR B CA 1
ATOM 2643 C C . THR B 1 128 ? -12.773 15.305 5.039 1 96.56 128 THR B C 1
ATOM 2645 O O . THR B 1 128 ? -12.969 14.758 6.129 1 96.56 128 THR B O 1
ATOM 2648 N N . GLY B 1 129 ? -13.547 16.203 4.562 1 94.75 129 GLY B N 1
ATOM 2649 C CA . GLY B 1 129 ? -14.688 16.734 5.297 1 94.75 129 GLY B CA 1
ATOM 2650 C C . GLY B 1 129 ? -14.5 18.172 5.746 1 94.75 129 GLY B C 1
ATOM 2651 O O . GLY B 1 129 ? -13.734 18.922 5.137 1 94.75 129 GLY B O 1
ATOM 2652 N N . ASN B 1 130 ? -15.336 18.547 6.719 1 94 130 ASN B N 1
ATOM 2653 C CA . ASN B 1 130 ? -15.305 19.906 7.277 1 94 130 ASN B CA 1
ATOM 2654 C C . ASN B 1 130 ? -15.336 19.875 8.805 1 94 130 ASN B C 1
ATOM 2656 O O . ASN B 1 130 ? -16.375 19.609 9.398 1 94 130 ASN B O 1
ATOM 2660 N N . PRO B 1 131 ? -14.219 20.266 9.414 1 94.62 131 PRO B N 1
ATOM 2661 C CA . PRO B 1 131 ? -14.148 20.234 10.875 1 94.62 131 PRO B CA 1
ATOM 2662 C C . PRO B 1 131 ? -15.102 21.234 11.539 1 94.62 131 PRO B C 1
ATOM 2664 O O . PRO B 1 131 ? -15.5 21.031 12.688 1 94.62 131 PRO B O 1
ATOM 2667 N N . ALA B 1 132 ? -15.383 22.344 10.891 1 88.5 132 ALA B N 1
ATOM 2668 C CA . ALA B 1 132 ? -16.219 23.391 11.477 1 88.5 132 ALA B CA 1
ATOM 2669 C C . ALA B 1 132 ? -17.609 22.844 11.836 1 88.5 132 ALA B C 1
ATOM 2671 O O . ALA B 1 132 ? -18.25 23.344 12.758 1 88.5 132 ALA B O 1
ATOM 2672 N N . GLY B 1 133 ? -18.047 21.844 11.281 1 82.56 133 GLY B N 1
ATOM 2673 C CA . GLY B 1 133 ? -19.375 21.297 11.531 1 82.56 133 GLY B CA 1
ATOM 2674 C C . GLY B 1 133 ? -19.406 20.266 12.641 1 82.56 133 GLY B C 1
ATOM 2675 O O . GLY B 1 133 ? -20.469 19.797 13.047 1 82.56 133 GLY B O 1
ATOM 2676 N N . LEU B 1 134 ? -18.281 20.047 13.297 1 93.06 134 LEU B N 1
ATOM 2677 C CA . LEU B 1 134 ? -18.219 18.969 14.273 1 93.06 134 LEU B CA 1
ATOM 2678 C C . LEU B 1 134 ? -18.438 19.5 15.68 1 93.06 134 LEU B C 1
ATOM 2680 O O . LEU B 1 134 ? -18.016 20.609 16 1 93.06 134 LEU B O 1
ATOM 2684 N N . PRO B 1 135 ? -19.188 18.688 16.5 1 92.62 135 PRO B N 1
ATOM 2685 C CA . PRO B 1 135 ? -19.203 19.016 17.922 1 92.62 135 PRO B CA 1
ATOM 2686 C C . PRO B 1 135 ? -17.797 19.062 18.531 1 92.62 135 PRO B C 1
ATOM 2688 O O . PRO B 1 135 ? -16.875 18.422 18.031 1 92.62 135 PRO B O 1
ATOM 2691 N N . PRO B 1 136 ? -17.734 19.844 19.656 1 89.19 136 PRO B N 1
ATOM 2692 C CA . PRO B 1 136 ? -16.422 19.922 20.312 1 89.19 136 PRO B CA 1
ATOM 2693 C C . PRO B 1 136 ? -15.93 18.562 20.812 1 89.19 136 PRO B C 1
ATOM 2695 O O . PRO B 1 136 ? -16.719 17.766 21.312 1 89.19 136 PRO B O 1
ATOM 2698 N N . GLY B 1 137 ? -14.719 18.281 20.562 1 92.88 137 GLY B N 1
ATOM 2699 C CA . GLY B 1 137 ? -14.07 17.125 21.188 1 92.88 137 GLY B CA 1
ATOM 2700 C C . GLY B 1 137 ? -14.086 15.891 20.297 1 92.88 137 GLY B C 1
ATOM 2701 O O . GLY B 1 137 ? -13.492 14.875 20.656 1 92.88 137 GLY B O 1
ATOM 2702 N N . ILE B 1 138 ? -14.672 15.977 19.188 1 96.44 138 ILE B N 1
ATOM 2703 C CA . ILE B 1 138 ? -14.828 14.758 18.391 1 96.44 138 ILE B CA 1
ATOM 2704 C C . ILE B 1 138 ? -13.805 14.75 17.266 1 96.44 138 ILE B C 1
ATOM 2706 O O . ILE B 1 138 ? -13.453 13.68 16.75 1 96.44 138 ILE B O 1
ATOM 2710 N N . LEU B 1 139 ? -13.305 15.961 16.891 1 97.94 139 LEU B N 1
ATOM 2711 C CA . LEU B 1 139 ? -12.32 16.062 15.82 1 97.94 139 LEU B CA 1
ATOM 2712 C C . LEU B 1 139 ? -11.086 15.211 16.141 1 97.94 139 LEU B C 1
ATOM 2714 O O . LEU B 1 139 ? -10.594 15.234 17.266 1 97.94 139 LEU B O 1
ATOM 2718 N N . GLY B 1 140 ? -10.656 14.469 15.172 1 98.06 140 GLY B N 1
ATOM 2719 C CA . GLY B 1 140 ? -9.461 13.656 15.312 1 98.06 140 GLY B CA 1
ATOM 2720 C C . GLY B 1 140 ? -9.734 12.281 15.883 1 98.06 140 GLY B C 1
ATOM 2721 O O . GLY B 1 140 ? -8.883 11.398 15.828 1 98.06 140 GLY B O 1
ATOM 2722 N N . THR B 1 141 ? -10.922 12.047 16.406 1 98 141 THR B N 1
ATOM 2723 C CA . THR B 1 141 ? -11.211 10.82 17.141 1 98 141 THR B CA 1
ATOM 2724 C C . THR B 1 141 ? -11.742 9.742 16.203 1 98 141 THR B C 1
ATOM 2726 O O . THR B 1 141 ? -12.094 10.023 15.055 1 98 141 THR B O 1
ATOM 2729 N N . PRO B 1 142 ? -11.836 8.469 16.75 1 98 142 PRO B N 1
ATOM 2730 C CA . PRO B 1 142 ? -12.352 7.379 15.914 1 98 142 PRO B CA 1
ATOM 2731 C C . PRO B 1 142 ? -13.805 7.59 15.492 1 98 142 PRO B C 1
ATOM 2733 O O . PRO B 1 142 ? -14.25 7.043 14.484 1 98 142 PRO B O 1
ATOM 2736 N N . ASP B 1 143 ? -14.516 8.445 16.141 1 97.5 143 ASP B N 1
ATOM 2737 C CA . ASP B 1 143 ? -15.938 8.633 15.898 1 97.5 143 ASP B CA 1
ATOM 2738 C C . ASP B 1 143 ? -16.172 9.242 14.516 1 97.5 143 ASP B C 1
ATOM 2740 O O . ASP B 1 143 ? -17.266 9.117 13.953 1 97.5 143 ASP B O 1
ATOM 2744 N N . VAL B 1 144 ? -15.219 9.922 14.016 1 98.12 144 VAL B N 1
ATOM 2745 C CA . VAL B 1 144 ? -15.383 10.586 12.727 1 98.12 144 VAL B CA 1
ATOM 2746 C C . VAL B 1 144 ? -14.328 10.086 11.742 1 98.12 144 VAL B C 1
ATOM 2748 O O . VAL B 1 144 ? -13.969 10.781 10.797 1 98.12 144 VAL B O 1
ATOM 2751 N N . SER B 1 145 ? -13.766 8.891 12.055 1 98.38 145 SER B N 1
ATOM 2752 C CA . SER B 1 145 ? -12.859 8.219 11.133 1 98.38 145 SER B CA 1
ATOM 2753 C C . SER B 1 145 ? -13.625 7.512 10.016 1 98.38 145 SER B C 1
ATOM 2755 O O . SER B 1 145 ? -14.711 6.973 10.25 1 98.38 145 SER B O 1
ATOM 2757 N N . GLU B 1 146 ? -13.102 7.559 8.812 1 97.81 146 GLU B N 1
ATOM 2758 C CA . GLU B 1 146 ? -13.633 6.809 7.68 1 97.81 146 GLU B CA 1
ATOM 2759 C C . GLU B 1 146 ? -12.562 5.914 7.062 1 97.81 146 GLU B C 1
ATOM 2761 O O . GLU B 1 146 ? -11.375 6.238 7.102 1 97.81 146 GLU B O 1
ATOM 2766 N N . THR B 1 147 ? -13 4.754 6.527 1 97.38 147 THR B N 1
ATOM 2767 C CA . THR B 1 147 ? -12.078 3.793 5.93 1 97.38 147 THR B CA 1
ATOM 2768 C C . THR B 1 147 ? -12.648 3.221 4.637 1 97.38 147 THR B C 1
ATOM 2770 O O . THR B 1 147 ? -13.836 3.367 4.363 1 97.38 147 THR B O 1
ATOM 2773 N N . GLY B 1 148 ? -11.695 2.629 3.826 1 95.88 148 GLY B N 1
ATOM 2774 C CA . GLY B 1 148 ? -12.117 1.864 2.664 1 95.88 148 GLY B CA 1
ATOM 2775 C C . GLY B 1 148 ? -12.234 2.703 1.406 1 95.88 148 GLY B C 1
ATOM 2776 O O . GLY B 1 148 ? -12.258 3.936 1.475 1 95.88 148 GLY B O 1
ATOM 2777 N N . THR B 1 149 ? -12.359 2.033 0.281 1 95.62 149 THR B N 1
ATOM 2778 C CA . THR B 1 149 ? -12.344 2.699 -1.017 1 95.62 149 THR B CA 1
ATOM 2779 C C . THR B 1 149 ? -13.695 3.34 -1.312 1 95.62 149 THR B C 1
ATOM 2781 O O . THR B 1 149 ? -13.797 4.219 -2.168 1 95.62 149 THR B O 1
ATOM 2784 N N . THR B 1 150 ? -14.719 2.881 -0.645 1 94.44 150 THR B N 1
ATOM 2785 C CA . THR B 1 150 ? -16.031 3.459 -0.873 1 94.44 150 THR B CA 1
ATOM 2786 C C . THR B 1 150 ? -16.109 4.871 -0.301 1 94.44 150 THR B C 1
ATOM 2788 O O . THR B 1 150 ? -16.641 5.781 -0.949 1 94.44 150 THR B O 1
ATOM 2791 N N . ASP B 1 151 ? -15.539 5.059 0.845 1 95.31 151 ASP B N 1
ATOM 2792 C CA . ASP B 1 151 ? -15.656 6.336 1.543 1 95.31 151 ASP B CA 1
ATOM 2793 C C . ASP B 1 151 ? -14.445 7.227 1.269 1 95.31 151 ASP B C 1
ATOM 2795 O O . ASP B 1 151 ? -14.555 8.453 1.298 1 95.31 151 ASP B O 1
ATOM 2799 N N . CYS B 1 152 ? -13.312 6.637 1.056 1 97.12 152 CYS B N 1
ATOM 2800 C CA . CYS B 1 152 ? -12.07 7.379 0.891 1 97.12 152 CYS B CA 1
ATOM 2801 C C . CYS B 1 152 ? -11.68 7.48 -0.58 1 97.12 152 CYS B C 1
ATOM 2803 O O . CYS B 1 152 ? -10.844 6.719 -1.06 1 97.12 152 CYS B O 1
ATOM 2805 N N . THR B 1 153 ? -12.148 8.523 -1.261 1 94.88 153 THR B N 1
ATOM 2806 C CA . THR B 1 153 ? -11.984 8.594 -2.709 1 94.88 153 THR B CA 1
ATOM 2807 C C . THR B 1 153 ? -11.172 9.82 -3.105 1 94.88 153 THR B C 1
ATOM 2809 O O . THR B 1 153 ? -10.688 9.914 -4.234 1 94.88 153 THR B O 1
ATOM 2812 N N . THR B 1 154 ? -10.977 10.789 -2.203 1 93.94 154 THR B N 1
ATOM 2813 C CA . THR B 1 154 ? -10.352 12.055 -2.588 1 93.94 154 THR B CA 1
ATOM 2814 C C . THR B 1 154 ? -9.031 12.25 -1.847 1 93.94 154 THR B C 1
ATOM 2816 O O . THR B 1 154 ? -7.957 12.078 -2.426 1 93.94 154 THR B O 1
ATOM 2819 N N . ASP B 1 155 ? -9.133 12.547 -0.524 1 96.62 155 ASP B N 1
ATOM 2820 C CA . ASP B 1 155 ? -7.953 12.688 0.323 1 96.62 155 ASP B CA 1
ATOM 2821 C C . ASP B 1 155 ? -7.863 11.547 1.334 1 96.62 155 ASP B C 1
ATOM 2823 O O . ASP B 1 155 ? -8.758 11.375 2.166 1 96.62 155 ASP B O 1
ATOM 2827 N N . TYR B 1 156 ? -6.754 10.805 1.217 1 98.12 156 TYR B N 1
ATOM 2828 C CA . TYR B 1 156 ? -6.668 9.625 2.068 1 98.12 156 TYR B CA 1
ATOM 2829 C C . TYR B 1 156 ? -5.223 9.164 2.217 1 98.12 156 TYR B C 1
ATOM 2831 O O . TYR B 1 156 ? -4.34 9.625 1.492 1 98.12 156 TYR B O 1
ATOM 2839 N N . VAL B 1 157 ? -5.043 8.328 3.215 1 98.56 157 VAL B N 1
ATOM 2840 C CA . VAL B 1 157 ? -3.791 7.605 3.391 1 98.56 157 VAL B CA 1
ATOM 2841 C C . VAL B 1 157 ? -4.031 6.105 3.219 1 98.56 157 VAL B C 1
ATOM 2843 O O . VAL B 1 157 ? -5.074 5.586 3.621 1 98.56 157 VAL B O 1
ATOM 2846 N N . ILE B 1 158 ? -3.057 5.48 2.617 1 98.44 158 ILE B N 1
ATOM 2847 C CA . ILE B 1 158 ? -3.068 4.023 2.535 1 98.44 158 ILE B CA 1
ATOM 2848 C C . ILE B 1 158 ? -2.021 3.445 3.484 1 98.44 158 ILE B C 1
ATOM 2850 O O . ILE B 1 158 ? -0.846 3.811 3.42 1 98.44 158 ILE B O 1
ATOM 2854 N N . ILE B 1 159 ? -2.477 2.637 4.352 1 98.56 159 ILE B N 1
ATOM 2855 C CA . ILE B 1 159 ? -1.625 1.793 5.184 1 98.56 159 ILE B CA 1
ATOM 2856 C C . ILE B 1 159 ? -1.821 0.327 4.805 1 98.56 159 ILE B C 1
ATOM 2858 O O . ILE B 1 159 ? -2.791 -0.305 5.227 1 98.56 159 ILE B O 1
ATOM 2862 N N . PRO B 1 160 ? -0.875 -0.203 4.035 1 97.56 160 PRO B N 1
ATOM 2863 C CA . PRO B 1 160 ? -1.087 -1.572 3.557 1 97.56 160 PRO B CA 1
ATOM 2864 C C . PRO B 1 160 ? -1.271 -2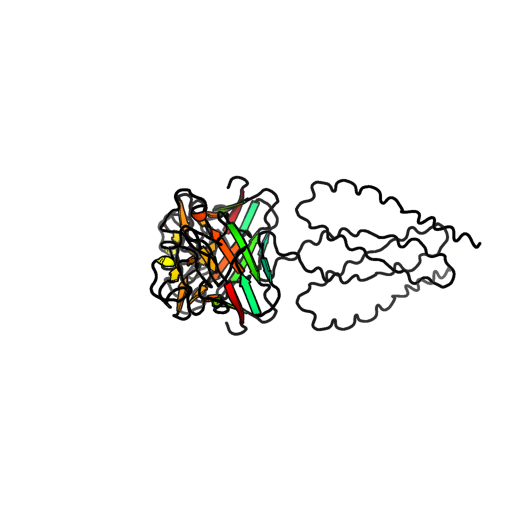.572 4.695 1 97.56 160 PRO B C 1
ATOM 2866 O O . PRO B 1 160 ? -0.427 -2.652 5.594 1 97.56 160 PRO B O 1
ATOM 2869 N N . GLY B 1 161 ? -2.396 -3.312 4.641 1 97.25 161 GLY B N 1
ATOM 2870 C CA . GLY B 1 161 ? -2.656 -4.367 5.609 1 97.25 161 GLY B CA 1
ATOM 2871 C C . GLY B 1 161 ? -3.027 -3.834 6.98 1 97.25 161 GLY B C 1
ATOM 2872 O O . GLY B 1 161 ? -2.873 -4.531 7.984 1 97.25 161 GLY B O 1
ATOM 2873 N N . GLY B 1 162 ? -3.482 -2.643 7.098 1 98 162 GLY B N 1
ATOM 2874 C CA . GLY B 1 162 ? -3.805 -2.043 8.383 1 98 162 GLY B CA 1
ATOM 2875 C C . GLY B 1 162 ? -4.934 -2.754 9.102 1 98 162 GLY B C 1
ATOM 2876 O O . GLY B 1 162 ? -5.902 -3.189 8.477 1 98 162 GLY B O 1
ATOM 2877 N N . VAL B 1 163 ? -4.75 -2.895 10.398 1 97.88 163 VAL B N 1
ATOM 2878 C CA . VAL B 1 163 ? -5.781 -3.395 11.305 1 97.88 163 VAL B CA 1
ATOM 2879 C C . VAL B 1 163 ? -5.996 -2.4 12.438 1 97.88 163 VAL B C 1
ATOM 2881 O O . VAL B 1 163 ? -5.062 -2.07 13.172 1 97.88 163 VAL B O 1
ATOM 2884 N N . THR B 1 164 ? -7.238 -1.951 12.594 1 98.38 164 THR B N 1
ATOM 2885 C CA . THR B 1 164 ? -7.539 -0.968 13.625 1 98.38 164 THR B CA 1
ATOM 2886 C C . THR B 1 164 ? -7.543 -1.62 15.008 1 98.38 164 THR B C 1
ATOM 2888 O O . THR B 1 164 ? -7.551 -2.848 15.117 1 98.38 164 THR B O 1
ATOM 2891 N N . ASP B 1 165 ? -7.578 -0.786 16 1 97.88 165 ASP B N 1
ATOM 2892 C CA . ASP B 1 165 ? -7.625 -1.245 17.391 1 97.88 165 ASP B CA 1
ATOM 2893 C C . ASP B 1 165 ? -8.867 -2.094 17.641 1 97.88 165 ASP B C 1
ATOM 2895 O O . ASP B 1 165 ? -8.875 -2.939 18.531 1 97.88 165 ASP B O 1
ATOM 2899 N N . LEU B 1 166 ? -9.812 -1.943 16.812 1 97.19 166 LEU B N 1
ATOM 2900 C CA . LEU B 1 166 ? -11.062 -2.684 16.969 1 97.19 166 LEU B CA 1
ATOM 2901 C C . LEU B 1 166 ? -11.055 -3.947 16.109 1 97.19 166 LEU B C 1
ATOM 2903 O O . LEU B 1 166 ? -12.07 -4.633 15.992 1 97.19 166 LEU B O 1
ATOM 2907 N N . GLY B 1 167 ? -10.039 -4.203 15.414 1 96 167 GLY B N 1
ATOM 2908 C CA . GLY B 1 167 ? -9.883 -5.438 14.656 1 96 167 GLY B CA 1
ATOM 2909 C C . GLY B 1 167 ? -10.391 -5.336 13.234 1 96 167 GLY B C 1
ATOM 2910 O O . GLY B 1 167 ? -10.562 -6.352 12.555 1 96 167 GLY B O 1
ATOM 2911 N N . VAL B 1 168 ? -10.656 -4.133 12.789 1 94.62 168 VAL B N 1
ATOM 2912 C CA . VAL B 1 168 ? -11.133 -3.93 11.43 1 94.62 168 VAL B CA 1
ATOM 2913 C C . VAL B 1 168 ? -9.945 -3.861 10.469 1 94.62 168 VAL B C 1
ATOM 2915 O O . VAL B 1 168 ? -9.031 -3.051 10.656 1 94.62 168 VAL B O 1
ATOM 2918 N N . GLN B 1 169 ? -9.992 -4.723 9.484 1 95.94 169 GLN B N 1
ATOM 2919 C CA . GLN B 1 169 ? -8.93 -4.719 8.484 1 95.94 169 GLN B CA 1
ATOM 2920 C C . GLN B 1 169 ? -9.289 -3.814 7.305 1 95.94 169 GLN B C 1
ATOM 2922 O O . GLN B 1 169 ? -10.297 -4.031 6.633 1 95.94 169 GLN B O 1
ATOM 2927 N N . GLU B 1 170 ? -8.492 -2.809 7.102 1 96.94 170 GLU B N 1
ATOM 2928 C CA . GLU B 1 170 ? -8.633 -1.881 5.984 1 96.94 170 GLU B CA 1
ATOM 2929 C C . GLU B 1 170 ? -7.273 -1.335 5.547 1 96.94 170 GLU B C 1
ATOM 2931 O O . GLU B 1 170 ? -6.32 -1.325 6.328 1 96.94 170 GLU B O 1
ATOM 2936 N N . ASP B 1 171 ? -7.258 -0.873 4.309 1 97.69 171 ASP B N 1
ATOM 2937 C CA . ASP B 1 171 ? -5.992 -0.325 3.826 1 97.69 171 ASP B CA 1
ATOM 2938 C C . ASP B 1 171 ? -6.051 1.198 3.74 1 97.69 171 ASP B C 1
ATOM 2940 O O . ASP B 1 171 ? -5.023 1.871 3.859 1 97.69 171 ASP B O 1
ATOM 2944 N N . ARG B 1 172 ? -7.27 1.709 3.576 1 97.88 172 ARG B N 1
ATOM 2945 C CA . ARG B 1 172 ? -7.414 3.137 3.311 1 97.88 172 ARG B CA 1
ATOM 2946 C C . ARG B 1 172 ? -8.102 3.844 4.477 1 97.88 172 ARG B C 1
ATOM 2948 O O . ARG B 1 172 ? -9.062 3.328 5.043 1 97.88 172 ARG B O 1
ATOM 2955 N N . TYR B 1 173 ? -7.578 5.047 4.777 1 98.62 173 TYR B N 1
ATOM 2956 C CA . TYR B 1 173 ? -8.102 5.852 5.875 1 98.62 173 TYR B CA 1
ATOM 2957 C C . TYR B 1 173 ? -8.281 7.305 5.445 1 98.62 173 TYR B C 1
ATOM 2959 O O . TYR B 1 173 ? -7.434 7.863 4.746 1 98.62 173 TYR B O 1
ATOM 2967 N N . CYS B 1 174 ? -9.422 7.848 5.855 1 98.56 174 CYS B N 1
ATOM 2968 C CA . CYS B 1 174 ? -9.719 9.242 5.57 1 98.56 174 CYS B CA 1
ATOM 2969 C C . CYS B 1 174 ? -10.688 9.82 6.594 1 98.56 174 CYS B C 1
ATOM 2971 O O . CYS B 1 174 ? -10.859 9.25 7.676 1 98.56 174 CYS B O 1
ATOM 2973 N N . GLY B 1 175 ? -11.18 10.992 6.328 1 98.19 175 GLY B N 1
ATOM 2974 C CA . GLY B 1 175 ? -12.148 11.617 7.211 1 98.19 175 GLY B CA 1
ATOM 2975 C C . GLY B 1 175 ? -11.523 12.602 8.18 1 98.19 175 GLY B C 1
ATOM 2976 O O . GLY B 1 175 ? -10.469 13.18 7.895 1 98.19 175 GLY B O 1
ATOM 2977 N N . LEU B 1 176 ? -12.25 12.859 9.273 1 98.31 176 LEU B N 1
ATOM 2978 C CA . LEU B 1 176 ? -11.883 13.883 10.242 1 98.31 176 LEU B CA 1
ATOM 2979 C C . LEU B 1 176 ? -11.352 13.258 11.523 1 98.31 176 LEU B C 1
ATOM 2981 O O . LEU B 1 176 ? -11.281 13.922 12.562 1 98.31 176 LEU B O 1
ATOM 2985 N N . GLY B 1 177 ? -11.039 12.023 11.383 1 98.5 177 GLY B N 1
ATOM 2986 C CA . GLY B 1 177 ? -10.516 11.281 12.523 1 98.5 177 GLY B CA 1
ATOM 2987 C C . GLY B 1 177 ? -9.742 10.039 12.125 1 98.5 177 GLY B C 1
ATOM 2988 O O . GLY B 1 177 ? -9.719 9.672 10.945 1 98.5 177 GLY B O 1
ATOM 2989 N N . PHE B 1 178 ? -9.141 9.422 13.086 1 98.75 178 PHE B N 1
ATOM 2990 C CA . PHE B 1 178 ? -8.312 8.227 12.938 1 98.75 178 PHE B CA 1
ATOM 2991 C C . PHE B 1 178 ? -8.633 7.207 14.031 1 98.75 178 PHE B C 1
ATOM 2993 O O . PHE B 1 178 ? -8.953 7.578 15.156 1 98.75 178 PHE B O 1
ATOM 3000 N N . PRO B 1 179 ? -8.547 5.949 13.656 1 98.69 179 PRO B N 1
ATOM 3001 C CA . PRO B 1 179 ? -8.656 4.98 14.742 1 98.69 179 PRO B CA 1
ATOM 3002 C 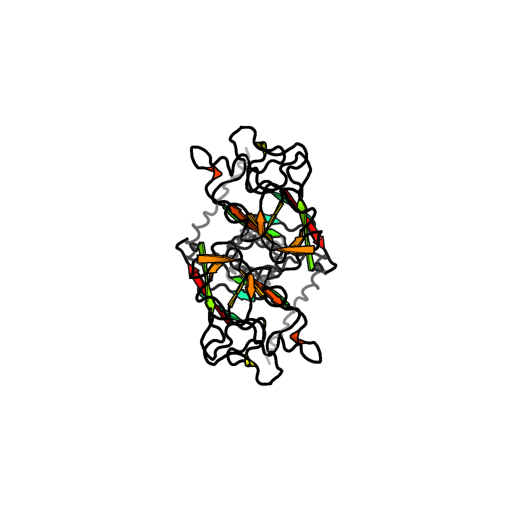C . PRO B 1 179 ? -7.648 5.238 15.859 1 98.69 179 PRO B C 1
ATOM 3004 O O . PRO B 1 179 ? -6.66 5.949 15.656 1 98.69 179 PRO B O 1
ATOM 3007 N N . ASN B 1 180 ? -7.988 4.68 17.047 1 98.69 180 ASN B N 1
ATOM 3008 C CA . ASN B 1 180 ? -7.027 4.855 18.141 1 98.69 180 ASN B CA 1
ATOM 3009 C C . ASN B 1 180 ? -5.645 4.344 17.75 1 98.69 180 ASN B C 1
ATOM 3011 O O . ASN B 1 180 ? -4.629 4.902 18.172 1 98.69 180 ASN B O 1
ATOM 3015 N N . SER B 1 181 ? -5.629 3.258 17.016 1 98.81 181 SER B N 1
ATOM 3016 C CA . SER B 1 181 ? -4.395 2.742 16.438 1 98.81 181 SER B CA 1
ATOM 3017 C C . SER B 1 181 ? -4.668 1.911 15.195 1 98.81 181 SER B C 1
ATOM 3019 O O . SER B 1 181 ? -5.766 1.374 15.031 1 98.81 181 SER B O 1
ATOM 3021 N N . VAL B 1 182 ? -3.705 1.896 14.32 1 98.88 182 VAL B N 1
ATOM 3022 C CA . VAL B 1 182 ? -3.678 1.008 13.164 1 98.88 182 VAL B CA 1
ATOM 3023 C C . VAL B 1 182 ? -2.361 0.232 13.141 1 98.88 182 VAL B C 1
ATOM 3025 O O . VAL B 1 182 ? -1.282 0.828 13.164 1 98.88 182 VAL B O 1
ATOM 3028 N N . THR B 1 183 ? -2.453 -1.078 13.117 1 98.75 183 THR B N 1
ATOM 3029 C CA . THR B 1 183 ? -1.281 -1.944 13.062 1 98.75 183 THR B CA 1
ATOM 3030 C C . THR B 1 183 ? -1.145 -2.58 11.68 1 98.75 183 THR B C 1
ATOM 3032 O O . THR B 1 183 ? -2.135 -3.023 11.094 1 98.75 183 THR B O 1
ATOM 3035 N N . SER B 1 184 ? 0.061 -2.512 11.172 1 98.25 184 SER B N 1
ATOM 3036 C CA . SER B 1 184 ? 0.355 -3.219 9.93 1 98.25 184 SER B CA 1
ATOM 3037 C C . SER B 1 184 ? 1.597 -4.094 10.078 1 98.25 184 SER B C 1
ATOM 3039 O O . SER B 1 184 ? 2.582 -3.686 10.695 1 98.25 184 SER B O 1
ATOM 3041 N N . THR B 1 185 ? 1.546 -5.289 9.508 1 96.5 185 THR B N 1
ATOM 3042 C CA . THR B 1 185 ? 2.717 -6.156 9.469 1 96.5 185 THR B CA 1
ATOM 3043 C C . THR B 1 185 ? 3.258 -6.281 8.055 1 96.5 185 THR B C 1
ATOM 3045 O O . THR B 1 185 ? 4.207 -7.027 7.805 1 96.5 185 THR B O 1
ATOM 3048 N N . ASN B 1 186 ? 2.629 -5.586 7.133 1 95.19 186 ASN B N 1
ATOM 3049 C CA . ASN B 1 186 ? 3.127 -5.609 5.762 1 95.19 186 ASN B CA 1
ATOM 3050 C C . ASN B 1 186 ? 4.453 -4.867 5.633 1 95.19 186 ASN B C 1
ATOM 3052 O O . ASN B 1 186 ? 4.637 -3.803 6.227 1 95.19 186 ASN B O 1
ATOM 3056 N N . LYS B 1 187 ? 5.336 -5.457 4.832 1 90.06 187 LYS B N 1
ATOM 3057 C CA . LYS B 1 187 ? 6.656 -4.871 4.609 1 90.06 187 LYS B CA 1
ATOM 3058 C C . LYS B 1 187 ? 6.855 -4.492 3.146 1 90.06 187 LYS B C 1
ATOM 3060 O O . LYS B 1 187 ? 6.395 -5.199 2.248 1 90.06 187 LYS B O 1
ATOM 3065 N N . PRO B 1 188 ? 7.559 -3.367 2.963 1 91.38 188 PRO B N 1
ATOM 3066 C CA . PRO B 1 188 ? 8.195 -2.404 3.865 1 91.38 188 PRO B CA 1
ATOM 3067 C C . PRO B 1 188 ? 7.184 -1.559 4.633 1 91.38 188 PRO B C 1
ATOM 3069 O O . PRO B 1 188 ? 6.027 -1.45 4.223 1 91.38 188 PRO B O 1
ATOM 3072 N N . PHE B 1 189 ? 7.668 -0.957 5.699 1 94.56 189 PHE B N 1
ATOM 3073 C CA . PHE B 1 189 ? 6.824 -0.082 6.504 1 94.56 189 PHE B CA 1
ATOM 3074 C C . PHE B 1 189 ? 6.645 1.271 5.828 1 94.56 189 PHE B C 1
ATOM 3076 O O . PHE B 1 189 ? 7.613 2.016 5.652 1 94.56 189 PHE B O 1
ATOM 3083 N N . MET B 1 190 ? 5.379 1.547 5.48 1 93.12 190 MET B N 1
ATOM 3084 C CA . MET B 1 190 ? 5.168 2.857 4.871 1 93.12 190 MET B CA 1
ATOM 3085 C C . MET B 1 190 ? 3.68 3.172 4.766 1 93.12 190 MET B C 1
ATOM 3087 O O . MET B 1 190 ? 2.838 2.303 5 1 93.12 190 MET B O 1
ATOM 3091 N N . LEU B 1 191 ? 3.363 4.367 4.5 1 96.88 191 LEU B N 1
ATOM 3092 C CA . LEU B 1 191 ? 2.014 4.73 4.078 1 96.88 191 LEU B CA 1
ATOM 3093 C C . LEU B 1 191 ? 2.053 5.637 2.854 1 96.88 191 LEU B C 1
ATOM 3095 O O . LEU B 1 191 ? 3.098 6.211 2.533 1 96.88 191 LEU B O 1
ATOM 3099 N N . TYR B 1 192 ? 0.975 5.648 2.061 1 97.44 192 TYR B N 1
ATOM 3100 C CA . TYR B 1 192 ? 0.781 6.5 0.893 1 97.44 192 TYR B CA 1
ATOM 3101 C C . TYR B 1 192 ? -0.172 7.648 1.206 1 97.44 192 TYR B C 1
ATOM 3103 O O . TYR B 1 192 ? -1.173 7.461 1.901 1 97.44 192 TYR B O 1
ATOM 3111 N N . VAL B 1 193 ? 0.165 8.797 0.632 1 97.12 193 VAL B N 1
ATOM 3112 C CA . VAL B 1 193 ? -0.674 9.977 0.822 1 97.12 193 VAL B CA 1
ATOM 3113 C C . VAL B 1 193 ? -1.223 10.438 -0.524 1 97.12 193 VAL B C 1
ATOM 3115 O O . VAL B 1 193 ? -0.465 10.633 -1.479 1 97.12 193 VAL B O 1
ATOM 3118 N N . THR B 1 194 ? -2.496 10.578 -0.602 1 96.62 194 THR B N 1
ATOM 3119 C CA . THR B 1 194 ? -3.162 11.109 -1.785 1 96.62 194 THR B CA 1
ATOM 3120 C C . THR B 1 194 ? -4.102 12.25 -1.408 1 96.62 194 THR B C 1
ATOM 3122 O O . THR B 1 194 ? -4.926 12.109 -0.503 1 96.62 194 THR B O 1
ATOM 3125 N N . THR B 1 195 ? -3.951 13.383 -2.037 1 95.25 195 THR B N 1
ATOM 3126 C CA . THR B 1 195 ? -4.906 14.484 -1.943 1 95.25 195 THR B CA 1
ATOM 3127 C C . THR B 1 195 ? -5.309 14.969 -3.332 1 95.25 195 THR B C 1
ATOM 3129 O O . THR B 1 195 ? -4.535 14.852 -4.285 1 95.25 195 THR B O 1
ATOM 3132 N N . ASP B 1 196 ? -6.52 15.406 -3.459 1 93.94 196 ASP B N 1
ATOM 3133 C CA . ASP B 1 196 ? -6.98 15.922 -4.746 1 93.94 196 ASP B CA 1
ATOM 3134 C C . ASP B 1 196 ? -6.98 17.453 -4.758 1 93.94 196 ASP B C 1
ATOM 3136 O O . ASP B 1 196 ? -6.273 18.078 -3.967 1 93.94 196 ASP B O 1
ATOM 3140 N N . GLU B 1 197 ? -7.68 18.078 -5.68 1 89.88 197 GLU B N 1
ATOM 3141 C CA . GLU B 1 197 ? -7.59 19.516 -5.922 1 89.88 197 GLU B CA 1
ATOM 3142 C C . GLU B 1 197 ? -8.656 20.281 -5.137 1 89.88 197 GLU B C 1
ATOM 3144 O O . GLU B 1 197 ? -8.727 21.5 -5.207 1 89.88 197 GLU B O 1
ATOM 3149 N N . ALA B 1 198 ? -9.438 19.641 -4.375 1 86.25 198 ALA B N 1
ATOM 3150 C CA . ALA B 1 198 ? -10.617 20.25 -3.768 1 86.25 198 ALA B CA 1
ATOM 3151 C C . ALA B 1 198 ? -10.242 21.484 -2.959 1 86.25 198 ALA B C 1
ATOM 3153 O O . ALA B 1 198 ? -10.984 22.469 -2.941 1 86.25 198 ALA B O 1
ATOM 3154 N N . GLU B 1 199 ? -9.133 21.516 -2.367 1 79.12 199 GLU B N 1
ATOM 3155 C CA . GLU B 1 199 ? -8.719 22.609 -1.491 1 79.12 199 GLU B CA 1
ATOM 3156 C C . GLU B 1 199 ? -8.289 23.828 -2.297 1 79.12 199 GLU B C 1
ATOM 3158 O O . GLU B 1 199 ? -8.102 24.922 -1.738 1 79.12 199 GLU B O 1
ATOM 3163 N N . LEU B 1 200 ? -8.258 23.641 -3.633 1 79.31 200 LEU B N 1
ATOM 3164 C CA . LEU B 1 200 ? -7.809 24.734 -4.488 1 79.31 200 LEU B CA 1
ATOM 3165 C C . LEU B 1 200 ? -8.984 25.375 -5.227 1 79.31 200 LEU B C 1
ATOM 3167 O O . LEU B 1 200 ? -8.844 26.422 -5.836 1 79.31 200 LEU B O 1
ATOM 3171 N N . VAL B 1 201 ? -10.094 24.75 -5.188 1 80.75 201 VAL B N 1
ATOM 3172 C CA . VAL B 1 201 ? -11.203 25.188 -6.027 1 80.75 201 VAL B CA 1
ATOM 3173 C C . VAL B 1 201 ? -11.852 26.438 -5.418 1 80.75 201 VAL B C 1
ATOM 3175 O O . VAL B 1 201 ? -11.953 26.547 -4.195 1 80.75 201 VAL B O 1
ATOM 3178 N N . ALA B 1 202 ? -12.234 27.438 -6.227 1 79.81 202 ALA B N 1
ATOM 3179 C CA . ALA B 1 202 ? -12.992 28.625 -5.879 1 79.81 202 ALA B CA 1
ATOM 3180 C C . ALA B 1 202 ? -14.344 28.656 -6.594 1 79.81 202 ALA B C 1
ATOM 3182 O O . ALA B 1 202 ? -14.398 28.594 -7.824 1 79.81 202 ALA B O 1
ATOM 3183 N N . PRO B 1 203 ? -15.539 28.812 -5.918 1 81.44 203 PRO B N 1
ATOM 3184 C CA . PRO B 1 203 ? -15.602 28.828 -4.453 1 81.44 203 PRO B CA 1
ATOM 3185 C C . PRO B 1 203 ? -15.234 27.469 -3.84 1 81.44 203 PRO B C 1
ATOM 3187 O O . PRO B 1 203 ? -15.32 26.438 -4.512 1 81.44 203 PRO B O 1
ATOM 3190 N N . PRO B 1 204 ? -14.797 27.5 -2.561 1 78.38 204 PRO B N 1
ATOM 3191 C CA . PRO B 1 204 ? -14.367 26.234 -1.95 1 78.38 204 PRO B CA 1
ATOM 3192 C C . PRO B 1 204 ? -15.492 25.219 -1.855 1 78.38 204 PRO B C 1
ATOM 3194 O O . PRO B 1 204 ? -16.656 25.578 -1.677 1 78.38 204 PRO B O 1
ATOM 3197 N N . ASP B 1 205 ? -15.109 23.953 -2.119 1 84 205 ASP B N 1
ATOM 3198 C CA . ASP B 1 205 ? -16.031 22.859 -1.847 1 84 205 ASP B CA 1
ATOM 3199 C C . ASP B 1 205 ? -16.281 22.703 -0.346 1 84 205 ASP B C 1
ATOM 3201 O O . ASP B 1 205 ? -15.422 22.188 0.377 1 84 205 ASP B O 1
ATOM 3205 N N . ILE B 1 206 ? -17.391 23.125 0.123 1 84.44 206 ILE B N 1
ATOM 3206 C CA . ILE B 1 206 ? -17.688 23.219 1.548 1 84.44 206 ILE B CA 1
ATOM 3207 C C . ILE B 1 206 ? -17.703 21.828 2.174 1 84.44 206 ILE B C 1
ATOM 3209 O O . ILE B 1 206 ? -17.641 21.688 3.398 1 84.44 206 ILE B O 1
ATOM 3213 N N . SER B 1 207 ? -17.781 20.828 1.359 1 87.62 207 SER B N 1
ATOM 3214 C CA . SER B 1 207 ? -17.797 19.469 1.886 1 87.62 207 SER B CA 1
ATOM 3215 C C . SER B 1 207 ? -16.391 18.969 2.162 1 87.62 207 SER B C 1
ATOM 3217 O O . SER B 1 207 ? -16.203 17.938 2.807 1 87.62 207 SER B O 1
ATOM 3219 N N . ASP B 1 208 ? -15.398 19.719 1.771 1 91.81 208 ASP B N 1
ATOM 3220 C CA . ASP B 1 208 ? -14 19.344 1.945 1 91.81 208 ASP B CA 1
ATOM 3221 C C . ASP B 1 208 ? -13.109 20.562 2.098 1 91.81 208 ASP B C 1
ATOM 3223 O O . ASP B 1 208 ? -12.406 20.953 1.161 1 91.81 208 ASP B O 1
ATOM 3227 N N . ILE B 1 209 ? -13.258 21.125 3.271 1 90.69 209 ILE B N 1
ATOM 3228 C CA . ILE B 1 209 ? -12.555 22.375 3.557 1 90.69 209 ILE B CA 1
ATOM 3229 C C . ILE B 1 209 ? -11.992 22.328 4.977 1 90.69 209 ILE B C 1
ATOM 3231 O O . ILE B 1 209 ? -12.352 21.453 5.77 1 90.69 209 ILE B O 1
ATOM 3235 N N . ASN B 1 210 ? -11.047 23.188 5.211 1 92.75 210 ASN B N 1
ATOM 3236 C CA . ASN B 1 210 ? -10.523 23.453 6.547 1 92.75 210 ASN B CA 1
ATOM 3237 C C . ASN B 1 210 ? -9.773 22.234 7.094 1 92.75 210 ASN B C 1
ATOM 3239 O O . ASN B 1 210 ? -9.781 21.984 8.297 1 92.75 210 ASN B O 1
ATOM 3243 N N . ASN B 1 211 ? -9.203 21.438 6.195 1 95.19 211 ASN B N 1
ATOM 3244 C CA . ASN B 1 211 ? -8.422 20.281 6.621 1 95.19 211 ASN B CA 1
ATOM 3245 C C . ASN B 1 211 ? -6.949 20.656 6.82 1 95.19 211 ASN B C 1
ATOM 3247 O O . ASN B 1 211 ? -6.461 21.609 6.23 1 95.19 211 ASN B O 1
ATOM 3251 N N . SER B 1 212 ? -6.297 19.875 7.695 1 95.94 212 SER B N 1
ATOM 3252 C CA . SER B 1 212 ? -4.898 20.172 8 1 95.94 212 SER B CA 1
ATOM 3253 C C . SER B 1 212 ? -3.984 19.047 7.535 1 95.94 212 SER B C 1
ATOM 3255 O O . SER B 1 212 ? -2.762 19.188 7.516 1 95.94 212 SER B O 1
ATOM 3257 N N . GLY B 1 213 ? -4.461 17.922 7.148 1 97.31 213 GLY B N 1
ATOM 3258 C CA . GLY B 1 213 ? -3.643 16.75 6.898 1 97.31 213 GLY B CA 1
ATOM 3259 C C . GLY B 1 213 ? -3.561 15.812 8.094 1 97.31 213 GLY B C 1
ATOM 3260 O O . GLY B 1 213 ? -4.578 15.508 8.719 1 97.31 213 GLY B O 1
ATOM 3261 N N . PHE B 1 214 ? -2.326 15.312 8.312 1 98.56 214 PHE B N 1
ATOM 3262 C CA . PHE B 1 214 ? -2.227 14.367 9.414 1 98.56 214 PHE B CA 1
ATOM 3263 C C . PHE B 1 214 ? -0.881 14.492 10.117 1 98.56 214 PHE B C 1
ATOM 3265 O O . PHE B 1 214 ? 0.089 14.977 9.531 1 98.56 214 PHE B O 1
ATOM 3272 N N . SER B 1 215 ? -0.91 14.172 11.328 1 98.56 215 SER B N 1
ATOM 3273 C CA . SER B 1 215 ? 0.238 13.914 12.188 1 98.56 215 SER B CA 1
ATOM 3274 C C . SER B 1 215 ? 0.066 12.602 12.953 1 98.56 215 SER B C 1
ATOM 3276 O O . SER B 1 215 ? -0.844 12.477 13.773 1 98.56 215 SER B O 1
ATOM 3278 N N . LEU B 1 216 ? 0.934 11.609 12.688 1 98.75 216 LEU B N 1
ATOM 3279 C CA . LEU B 1 216 ? 0.82 10.281 13.281 1 98.75 216 LEU B CA 1
ATOM 3280 C C . LEU B 1 216 ? 2.104 9.898 14.008 1 98.75 216 LEU B C 1
ATOM 3282 O O . LEU B 1 216 ? 3.203 10.109 13.492 1 98.75 216 LEU B O 1
ATOM 3286 N N . ASN B 1 217 ? 1.881 9.391 15.125 1 98.81 217 ASN B N 1
ATOM 3287 C CA . ASN B 1 217 ? 2.971 8.688 15.805 1 98.81 217 ASN B CA 1
ATOM 3288 C C . ASN B 1 217 ? 3.094 7.246 15.328 1 98.81 217 ASN B C 1
ATOM 3290 O O . ASN B 1 217 ? 2.086 6.566 15.125 1 98.81 217 ASN B O 1
ATOM 3294 N N . TYR B 1 218 ? 4.344 6.832 15.156 1 98.75 218 TYR B N 1
ATOM 3295 C CA . TYR B 1 218 ? 4.551 5.426 14.82 1 98.75 218 TYR B CA 1
ATOM 3296 C C . TYR B 1 218 ? 5.5 4.762 15.805 1 98.75 218 TYR B C 1
ATOM 3298 O O . TYR B 1 218 ? 6.32 5.43 16.438 1 98.75 218 TYR B O 1
ATOM 3306 N N . ARG B 1 219 ? 5.367 3.441 15.945 1 98.81 219 ARG B N 1
ATOM 3307 C CA . ARG B 1 219 ? 6.305 2.586 16.656 1 98.81 219 ARG B CA 1
ATOM 3308 C C . ARG B 1 219 ? 6.371 1.196 16.031 1 98.81 219 ARG B C 1
ATOM 3310 O O . ARG B 1 219 ? 5.34 0.59 15.75 1 98.81 219 ARG B O 1
ATOM 3317 N N . GLN B 1 220 ? 7.547 0.757 15.844 1 97.88 220 GLN B N 1
ATOM 3318 C CA . GLN B 1 220 ? 7.738 -0.602 15.352 1 97.88 220 GLN B CA 1
ATOM 3319 C C . GLN B 1 220 ? 7.555 -1.625 16.469 1 97.88 220 GLN B C 1
ATOM 3321 O O . GLN B 1 220 ? 7.797 -1.324 17.641 1 97.88 220 GLN B O 1
ATOM 3326 N N . ILE B 1 221 ? 7.121 -2.752 16.094 1 98.56 221 ILE B N 1
ATOM 3327 C CA . ILE B 1 221 ? 6.82 -3.762 17.094 1 98.56 221 ILE B CA 1
ATOM 3328 C C . ILE B 1 221 ? 7.523 -5.07 16.75 1 98.56 221 ILE B C 1
ATOM 3330 O O . ILE B 1 221 ? 7.84 -5.316 15.578 1 98.56 221 ILE B O 1
ATOM 3334 N N . THR B 1 222 ? 7.77 -5.934 17.719 1 95.56 222 THR B N 1
ATOM 3335 C CA . THR B 1 222 ? 8.508 -7.18 17.547 1 95.56 222 THR B CA 1
ATOM 3336 C C . THR B 1 222 ? 7.582 -8.383 17.703 1 95.56 222 THR B C 1
ATOM 3338 O O . THR B 1 222 ? 7.98 -9.516 17.422 1 95.56 222 THR B O 1
ATOM 3341 N N . ASN B 1 223 ? 6.426 -8.117 18.094 1 91.94 223 ASN B N 1
ATOM 3342 C CA . ASN B 1 223 ? 5.453 -9.195 18.234 1 91.94 223 ASN B CA 1
ATOM 3343 C C . ASN B 1 223 ? 4.414 -9.172 17.125 1 91.94 223 ASN B C 1
ATOM 3345 O O . ASN B 1 223 ? 3.514 -8.328 17.125 1 91.94 223 ASN B O 1
ATOM 3349 N N . CYS B 1 224 ? 4.586 -10.125 16.172 1 87.44 224 CYS B N 1
ATOM 3350 C CA . CYS B 1 224 ? 3.646 -10.172 15.055 1 87.44 224 CYS B CA 1
ATOM 3351 C C . CYS B 1 224 ? 3.057 -11.57 14.898 1 87.44 224 CYS B C 1
ATOM 3353 O O . CYS B 1 224 ? 3.691 -12.562 15.266 1 87.44 224 CYS B O 1
#

Organism: Petrolisthes cinctipes (NCBI:txid88211)

Solvent-accessible surface area (backbone atoms only — not comparable to full-atom values): 24530 Å² total; per-residue (Å²): 134,84,78,76,83,75,77,76,77,71,75,76,68,70,75,68,72,76,68,69,92,66,66,93,49,61,63,49,69,46,76,45,74,58,74,64,79,69,61,89,81,64,69,85,63,78,63,64,65,50,70,45,68,42,69,52,74,70,71,61,59,72,39,31,82,38,72,42,72,58,64,53,51,75,49,64,43,68,70,43,40,30,68,44,45,93,47,88,87,24,61,27,42,63,52,62,39,62,31,14,40,33,38,48,72,54,89,79,47,51,31,39,34,39,25,62,35,66,73,74,33,51,27,13,24,18,46,35,32,45,62,86,79,52,65,89,86,43,58,27,30,50,88,41,38,40,54,32,61,87,72,36,75,55,25,33,36,35,34,59,66,17,28,32,77,86,67,51,66,40,39,33,39,16,24,32,10,34,50,78,25,35,38,24,56,46,26,47,41,47,36,35,40,36,27,41,57,51,72,69,43,82,78,65,45,74,68,39,33,45,24,11,26,33,25,33,30,40,36,56,34,65,82,118,136,84,77,76,81,77,76,76,78,70,73,75,68,70,76,68,72,77,67,67,93,64,67,96,51,64,64,51,70,46,77,46,73,57,73,64,80,67,62,90,80,64,69,85,64,77,62,63,66,51,69,46,71,42,71,52,73,69,70,59,59,71,38,29,80,37,71,41,71,59,63,53,52,75,50,63,43,69,70,44,39,30,69,43,44,92,48,89,86,24,61,28,40,64,54,63,39,62,33,14,40,35,38,51,72,54,89,78,47,48,30,37,36,38,26,64,35,67,74,75,33,51,28,14,22,18,46,36,32,45,62,88,79,52,65,89,86,44,57,26,30,51,88,41,37,40,53,34,59,87,71,36,75,56,24,33,36,36,34,59,65,18,27,32,76,84,66,50,65,40,41,34,38,15,23,33,9,34,50,78,26,35,37,23,54,46,28,47,44,49,37,34,42,35,28,41,57,53,72,70,43,83,79,64,44,73,69,38,33,45,22,12,27,33,25,33,30,38,37,57,35,66,83,116

InterPro domains:
  IPR000859 CUB domain [PS01180] (64-221)
  IPR035914 Spermadhesin, CUB domain superfamily [G3DSA:2.60.120.290] (59-220)
  IPR035914 Spermadhesin, CUB domain superfamily [SSF49854] (147-218)
  IPR058698 CUB domain, metazoa [PF26080] (61-220)